Protein AF-A0A1I1X317-F1 (afdb_monomer)

Sequence (405 aa):
MNKKWRDKLQQLIYLVINPLVKGLIKLGLTPNAVTLIGFALNIGVVIIFVAGVEEGNRGDLSYVGWAGALTLFAGLFDMLDGQVARLGNMGSRFGALFDSVLDRYSEMVLFFGICYYLIGHHYFLSSIFAFIALIGSMMVSYTRARAEGLGIECKGGLMQRPERVVIISISAITCGITAHYIGGDYKLFVPGIPFHIFETISIFTFPLFIMAVLTNITAIGRLLDAKKALSAGVLILGIPLLTFAGRPGEEPAFPVPNNVPHMLFYMQRTPNINTIIYDLNIQKDGTLDKDDPVNVYWIRYADGGEKKDLNYIQRKFAYGIKVKSLGNEKYDIRSVAYTKKQMFLMKSATGDYHIYTKINNTMAILSRIYLQIEGGTFWFPNVVYIEMKGIDPVSGKEIKEQFKP

Nearest PDB structures (foldseek):
  6wmv-assembly1_C  TM=7.919E-01  e=1.004E-09  Archaeoglobus fulgidus
  5d92-assembly2_B  TM=8.397E-01  e=1.250E-08  Archaeoglobus fulgidus DSM 4304
  4q7c-assembly1_A  TM=8.422E-01  e=2.003E-07  Archaeoglobus fulgidus DSM 4304
  4o6m-assembly1_A  TM=8.547E-01  e=3.489E-07  Archaeoglobus fulgidus DSM 4304
  4q7c-assembly1_B  TM=8.566E-01  e=8.648E-07  Archaeoglobus fulgidus DSM 4304

Solvent-accessible surface area (backbone atoms only — not comparable to full-atom values): 21416 Å² total; per-residue (Å²): 134,62,70,74,57,54,55,51,52,52,52,53,50,46,66,64,46,50,61,54,38,52,48,42,50,73,72,67,54,46,34,66,54,35,36,49,50,23,38,52,39,29,52,51,29,25,51,36,24,48,46,31,46,78,76,37,51,80,44,47,32,54,34,46,13,52,27,11,50,42,46,46,56,23,57,48,29,65,56,39,19,63,47,31,15,62,78,65,72,64,70,47,74,64,52,58,49,49,48,54,54,47,54,54,50,31,51,53,46,38,46,46,20,52,31,50,32,27,47,69,59,67,37,54,73,53,24,51,28,42,52,45,23,46,54,12,51,51,38,40,52,47,48,29,55,52,32,44,74,71,74,36,90,62,84,81,64,89,46,48,69,73,57,49,49,50,51,54,14,52,26,18,31,49,25,15,55,47,19,73,76,67,38,28,75,36,68,44,73,52,96,94,51,100,57,68,81,42,44,39,61,44,51,31,43,49,58,38,37,51,45,18,53,39,13,38,53,22,20,52,49,50,47,52,49,46,46,48,50,52,52,40,46,41,38,80,68,46,58,77,98,78,83,75,89,64,64,95,87,69,80,80,83,66,78,77,93,72,94,60,78,65,57,37,34,36,38,40,35,53,94,31,66,41,30,38,40,34,23,61,24,60,43,99,87,71,45,71,34,86,90,57,48,61,40,62,32,35,34,30,54,85,69,83,49,46,77,42,76,58,51,74,64,45,37,68,56,47,76,22,69,47,79,43,80,71,56,94,80,27,30,46,36,24,40,53,63,48,67,88,57,65,29,34,41,33,60,50,98,88,65,53,73,37,34,36,30,72,48,77,91,38,72,18,40,39,46,36,39,38,36,43,46,67,65,69,44,95,93,54,57,37,59,69,34,38,37,41,34,24,32,29,81,84,79,68,43,79,46,69,33,76,47,68,126

Foldseek 3Di:
DDPVVVVVVVVVVCVVLVVVLVVCVVVVHALLNLLVVLLVLLLVLLVLLVCCLPVNALQQLLSLQVSLVSLLVSVSSLVSSVVNCVVVVVDDPVSVVSSLVSLLVSLVSNLVSVLSNCVSSVVNVLSVLSVLLNVLQVLLSVLQVVLVVLVHHQDDFDAHDVNVSCLQNVLSNQLNVVCVVQIQQDFADDPPDPDTPDGSCCSNRVSSNVSSVRSNVRSVVSNVVSVVVQVVLCVVVDDDPPDDPPDPPDQPDADADDPDPQWQAWEEEPPASKIKTWGAPADPVRHGDPVQGIAIWIQRVVVVRDTGHDDPCCQQANAHWDWDDPPPQKIWIAGNPGRPWTWIWDADPVRRTYIWGQAVNATFGWHYKYWYFDDDGSNGTRTPKIKTWGARPPPRDIGMHIDDD

Mean predicted aligned error: 15.76 Å

Secondary structure (DSSP, 8-state):
--HHHHHHHHHHHHHHHHHHHHHHHHTT--HHHHHHHHHHHHHHHHHHHHHHHHTS-TT-THHHHHHHHHHHHHHHHHHHHHHHHHHTT---HHHHHHHHHHHHHHHHHHHHHHHHHHHHTT-HHHHHHHHHHHHHHHHHHHHHHHHHHTT------SS-HHHHHHHHHHHHHHHHHHHHHH-TT-EE--TT-SS-SEETTHHHHHHHHHHHHHHHHHHHHHHHHHHHHHHHHHHHTT--SSS----TTPPP-PPPP-S-TTEEEEEEETTEEEEEEEEE-B-TTS-B-SSS-EEEEEEEGGGTTEEEEPPHHHHHHTS-EEEEEEETTEEEEEESS--SS-EEEEE-TTS-EEEEEEETTEEEEEEEEEEEEEEE-SSSEEEEEEEEEEE-TTT--EEEEEE--

pLDDT: mean 86.51, std 14.99, range [30.08, 98.62]

Radius of gyration: 30.65 Å; Cα contacts (8 Å, |Δi|>4): 652; chains: 1; bounding box: 74×36×88 Å

Structure (mmCIF, N/CA/C/O backbone):
data_AF-A0A1I1X317-F1
#
_entry.id   AF-A0A1I1X317-F1
#
loop_
_atom_site.group_PDB
_atom_site.id
_atom_site.type_symbol
_atom_site.label_atom_id
_atom_site.label_alt_id
_atom_site.label_comp_id
_atom_site.label_asym_id
_atom_site.label_entity_id
_atom_site.label_seq_id
_atom_site.pdbx_PDB_ins_code
_atom_site.Cartn_x
_atom_site.Cartn_y
_atom_site.Cartn_z
_atom_site.occupancy
_atom_site.B_iso_or_equiv
_atom_site.auth_seq_id
_atom_site.auth_comp_id
_atom_site.auth_asym_id
_atom_site.auth_atom_id
_atom_site.pdbx_PDB_model_num
ATOM 1 N N . MET A 1 1 ? -3.860 20.115 -6.144 1.00 49.31 1 MET A N 1
ATOM 2 C CA . MET A 1 1 ? -4.813 19.739 -7.216 1.00 49.31 1 MET A CA 1
ATOM 3 C C . MET A 1 1 ? -6.240 19.954 -6.712 1.00 49.31 1 MET A C 1
ATOM 5 O O . MET A 1 1 ? -6.562 19.477 -5.631 1.00 49.31 1 MET A O 1
ATOM 9 N N . ASN A 1 2 ? -7.060 20.735 -7.419 1.00 56.56 2 ASN A N 1
ATOM 10 C CA . ASN A 1 2 ? -8.395 21.159 -6.966 1.00 56.56 2 ASN A CA 1
ATOM 11 C C . ASN A 1 2 ? -9.375 19.958 -6.928 1.00 56.56 2 ASN A C 1
ATOM 13 O O . ASN A 1 2 ? -9.409 19.169 -7.873 1.00 56.56 2 ASN A O 1
ATOM 17 N N . LYS A 1 3 ? -10.165 19.803 -5.853 1.00 57.78 3 LYS A N 1
ATOM 18 C CA . LYS A 1 3 ? -11.028 18.627 -5.573 1.00 57.78 3 LYS A CA 1
ATOM 19 C C . LYS A 1 3 ? -11.951 18.278 -6.756 1.00 57.78 3 LYS A C 1
ATOM 21 O O . LYS A 1 3 ? -12.061 17.122 -7.141 1.00 57.78 3 LYS A O 1
ATOM 26 N N . LYS A 1 4 ? -12.469 19.311 -7.426 1.00 67.31 4 LYS A N 1
ATOM 27 C CA . LYS A 1 4 ? -13.352 19.230 -8.603 1.00 67.31 4 LYS A CA 1
ATOM 28 C C . LYS A 1 4 ? -12.699 18.591 -9.842 1.00 67.31 4 LYS A C 1
ATOM 30 O O . LYS A 1 4 ? -13.384 17.956 -10.636 1.00 67.31 4 LYS A O 1
ATOM 35 N N . TRP A 1 5 ? -11.385 18.752 -10.017 1.00 68.25 5 TRP A N 1
ATOM 36 C CA . TRP A 1 5 ? -10.633 18.143 -11.124 1.00 68.25 5 TRP A CA 1
ATOM 37 C C . TRP A 1 5 ? -10.351 16.665 -10.879 1.00 68.25 5 TRP A C 1
ATOM 39 O O . TRP A 1 5 ? -10.456 15.862 -11.801 1.00 68.25 5 TRP A O 1
ATOM 49 N N . ARG A 1 6 ? -10.051 16.300 -9.628 1.00 57.59 6 ARG A N 1
ATOM 50 C CA . ARG A 1 6 ? -9.857 14.903 -9.233 1.00 57.59 6 ARG A CA 1
ATOM 51 C C . ARG A 1 6 ? -11.130 14.091 -9.462 1.00 57.59 6 ARG A C 1
ATOM 53 O O . ARG A 1 6 ? -11.052 13.026 -10.058 1.00 57.59 6 ARG A O 1
ATOM 60 N N . ASP A 1 7 ? -12.281 14.629 -9.070 1.00 70.12 7 ASP A N 1
ATOM 61 C CA . ASP A 1 7 ? -13.566 13.941 -9.218 1.00 70.12 7 ASP A CA 1
ATOM 62 C C . ASP A 1 7 ? -13.952 13.773 -10.705 1.00 70.12 7 ASP A C 1
ATOM 64 O O . ASP A 1 7 ? -14.412 12.704 -11.106 1.00 70.12 7 ASP A O 1
ATOM 68 N N . LYS A 1 8 ? -13.668 14.774 -11.558 1.00 72.88 8 LYS A N 1
ATOM 69 C CA . LYS A 1 8 ? -13.831 14.667 -13.023 1.00 72.88 8 LYS A CA 1
ATOM 70 C C . LYS A 1 8 ? -12.913 13.616 -13.650 1.00 72.88 8 LYS A C 1
ATOM 72 O O . LYS A 1 8 ? -13.361 12.836 -14.484 1.00 72.88 8 LYS A O 1
ATOM 77 N N . LEU A 1 9 ? -11.642 13.586 -13.250 1.00 69.94 9 LEU A N 1
ATOM 78 C CA . LEU A 1 9 ? -10.678 12.599 -13.739 1.00 69.94 9 LEU A CA 1
ATOM 79 C C . LEU A 1 9 ? -11.106 11.183 -13.338 1.00 69.94 9 LEU A C 1
ATOM 81 O O . LEU A 1 9 ? -11.057 10.263 -14.146 1.00 69.94 9 LEU A O 1
ATOM 85 N N . GLN A 1 10 ? -11.600 11.024 -12.110 1.00 68.44 10 GLN A N 1
ATOM 86 C CA . GLN A 1 10 ? -12.106 9.751 -11.612 1.00 68.44 10 GLN A CA 1
ATOM 87 C C . GLN A 1 10 ? -13.329 9.279 -12.409 1.00 68.44 10 GLN A C 1
ATOM 89 O O . GLN A 1 10 ? -13.396 8.114 -12.790 1.00 68.44 10 GLN A O 1
ATOM 94 N N . GLN A 1 11 ? -14.266 10.179 -12.718 1.00 74.69 11 GLN A N 1
ATOM 95 C CA . GLN A 1 11 ? -15.422 9.870 -13.566 1.00 74.69 11 GLN A CA 1
ATOM 96 C C . GLN A 1 11 ? -15.018 9.470 -14.990 1.00 74.69 11 GLN A C 1
ATOM 98 O O . GLN A 1 11 ? -15.580 8.519 -15.526 1.00 74.69 11 GLN A O 1
ATOM 103 N N . LEU A 1 12 ? -14.020 10.140 -15.578 1.00 77.19 12 LEU A N 1
ATOM 104 C CA . LEU A 1 12 ? -13.484 9.785 -16.895 1.00 77.19 12 LEU A CA 1
ATOM 105 C C . LEU A 1 12 ? -12.864 8.378 -16.886 1.00 77.19 12 LEU A C 1
ATOM 107 O O . LEU A 1 12 ? -13.154 7.565 -17.760 1.00 77.19 12 LEU A O 1
ATOM 111 N N . ILE A 1 13 ? -12.066 8.073 -15.860 1.00 75.75 13 ILE A N 1
ATOM 112 C CA . ILE A 1 13 ? -11.459 6.752 -15.662 1.00 75.75 13 ILE A CA 1
ATOM 113 C C . ILE A 1 13 ? -12.547 5.676 -15.558 1.00 75.75 13 ILE A C 1
ATOM 115 O O . ILE A 1 13 ? -12.478 4.659 -16.246 1.00 75.75 13 ILE A O 1
ATOM 119 N N . TYR A 1 14 ? -13.594 5.910 -14.762 1.00 76.50 14 TYR A N 1
ATOM 120 C CA . TYR A 1 14 ? -14.716 4.975 -14.654 1.00 76.50 14 TYR A CA 1
ATOM 121 C C . TYR A 1 14 ? -15.476 4.798 -15.971 1.00 76.50 14 TYR A C 1
ATOM 123 O O . TYR A 1 14 ? -15.935 3.695 -16.256 1.00 76.50 14 TYR A O 1
ATOM 131 N N . LEU A 1 15 ? -15.597 5.843 -16.788 1.00 81.62 15 LEU A N 1
ATOM 132 C CA . LEU A 1 15 ? -16.280 5.761 -18.078 1.00 81.62 15 LEU A CA 1
ATOM 133 C C . LEU A 1 15 ? -15.559 4.817 -19.052 1.00 81.62 15 LEU A C 1
ATOM 135 O O . LEU A 1 15 ? -16.218 4.088 -19.788 1.00 81.62 15 LEU A O 1
ATOM 139 N N . VAL A 1 16 ? -14.225 4.785 -19.006 1.00 81.69 16 VAL A N 1
ATOM 140 C CA . VAL A 1 16 ? -13.394 3.897 -19.836 1.00 81.69 16 VAL A CA 1
ATOM 141 C C . VAL A 1 16 ? -13.305 2.486 -19.245 1.00 81.69 16 VAL A C 1
ATOM 143 O O . VAL A 1 16 ? -13.406 1.500 -19.971 1.00 81.69 16 VAL A O 1
ATOM 146 N N . ILE A 1 17 ? -13.154 2.368 -17.924 1.00 84.12 17 ILE A N 1
ATOM 147 C CA . ILE A 1 17 ? -12.937 1.080 -17.249 1.00 84.12 17 ILE A CA 1
ATOM 148 C C . ILE A 1 17 ? -14.231 0.270 -17.108 1.00 84.12 17 ILE A C 1
ATOM 150 O O . ILE A 1 17 ? -14.220 -0.947 -17.287 1.00 84.12 17 ILE A O 1
ATOM 154 N N . ASN A 1 18 ? -15.363 0.904 -16.791 1.00 87.81 18 ASN A N 1
ATOM 155 C CA . ASN A 1 18 ? -16.597 0.179 -16.470 1.00 87.81 18 ASN A CA 1
ATOM 156 C C . ASN A 1 18 ? -17.128 -0.702 -17.616 1.00 87.81 18 ASN A C 1
ATOM 158 O O . ASN A 1 18 ? -17.587 -1.807 -17.318 1.00 87.81 18 ASN A O 1
ATOM 162 N N . PRO A 1 19 ? -17.095 -0.286 -18.899 1.00 91.31 19 PRO A N 1
ATOM 163 C CA . PRO A 1 19 ? -17.466 -1.161 -20.011 1.00 91.31 19 PRO A CA 1
ATOM 164 C C . PRO A 1 19 ? -16.597 -2.419 -20.078 1.00 91.31 19 PRO A C 1
ATOM 166 O O . PRO A 1 19 ? -17.134 -3.514 -20.241 1.00 91.31 19 PRO A O 1
ATOM 169 N N . LEU A 1 20 ? -15.283 -2.274 -19.874 1.00 90.00 20 LEU A N 1
ATOM 170 C CA . LEU A 1 20 ? -14.344 -3.396 -19.847 1.00 90.00 20 LEU A CA 1
ATOM 171 C C . LEU A 1 20 ? -14.671 -4.349 -18.695 1.00 90.00 20 LEU A C 1
ATOM 173 O O . LEU A 1 20 ? -14.853 -5.541 -18.918 1.00 90.00 20 LEU A O 1
ATOM 177 N N . VAL A 1 21 ? -14.855 -3.821 -17.481 1.00 91.88 21 VAL A N 1
ATOM 178 C CA . VAL A 1 21 ? -15.203 -4.623 -16.296 1.00 91.88 21 VAL A CA 1
ATOM 179 C C . VAL A 1 21 ? -16.522 -5.373 -16.489 1.00 91.88 21 VAL A C 1
ATOM 181 O O . VAL A 1 21 ? -16.601 -6.565 -16.201 1.00 91.88 21 VAL A O 1
ATOM 184 N N . LYS A 1 22 ? -17.555 -4.713 -17.027 1.00 91.69 22 LYS A N 1
ATOM 185 C CA . LYS A 1 22 ? -18.838 -5.362 -17.345 1.00 91.69 22 LYS A CA 1
ATOM 186 C C . LYS A 1 22 ? -18.682 -6.452 -18.406 1.00 91.69 22 LYS A C 1
ATOM 188 O O . LYS A 1 22 ? -19.334 -7.487 -18.297 1.00 91.69 22 LYS A O 1
ATOM 193 N N . GLY A 1 23 ? -17.823 -6.234 -19.401 1.00 93.81 23 GLY A N 1
ATOM 194 C CA . GLY A 1 23 ? -17.460 -7.241 -20.396 1.00 93.81 23 GLY A CA 1
ATOM 195 C C . GLY A 1 23 ? -16.834 -8.479 -19.755 1.00 93.81 23 GLY A C 1
ATOM 196 O O . GLY A 1 23 ? -17.313 -9.584 -19.989 1.00 93.81 23 GLY A O 1
ATOM 197 N N . LEU A 1 24 ? -15.839 -8.297 -18.882 1.00 93.38 24 LEU A N 1
ATOM 198 C CA . LEU A 1 24 ? -15.185 -9.397 -18.159 1.00 93.38 24 LEU A CA 1
ATOM 199 C C . LEU A 1 24 ? -16.175 -10.181 -17.283 1.00 93.38 24 LEU A C 1
ATOM 201 O O . LEU A 1 24 ? -16.189 -11.409 -17.323 1.00 93.38 24 LEU A O 1
ATOM 205 N N . ILE A 1 25 ? -17.057 -9.483 -16.558 1.00 93.44 25 ILE A N 1
ATOM 206 C CA . ILE A 1 25 ? -18.116 -10.116 -15.754 1.00 93.44 25 ILE A CA 1
ATOM 207 C C . ILE A 1 25 ? -19.066 -10.924 -16.648 1.00 93.44 25 ILE A C 1
ATOM 209 O O . ILE A 1 25 ? -19.416 -12.053 -16.312 1.00 93.44 25 ILE A O 1
ATOM 213 N N . LYS A 1 26 ? -19.463 -10.381 -17.808 1.00 94.44 26 LYS A N 1
ATOM 214 C CA . LYS A 1 26 ? -20.334 -11.076 -18.771 1.00 94.44 26 LYS A CA 1
ATOM 215 C C . LYS A 1 26 ? -19.672 -12.328 -19.359 1.00 94.44 26 LYS A C 1
ATOM 217 O O . LYS A 1 26 ? -20.369 -13.294 -19.647 1.00 94.44 26 LYS A O 1
ATOM 222 N N . LEU A 1 27 ? -18.349 -12.315 -19.512 1.00 94.50 27 LEU A N 1
ATOM 223 C CA . LEU A 1 27 ? -17.551 -13.474 -19.924 1.00 94.50 27 LEU A CA 1
ATOM 224 C C . LEU A 1 27 ? -17.361 -14.510 -18.800 1.00 94.50 27 LEU A C 1
ATOM 226 O O . LEU A 1 27 ? -16.756 -15.550 -19.036 1.00 94.50 27 LEU A O 1
ATOM 230 N N . GLY A 1 28 ? -17.864 -14.251 -17.588 1.00 92.56 28 GLY A N 1
ATOM 231 C CA . GLY A 1 28 ? -17.748 -15.162 -16.448 1.00 92.56 28 GLY A CA 1
ATOM 232 C C . GLY A 1 28 ? -16.368 -15.162 -15.785 1.00 92.56 28 GLY A C 1
ATOM 233 O O . GLY A 1 28 ? -16.064 -16.068 -15.009 1.00 92.56 28 GLY A O 1
ATOM 234 N N . LEU A 1 29 ? -15.523 -14.165 -16.069 1.00 95.25 29 LEU A N 1
ATOM 235 C CA . LEU A 1 29 ? -14.201 -14.060 -15.455 1.00 95.25 29 LEU A CA 1
ATOM 236 C C . LEU A 1 29 ? -14.327 -13.646 -13.987 1.00 95.25 29 LEU A C 1
ATOM 238 O O . LEU A 1 29 ? -14.887 -12.599 -13.657 1.00 95.25 29 LEU A O 1
ATOM 242 N N . THR A 1 30 ? -13.773 -14.473 -13.103 1.00 95.06 30 THR A N 1
ATOM 243 C CA . THR A 1 30 ? -13.681 -14.171 -11.670 1.00 95.06 30 THR A CA 1
ATOM 244 C C . THR A 1 30 ? -12.540 -13.182 -11.397 1.00 95.06 30 THR A C 1
ATOM 246 O O . THR A 1 30 ? -11.594 -13.124 -12.185 1.00 95.06 30 THR A O 1
ATOM 249 N N . PRO A 1 31 ? -12.556 -12.442 -10.269 1.00 93.88 31 PRO A N 1
ATOM 250 C CA . PRO A 1 31 ? -11.449 -11.557 -9.896 1.00 93.88 31 PRO A CA 1
ATOM 251 C C . PRO A 1 31 ? -10.095 -12.277 -9.895 1.00 93.88 31 PRO A C 1
ATOM 253 O O . PRO A 1 31 ? -9.159 -11.817 -10.535 1.00 93.88 31 PRO A O 1
ATOM 256 N N . ASN A 1 32 ? -10.027 -13.469 -9.291 1.00 95.00 32 ASN A N 1
ATOM 257 C CA . ASN A 1 32 ? -8.799 -14.266 -9.240 1.00 95.00 32 ASN A CA 1
ATOM 258 C C . ASN A 1 32 ? -8.308 -14.688 -10.636 1.00 95.00 32 ASN A C 1
ATOM 260 O O . ASN A 1 32 ? -7.103 -14.784 -10.854 1.00 95.00 32 ASN A O 1
ATOM 264 N N . ALA A 1 33 ? -9.220 -14.951 -11.580 1.00 96.06 33 ALA A N 1
ATOM 265 C CA . ALA A 1 33 ? -8.844 -15.251 -12.959 1.00 96.06 33 ALA A CA 1
ATOM 266 C C . ALA A 1 33 ? -8.236 -14.022 -13.650 1.00 96.06 33 ALA A C 1
ATOM 268 O O . ALA A 1 33 ? -7.245 -14.155 -14.361 1.00 96.06 33 ALA A O 1
ATOM 269 N N . VAL A 1 34 ? -8.783 -12.826 -13.408 1.00 95.56 34 VAL A N 1
ATOM 270 C CA . VAL A 1 34 ? -8.236 -11.565 -13.936 1.00 95.56 34 VAL A CA 1
ATOM 271 C C . VAL A 1 34 ? -6.842 -11.290 -13.363 1.00 95.56 34 VAL A C 1
ATOM 273 O O . VAL A 1 34 ? -5.932 -11.007 -14.139 1.00 95.56 34 VAL A O 1
ATOM 276 N N . THR A 1 35 ? -6.640 -11.480 -12.055 1.00 94.69 35 THR A N 1
ATOM 277 C CA . THR A 1 35 ? -5.313 -11.409 -11.416 1.00 94.69 35 THR A CA 1
ATOM 278 C C . THR A 1 35 ? -4.331 -12.403 -12.053 1.00 94.69 35 THR A C 1
ATOM 280 O O . THR A 1 35 ? -3.194 -12.055 -12.364 1.00 94.69 35 THR A O 1
ATOM 283 N N . LEU A 1 36 ? -4.757 -13.651 -12.298 1.00 97.00 36 LEU A N 1
ATOM 284 C CA . LEU A 1 36 ? -3.902 -14.674 -12.910 1.00 97.00 36 LEU A CA 1
ATOM 285 C C . LEU A 1 36 ? -3.521 -14.325 -14.356 1.00 97.00 36 LEU A C 1
ATOM 287 O O . LEU A 1 36 ? -2.389 -14.580 -14.763 1.00 97.00 36 LEU A O 1
ATOM 291 N N . ILE A 1 37 ? -4.435 -13.718 -15.119 1.00 96.50 37 ILE A N 1
ATOM 292 C CA . ILE A 1 37 ? -4.137 -13.190 -16.456 1.00 96.50 37 ILE A CA 1
ATOM 293 C C . ILE A 1 37 ? -3.087 -12.078 -16.357 1.00 96.50 37 ILE A C 1
ATOM 295 O O . ILE A 1 37 ? -2.107 -12.119 -17.095 1.00 96.50 37 ILE A O 1
ATOM 299 N N . GLY A 1 38 ? -3.238 -11.130 -15.424 1.00 95.19 38 GLY A N 1
ATOM 300 C CA . GLY A 1 38 ? -2.236 -10.086 -15.172 1.00 95.19 38 GLY A CA 1
ATOM 301 C C . GLY A 1 38 ? -0.852 -10.663 -14.851 1.00 95.19 38 GLY A C 1
ATOM 302 O O . GLY A 1 38 ? 0.157 -10.250 -15.430 1.00 95.19 38 GLY A O 1
ATOM 303 N N . PHE A 1 39 ? -0.798 -11.693 -14.005 1.00 96.56 39 PHE A N 1
ATOM 304 C CA . PHE A 1 39 ? 0.437 -12.420 -13.707 1.00 96.56 39 PHE A CA 1
ATOM 305 C C . PHE A 1 39 ? 1.026 -13.117 -14.946 1.00 96.56 39 PHE A C 1
ATOM 307 O O . PHE A 1 39 ? 2.218 -12.984 -15.222 1.00 96.56 39 PHE A O 1
ATOM 314 N N . ALA A 1 40 ? 0.203 -13.804 -15.744 1.00 97.94 40 ALA A N 1
ATOM 315 C CA . ALA A 1 40 ? 0.644 -14.453 -16.979 1.00 97.94 40 ALA A CA 1
ATOM 316 C C . ALA A 1 40 ? 1.183 -13.448 -18.014 1.00 97.94 40 ALA A C 1
ATOM 318 O O . ALA A 1 40 ? 2.181 -13.723 -18.680 1.00 97.94 40 ALA A O 1
ATOM 319 N N . LEU A 1 41 ? 0.584 -12.257 -18.116 1.00 97.62 41 LEU A N 1
ATOM 320 C CA . LEU A 1 41 ? 1.096 -11.180 -18.968 1.00 97.62 41 LEU A CA 1
ATOM 321 C C . LEU A 1 41 ? 2.477 -10.696 -18.495 1.00 97.62 41 LEU A C 1
ATOM 323 O O . LEU A 1 41 ? 3.344 -10.461 -19.333 1.00 97.62 41 LEU A O 1
ATOM 327 N N . ASN A 1 42 ? 2.725 -10.621 -17.181 1.00 96.69 42 ASN A N 1
ATOM 328 C CA . ASN A 1 42 ? 4.056 -10.309 -16.640 1.00 96.69 42 ASN A CA 1
ATOM 329 C C . ASN A 1 42 ? 5.094 -11.401 -16.956 1.00 96.69 42 ASN A C 1
ATOM 331 O O . ASN A 1 42 ? 6.248 -11.077 -17.230 1.00 96.69 42 ASN A O 1
ATOM 335 N N . ILE A 1 43 ? 4.704 -12.681 -17.002 1.00 98.12 43 ILE A N 1
ATOM 336 C CA . ILE A 1 43 ? 5.580 -13.744 -17.532 1.00 98.12 43 ILE A CA 1
ATOM 337 C C . ILE A 1 43 ? 5.899 -13.475 -19.010 1.00 98.12 43 ILE A C 1
ATOM 339 O O . ILE A 1 43 ? 7.052 -13.586 -19.420 1.00 98.12 43 ILE A O 1
ATOM 343 N N . GLY A 1 44 ? 4.907 -13.046 -19.796 1.00 98.38 44 GLY A N 1
ATOM 344 C CA . GLY A 1 44 ? 5.110 -12.594 -21.174 1.00 98.38 44 GLY A CA 1
ATOM 345 C C . GLY A 1 44 ? 6.139 -11.464 -21.292 1.00 98.38 44 GLY A C 1
ATOM 346 O O . GLY A 1 44 ? 6.989 -11.506 -22.177 1.00 98.38 44 GLY A O 1
ATOM 347 N N . VAL A 1 45 ? 6.133 -10.496 -20.368 1.00 98.38 45 VAL A N 1
ATOM 348 C CA . VAL A 1 45 ? 7.149 -9.427 -20.324 1.00 98.38 45 VAL A CA 1
ATOM 349 C C . VAL A 1 45 ? 8.556 -10.003 -20.141 1.00 98.38 45 VAL A C 1
ATOM 351 O O . VAL A 1 45 ? 9.486 -9.581 -20.826 1.00 98.38 45 VAL A O 1
ATOM 354 N N . VAL A 1 46 ? 8.722 -10.990 -19.257 1.00 98.25 46 VAL A N 1
ATOM 355 C CA . VAL A 1 46 ? 10.018 -11.663 -19.067 1.00 98.25 46 VAL A CA 1
ATOM 356 C C . VAL A 1 46 ? 10.455 -12.388 -20.330 1.00 98.25 46 VAL A C 1
ATOM 358 O O . VAL A 1 46 ? 11.620 -12.288 -20.695 1.00 98.25 46 VAL A O 1
ATOM 361 N N . ILE A 1 47 ? 9.536 -13.060 -21.026 1.00 98.44 47 ILE A N 1
ATOM 362 C CA . ILE A 1 47 ? 9.840 -13.725 -22.299 1.00 98.44 47 ILE A CA 1
ATOM 363 C C . ILE A 1 47 ? 10.357 -12.711 -23.329 1.00 98.44 47 ILE A C 1
ATOM 365 O O . ILE A 1 47 ? 11.349 -12.993 -23.992 1.00 98.44 47 ILE A O 1
ATOM 369 N N . ILE A 1 48 ? 9.757 -11.517 -23.419 1.00 98.44 48 ILE A N 1
ATOM 370 C CA . ILE A 1 48 ? 10.244 -10.448 -24.311 1.00 98.44 48 ILE A CA 1
ATOM 371 C C . ILE A 1 48 ? 11.668 -10.023 -23.932 1.00 98.44 48 ILE A C 1
ATOM 373 O O . ILE A 1 48 ? 12.513 -9.868 -24.810 1.00 98.44 48 ILE A O 1
ATOM 377 N N . PHE A 1 49 ? 11.958 -9.848 -22.640 1.00 98.31 49 PHE A N 1
ATOM 378 C CA . PHE A 1 49 ? 13.307 -9.498 -22.189 1.00 98.31 49 PHE A CA 1
ATOM 379 C C . PHE A 1 49 ? 14.330 -10.604 -22.460 1.00 98.31 49 PHE A C 1
ATOM 381 O O . PHE A 1 49 ? 15.446 -10.295 -22.866 1.00 98.31 49 PHE A O 1
ATOM 388 N N . VAL A 1 50 ? 13.964 -11.873 -22.267 1.00 98.00 50 VAL A N 1
ATOM 389 C CA . VAL A 1 50 ? 14.835 -13.015 -22.579 1.00 98.00 50 VAL A CA 1
ATOM 390 C C . VAL A 1 50 ? 15.104 -13.078 -24.081 1.00 98.00 50 VAL A C 1
ATOM 392 O O . VAL A 1 50 ? 16.264 -13.090 -24.474 1.00 98.00 50 VAL A O 1
ATOM 395 N N . ALA A 1 51 ? 14.070 -13.011 -24.923 1.00 97.88 51 ALA A N 1
ATOM 396 C CA . ALA A 1 51 ? 14.232 -12.965 -26.379 1.00 97.88 51 ALA A CA 1
ATOM 397 C C . ALA A 1 51 ? 15.114 -11.783 -26.816 1.00 97.88 51 ALA A C 1
ATOM 399 O O . ALA A 1 51 ? 15.990 -11.933 -27.660 1.00 97.88 51 ALA A O 1
ATOM 400 N N . GLY A 1 52 ? 14.965 -10.623 -26.170 1.00 96.88 52 GLY A N 1
ATOM 401 C CA . GLY A 1 52 ? 15.807 -9.461 -26.434 1.00 96.88 52 GLY A CA 1
ATOM 402 C C . GLY A 1 52 ? 17.288 -9.649 -26.098 1.00 96.88 52 GLY A C 1
ATOM 403 O O . GLY A 1 52 ? 18.103 -8.902 -26.629 1.00 96.88 52 GLY A O 1
ATOM 404 N N . VAL A 1 53 ? 17.651 -10.604 -25.236 1.00 97.00 53 VAL A N 1
ATOM 405 C CA . VAL A 1 53 ? 19.050 -10.987 -24.959 1.00 97.00 53 VAL A CA 1
ATOM 406 C C . VAL A 1 53 ? 19.529 -12.081 -25.904 1.00 97.00 53 VAL A C 1
ATOM 408 O O . VAL A 1 53 ? 20.634 -11.978 -26.421 1.00 97.00 53 VAL A O 1
ATOM 411 N N . GLU A 1 54 ? 18.723 -13.124 -26.107 1.00 96.25 54 GLU A N 1
ATOM 412 C CA . GLU A 1 54 ? 19.137 -14.314 -26.862 1.00 96.25 54 GLU A CA 1
ATOM 413 C C . GLU A 1 54 ? 19.124 -14.088 -28.382 1.00 96.25 54 GLU A C 1
ATOM 415 O O . GLU A 1 54 ? 19.976 -14.605 -29.100 1.00 96.25 54 GLU A O 1
ATOM 420 N N . GLU A 1 55 ? 18.153 -13.320 -28.882 1.00 94.56 55 GLU A N 1
ATOM 421 C CA . GLU A 1 55 ? 17.941 -13.070 -30.315 1.00 94.56 55 GLU A CA 1
ATOM 422 C C . GLU A 1 55 ? 18.298 -11.630 -30.711 1.00 94.56 55 GLU A C 1
ATOM 424 O O . GLU A 1 55 ? 18.649 -11.356 -31.861 1.00 94.56 55 GLU A O 1
ATOM 429 N N . GLY A 1 56 ? 18.185 -10.696 -29.763 1.00 90.12 56 GLY A N 1
ATOM 430 C CA . GLY A 1 56 ? 18.461 -9.279 -29.965 1.00 90.12 56 GLY A CA 1
ATOM 431 C C . GLY A 1 56 ? 19.939 -8.916 -29.816 1.00 90.12 56 GLY A C 1
ATOM 432 O O . GLY A 1 56 ? 20.716 -9.575 -29.132 1.00 90.12 56 GLY A O 1
ATOM 433 N N . ASN A 1 57 ? 20.324 -7.794 -30.421 1.00 90.81 57 ASN A N 1
ATOM 434 C CA . ASN A 1 57 ? 21.627 -7.175 -30.180 1.00 90.81 57 ASN A CA 1
ATOM 435 C C . ASN A 1 57 ? 21.516 -6.105 -29.087 1.00 90.81 57 ASN A C 1
ATOM 437 O O . ASN A 1 57 ? 20.440 -5.566 -28.846 1.00 90.81 57 ASN A O 1
ATOM 441 N N . ARG A 1 58 ? 22.644 -5.720 -28.481 1.00 88.25 58 ARG A N 1
ATOM 442 C CA . ARG A 1 58 ? 22.696 -4.701 -27.414 1.00 88.25 58 ARG A CA 1
ATOM 443 C C . ARG A 1 58 ? 22.004 -3.377 -27.761 1.00 88.25 58 ARG A C 1
ATOM 445 O O . ARG A 1 58 ? 21.323 -2.809 -26.913 1.00 88.25 58 ARG A O 1
ATOM 452 N N . GLY A 1 59 ? 22.162 -2.908 -28.996 1.00 86.75 59 GLY A N 1
ATOM 453 C CA . GLY A 1 59 ? 21.515 -1.694 -29.496 1.00 86.75 59 GLY A CA 1
ATOM 454 C C . GLY A 1 59 ? 20.055 -1.887 -29.929 1.00 86.75 59 GLY A C 1
ATOM 455 O O . GLY A 1 59 ? 19.398 -0.919 -30.308 1.00 86.75 59 GLY A O 1
ATOM 456 N N . ASP A 1 60 ? 19.515 -3.107 -29.894 1.00 92.50 60 ASP A N 1
ATOM 457 C CA . ASP A 1 60 ? 18.113 -3.366 -30.216 1.00 92.50 60 ASP A CA 1
ATOM 458 C C . ASP A 1 60 ? 17.227 -3.175 -28.980 1.00 92.50 60 ASP A C 1
ATOM 460 O O . ASP A 1 60 ? 16.858 -4.104 -28.256 1.00 92.50 60 ASP A O 1
ATOM 464 N N . LEU A 1 61 ? 16.869 -1.914 -28.740 1.00 96.50 61 LEU A N 1
ATOM 465 C CA . LEU A 1 61 ? 16.008 -1.529 -27.623 1.00 96.50 61 LEU A CA 1
ATOM 466 C C . LEU A 1 61 ? 14.511 -1.673 -27.954 1.00 96.50 61 LEU A C 1
ATOM 468 O O . LEU A 1 61 ? 13.665 -1.265 -27.152 1.00 96.50 61 LEU A O 1
ATOM 472 N N . SER A 1 62 ? 14.150 -2.259 -29.104 1.00 96.75 62 SER A N 1
ATOM 473 C CA . SER A 1 62 ? 12.745 -2.502 -29.456 1.00 96.75 62 SER A CA 1
ATOM 474 C C . SER A 1 62 ? 12.082 -3.480 -28.479 1.00 96.75 62 SER A C 1
ATOM 476 O O . SER A 1 62 ? 10.946 -3.248 -28.060 1.00 96.75 62 SER A O 1
ATOM 478 N N . TYR A 1 63 ? 12.822 -4.494 -28.016 1.00 97.69 63 TYR A N 1
ATOM 479 C CA . TYR A 1 63 ? 12.388 -5.427 -26.972 1.00 97.69 63 TYR A CA 1
ATOM 480 C C . TYR A 1 63 ? 12.072 -4.715 -25.655 1.00 97.69 63 TYR A C 1
ATOM 482 O O . TYR A 1 63 ? 11.051 -5.007 -25.036 1.00 97.69 63 TYR A O 1
ATOM 490 N N . VAL A 1 64 ? 12.880 -3.723 -25.257 1.00 97.94 64 VAL A N 1
ATOM 491 C CA . VAL A 1 64 ? 12.591 -2.875 -24.085 1.00 97.94 64 VAL A CA 1
ATOM 492 C C . VAL A 1 64 ? 11.274 -2.128 -24.294 1.00 97.94 64 VAL A C 1
ATOM 494 O O . VAL A 1 64 ? 10.419 -2.125 -23.410 1.00 97.94 64 VAL A O 1
ATOM 497 N N . GLY A 1 65 ? 11.066 -1.556 -25.483 1.00 98.12 65 GLY A N 1
ATOM 498 C CA . GLY A 1 65 ? 9.824 -0.869 -25.841 1.00 98.12 65 GLY A CA 1
ATOM 499 C C . GLY A 1 65 ? 8.583 -1.762 -25.749 1.00 98.12 65 GLY A C 1
ATOM 500 O O . GLY A 1 65 ? 7.605 -1.396 -25.091 1.00 98.12 65 GLY A O 1
ATOM 501 N N . TRP A 1 66 ? 8.631 -2.950 -26.356 1.00 98.38 66 TRP A N 1
ATOM 502 C CA . TRP A 1 66 ? 7.534 -3.923 -26.329 1.00 98.38 66 TRP A CA 1
ATOM 503 C C . TRP A 1 66 ? 7.276 -4.488 -24.932 1.00 98.38 66 TRP A C 1
ATOM 505 O O . TRP A 1 66 ? 6.118 -4.602 -24.525 1.00 98.38 66 TRP A O 1
ATOM 515 N N . ALA A 1 67 ? 8.331 -4.768 -24.165 1.00 98.44 67 ALA A N 1
ATOM 516 C CA . ALA A 1 67 ? 8.224 -5.162 -22.765 1.00 98.44 67 ALA A CA 1
ATOM 517 C C . ALA A 1 67 ? 7.540 -4.065 -21.934 1.00 98.44 67 ALA A C 1
ATOM 519 O O . ALA A 1 67 ? 6.649 -4.356 -21.136 1.00 98.44 67 ALA A O 1
ATOM 520 N N . GLY A 1 68 ? 7.887 -2.795 -22.169 1.00 98.12 68 GLY A N 1
ATOM 521 C CA . GLY A 1 68 ? 7.229 -1.640 -21.559 1.00 98.12 68 GLY A CA 1
ATOM 522 C C . GLY A 1 68 ? 5.744 -1.536 -21.909 1.00 98.12 68 GLY A C 1
ATOM 523 O O . GLY A 1 68 ? 4.912 -1.333 -21.026 1.00 98.12 68 GLY A O 1
ATOM 524 N N . ALA A 1 69 ? 5.391 -1.733 -23.181 1.00 98.44 69 ALA A N 1
ATOM 525 C CA . ALA A 1 69 ? 4.002 -1.722 -23.642 1.00 98.44 69 ALA A CA 1
ATOM 526 C C . ALA A 1 69 ? 3.171 -2.841 -22.995 1.00 98.44 69 ALA A C 1
ATOM 528 O O . ALA A 1 69 ? 2.072 -2.589 -22.493 1.00 98.44 69 ALA A O 1
ATOM 529 N N . LEU A 1 70 ? 3.714 -4.061 -22.950 1.00 98.38 70 LEU A N 1
ATOM 530 C CA . LEU A 1 70 ? 3.049 -5.194 -22.315 1.00 98.38 70 LEU A CA 1
ATOM 531 C C . LEU A 1 70 ? 2.961 -5.027 -20.791 1.00 98.38 70 LEU A C 1
ATOM 533 O O . LEU A 1 70 ? 1.933 -5.373 -20.219 1.00 98.38 70 LEU A O 1
ATOM 537 N N . THR A 1 71 ? 3.969 -4.435 -20.143 1.00 97.81 71 THR A N 1
ATOM 538 C CA . THR A 1 71 ? 3.927 -4.099 -18.706 1.00 97.81 71 THR A CA 1
ATOM 539 C C . THR A 1 71 ? 2.791 -3.121 -18.403 1.00 97.81 71 THR A C 1
ATOM 541 O O . THR A 1 71 ? 2.023 -3.340 -17.464 1.00 97.81 71 THR A O 1
ATOM 544 N N . LEU A 1 72 ? 2.626 -2.075 -19.224 1.00 95.94 72 LEU A N 1
ATOM 545 C CA . LEU A 1 72 ? 1.534 -1.112 -19.059 1.00 95.94 72 LEU A CA 1
ATOM 546 C C . LEU A 1 72 ? 0.175 -1.789 -19.207 1.00 95.94 72 LEU A C 1
ATOM 548 O O . LEU A 1 72 ? -0.735 -1.538 -18.419 1.00 95.94 72 LEU A O 1
ATOM 552 N N . PHE A 1 73 ? 0.051 -2.648 -20.219 1.00 95.50 73 PHE A N 1
ATOM 553 C CA . PHE A 1 73 ? -1.168 -3.396 -20.487 1.00 95.50 73 PHE A CA 1
ATOM 554 C C . PHE A 1 73 ? -1.489 -4.389 -19.362 1.00 95.50 73 PHE A C 1
ATOM 556 O O . PHE A 1 73 ? -2.626 -4.428 -18.899 1.00 95.50 73 PHE A O 1
ATOM 563 N N . ALA A 1 74 ? -0.496 -5.130 -18.863 1.00 94.88 74 ALA A N 1
ATOM 564 C CA . ALA A 1 74 ? -0.640 -6.046 -17.733 1.00 94.88 74 ALA A CA 1
ATOM 565 C C . ALA A 1 74 ? -1.099 -5.313 -16.464 1.00 94.88 74 ALA A C 1
ATOM 567 O O . ALA A 1 74 ? -2.038 -5.757 -15.807 1.00 94.88 74 ALA A O 1
ATOM 568 N N . GLY A 1 75 ? -0.528 -4.137 -16.180 1.00 90.88 75 GLY A N 1
ATOM 569 C CA . GLY A 1 75 ? -0.921 -3.305 -15.040 1.00 90.88 75 GLY A CA 1
ATOM 570 C C . GLY A 1 75 ? -2.379 -2.826 -15.072 1.00 90.88 75 GLY A C 1
ATOM 571 O O . GLY A 1 75 ? -2.923 -2.449 -14.034 1.00 90.88 75 GLY A O 1
ATOM 572 N N . LEU A 1 76 ? -3.052 -2.865 -16.232 1.00 89.69 76 LEU A N 1
ATOM 573 C CA . LEU A 1 76 ? -4.497 -2.630 -16.304 1.00 89.69 76 LEU A CA 1
ATOM 574 C C . LEU A 1 76 ? -5.284 -3.783 -15.671 1.00 89.69 76 LEU A C 1
ATOM 576 O O . LEU A 1 76 ? -6.268 -3.519 -14.983 1.00 89.69 76 LEU A O 1
ATOM 580 N N . PHE A 1 77 ? -4.866 -5.038 -15.861 1.00 90.06 77 PHE A N 1
ATOM 581 C CA . PHE A 1 77 ? -5.559 -6.213 -15.312 1.00 90.06 77 PHE A CA 1
ATOM 582 C C . PHE A 1 77 ? -5.539 -6.221 -13.783 1.00 90.06 77 PHE A C 1
ATOM 584 O O . PHE A 1 77 ? -6.574 -6.476 -13.171 1.00 90.06 77 PHE A O 1
ATOM 591 N N . ASP A 1 78 ? -4.424 -5.797 -13.193 1.00 84.56 78 ASP A N 1
ATOM 592 C CA . ASP A 1 78 ? -4.265 -5.622 -11.745 1.00 84.56 78 ASP A CA 1
ATOM 593 C C . ASP A 1 78 ? -5.164 -4.519 -11.151 1.00 84.56 78 ASP A C 1
ATOM 595 O O . ASP A 1 78 ? -5.373 -4.428 -9.947 1.00 84.56 78 ASP A O 1
ATOM 599 N N . MET A 1 79 ? -5.657 -3.593 -11.978 1.00 83.81 79 MET A N 1
ATOM 600 C CA . MET A 1 79 ? -6.651 -2.604 -11.553 1.00 83.81 79 MET A CA 1
ATOM 601 C C . MET A 1 79 ? -8.080 -3.107 -11.807 1.00 83.81 79 MET A C 1
ATOM 603 O O . MET A 1 79 ? -9.023 -2.704 -11.111 1.00 83.81 79 MET A O 1
ATOM 607 N N . LEU A 1 80 ? -8.255 -3.949 -12.829 1.00 89.38 80 LEU A N 1
ATOM 608 C CA . LEU A 1 80 ? -9.542 -4.491 -13.248 1.00 89.38 80 LEU A CA 1
ATOM 609 C C . LEU A 1 80 ? -10.058 -5.554 -12.280 1.00 89.38 80 LEU A C 1
ATOM 611 O O . LEU A 1 80 ? -11.256 -5.545 -12.011 1.00 89.38 80 LEU A O 1
ATOM 615 N N . ASP A 1 81 ? -9.215 -6.418 -11.718 1.00 89.19 81 ASP A N 1
ATOM 616 C CA . ASP A 1 81 ? -9.641 -7.486 -10.800 1.00 89.19 81 ASP A CA 1
ATOM 617 C C . ASP A 1 81 ? -10.406 -6.961 -9.569 1.00 89.19 81 ASP A C 1
ATOM 619 O O . ASP A 1 81 ? -11.494 -7.449 -9.246 1.00 89.19 81 ASP A O 1
ATOM 623 N N . GLY A 1 82 ? -9.937 -5.880 -8.946 1.00 86.75 82 GLY A N 1
ATOM 624 C CA . GLY A 1 82 ? -10.589 -5.228 -7.823 1.00 86.75 82 GLY A CA 1
ATOM 625 C C . GLY A 1 82 ? -11.903 -4.561 -8.226 1.00 86.75 82 GLY A C 1
ATOM 626 O O . GLY A 1 82 ? -12.838 -4.507 -7.423 1.00 86.75 82 GLY A O 1
ATOM 627 N N . GLN A 1 83 ? -12.014 -4.064 -9.463 1.00 88.88 83 GLN A N 1
ATOM 628 C CA . GLN A 1 83 ? -13.279 -3.540 -9.991 1.00 88.88 83 GLN A CA 1
ATOM 629 C C . GLN A 1 83 ? -14.257 -4.663 -10.340 1.00 88.88 83 GLN A C 1
ATOM 631 O O . GLN A 1 83 ? -15.441 -4.526 -10.045 1.00 88.88 83 GLN A O 1
ATOM 636 N N . VAL A 1 84 ? -13.783 -5.779 -10.900 1.00 92.19 84 VAL A N 1
ATOM 637 C CA . VAL A 1 84 ? -14.582 -6.988 -11.152 1.00 92.19 84 VAL A CA 1
ATOM 638 C C . VAL A 1 84 ? -15.119 -7.532 -9.828 1.00 92.19 84 VAL A C 1
ATOM 640 O O . VAL A 1 84 ? -16.308 -7.824 -9.731 1.00 92.19 84 VAL A O 1
ATOM 643 N N . ALA A 1 85 ? -14.305 -7.559 -8.769 1.00 90.62 85 ALA A N 1
ATOM 644 C CA . ALA A 1 85 ? -14.745 -7.959 -7.434 1.00 90.62 85 ALA A CA 1
ATOM 645 C C . ALA A 1 85 ? -15.846 -7.041 -6.877 1.00 90.62 85 ALA A C 1
ATOM 647 O O . ALA A 1 85 ? -16.833 -7.530 -6.325 1.00 90.62 85 ALA A O 1
ATOM 648 N N . ARG A 1 86 ? -15.697 -5.716 -7.032 1.00 87.44 86 ARG A N 1
ATOM 649 C CA . ARG A 1 86 ? -16.668 -4.720 -6.546 1.00 87.44 86 ARG A CA 1
ATOM 650 C C . ARG A 1 86 ? -17.968 -4.711 -7.352 1.00 87.44 86 ARG A C 1
ATOM 652 O O . ARG A 1 86 ? -19.038 -4.786 -6.761 1.00 87.44 86 ARG A O 1
ATOM 659 N N . LEU A 1 87 ? -17.883 -4.609 -8.679 1.00 89.25 87 LEU A N 1
ATOM 660 C CA . LEU A 1 87 ? -19.046 -4.504 -9.568 1.00 89.25 87 LEU A CA 1
ATOM 661 C C . LEU A 1 87 ? -19.748 -5.846 -9.782 1.00 89.25 87 LEU A C 1
ATOM 663 O O . LEU A 1 87 ? -20.960 -5.867 -9.966 1.00 89.25 87 LEU A O 1
ATOM 667 N N . GLY A 1 88 ? -19.009 -6.954 -9.739 1.00 88.25 88 GLY A N 1
ATOM 668 C CA . GLY A 1 88 ? -19.564 -8.304 -9.815 1.00 88.25 88 GLY A CA 1
ATOM 669 C C . GLY A 1 88 ? -20.094 -8.834 -8.482 1.00 88.25 88 GLY A C 1
ATOM 670 O O . GLY A 1 88 ? -20.651 -9.925 -8.455 1.00 88.25 88 GLY A O 1
ATOM 671 N N . ASN A 1 89 ? -19.919 -8.093 -7.378 1.00 90.00 89 ASN A N 1
ATOM 672 C CA . ASN A 1 89 ? -20.230 -8.542 -6.016 1.00 90.00 89 ASN A CA 1
ATOM 673 C C . ASN A 1 89 ? -19.541 -9.879 -5.647 1.00 90.00 89 ASN A C 1
ATOM 675 O O . ASN A 1 89 ? -20.112 -10.728 -4.967 1.00 90.00 89 ASN A O 1
ATOM 679 N N . MET A 1 90 ? -18.300 -10.064 -6.115 1.00 88.88 90 MET A N 1
ATOM 680 C CA . MET A 1 90 ? -17.486 -11.284 -5.957 1.00 88.88 90 MET A CA 1
ATOM 681 C C . MET A 1 90 ? -16.327 -11.096 -4.959 1.00 88.88 90 MET A C 1
ATOM 683 O O . MET A 1 90 ? -15.339 -11.831 -4.983 1.00 88.88 90 MET A O 1
ATOM 687 N N . GLY A 1 91 ? -16.396 -10.076 -4.100 1.00 90.19 91 GLY A N 1
ATOM 688 C CA . GLY A 1 91 ? -15.346 -9.777 -3.124 1.00 90.19 91 GLY A CA 1
ATOM 689 C C . GLY A 1 91 ? -15.218 -10.851 -2.038 1.00 90.19 91 GLY A C 1
ATOM 690 O O . GLY A 1 91 ? -16.206 -11.257 -1.432 1.00 90.19 91 GLY A O 1
ATOM 691 N N . SER A 1 92 ? -13.988 -11.279 -1.736 1.00 87.56 92 SER A N 1
ATOM 692 C CA . SER A 1 92 ? -13.702 -12.213 -0.639 1.00 87.56 92 SER A CA 1
ATOM 693 C C . SER A 1 92 ? -12.380 -11.887 0.064 1.00 87.56 92 SER A C 1
ATOM 695 O O . SER A 1 92 ? -11.484 -11.277 -0.520 1.00 87.56 92 SER A O 1
ATOM 697 N N . ARG A 1 93 ? -12.237 -12.312 1.329 1.00 85.56 93 ARG A N 1
ATOM 698 C CA . ARG A 1 93 ? -10.981 -12.137 2.090 1.00 85.56 93 ARG A CA 1
ATOM 699 C C . ARG A 1 93 ? -9.820 -12.901 1.458 1.00 85.56 93 ARG A C 1
ATOM 701 O O . ARG A 1 93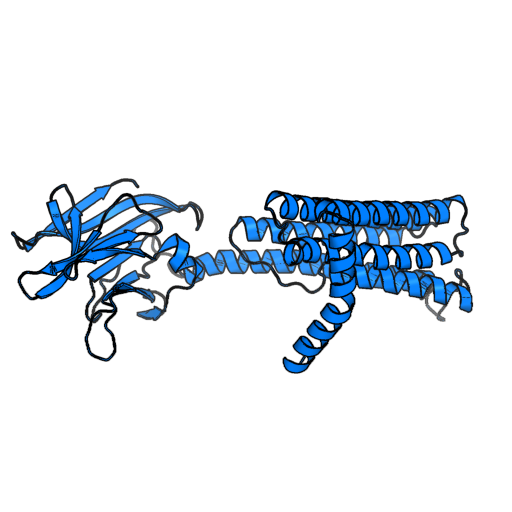 ? -8.713 -12.379 1.405 1.00 85.56 93 ARG A O 1
ATOM 708 N N . PHE A 1 94 ? -10.085 -14.117 0.975 1.00 90.31 94 PHE A N 1
ATOM 709 C CA . PHE A 1 94 ? -9.087 -14.905 0.261 1.00 90.31 94 PHE A CA 1
ATOM 710 C C . PHE A 1 94 ? -8.696 -14.238 -1.059 1.00 90.31 94 PHE A C 1
ATOM 712 O O . PHE A 1 94 ? -7.511 -14.119 -1.319 1.00 90.31 94 PHE A O 1
ATOM 719 N N . GLY A 1 95 ? -9.657 -13.734 -1.841 1.00 90.19 95 GLY A N 1
ATOM 720 C CA . GLY A 1 95 ? -9.373 -13.015 -3.087 1.00 90.19 95 GLY A CA 1
ATOM 721 C C . GLY A 1 95 ? -8.483 -11.792 -2.866 1.00 90.19 95 GLY A C 1
ATOM 722 O O . GLY A 1 95 ? -7.491 -11.633 -3.560 1.00 90.19 95 GLY A O 1
ATOM 723 N N . ALA A 1 96 ? -8.754 -10.994 -1.827 1.00 86.94 96 ALA A N 1
ATOM 724 C CA . ALA A 1 96 ? -7.901 -9.857 -1.472 1.00 86.94 96 ALA A CA 1
ATOM 725 C C . ALA A 1 96 ? -6.476 -10.273 -1.054 1.00 86.94 96 ALA A C 1
ATOM 727 O O . ALA A 1 96 ? -5.526 -9.547 -1.330 1.00 86.94 96 ALA A O 1
ATOM 728 N N . LEU A 1 97 ? -6.316 -11.424 -0.385 1.00 89.94 97 LEU A N 1
ATOM 729 C CA . LEU A 1 97 ? -5.002 -11.994 -0.065 1.00 89.94 97 LEU A CA 1
ATOM 730 C C . LEU A 1 97 ? -4.301 -12.534 -1.319 1.00 89.94 97 LEU A C 1
ATOM 732 O O . LEU A 1 97 ? -3.103 -12.317 -1.471 1.00 89.94 97 LEU A O 1
ATOM 736 N N . PHE A 1 98 ? -5.037 -13.224 -2.189 1.00 93.19 98 PHE A N 1
ATOM 737 C CA . PHE A 1 98 ? -4.551 -13.813 -3.432 1.00 93.19 98 PHE A CA 1
ATOM 738 C C . PHE A 1 98 ? -4.029 -12.737 -4.387 1.00 93.19 98 PHE A C 1
ATOM 740 O O . PHE A 1 98 ? -2.858 -12.795 -4.740 1.00 93.19 98 PHE A O 1
ATOM 747 N N . ASP A 1 99 ? -4.849 -11.729 -4.697 1.00 91.19 99 ASP A N 1
ATOM 748 C CA . ASP A 1 99 ? -4.490 -10.524 -5.464 1.00 91.19 99 ASP A CA 1
ATOM 749 C C . ASP A 1 99 ? -3.189 -9.912 -4.941 1.00 91.19 99 ASP A C 1
ATOM 751 O O . ASP A 1 99 ? -2.154 -9.885 -5.603 1.00 91.19 99 ASP A O 1
ATOM 755 N N . SER A 1 100 ? -3.193 -9.614 -3.644 1.00 91.00 100 SER A N 1
ATOM 756 C CA . SER A 1 100 ? -2.019 -9.161 -2.928 1.00 91.00 100 SER A CA 1
ATOM 757 C C . SER A 1 100 ? -0.780 -10.037 -3.165 1.00 91.00 100 SER A C 1
ATOM 759 O O . SER A 1 100 ? 0.278 -9.522 -3.512 1.00 91.00 100 SER A O 1
ATOM 761 N N . VAL A 1 101 ? -0.843 -11.345 -2.922 1.00 94.81 101 VAL A N 1
ATOM 762 C CA . VAL A 1 101 ? 0.326 -12.227 -3.070 1.00 94.81 101 VAL A CA 1
ATOM 763 C C . VAL A 1 101 ? 0.810 -12.258 -4.519 1.00 94.81 101 VAL A C 1
ATOM 765 O O . VAL A 1 101 ? 2.015 -12.133 -4.747 1.00 94.81 101 VAL A O 1
ATOM 768 N N . LEU A 1 102 ? -0.106 -12.372 -5.480 1.00 95.88 102 LEU A N 1
ATOM 769 C CA . LEU A 1 102 ? 0.221 -12.432 -6.901 1.00 95.88 102 LEU A CA 1
ATOM 770 C C . LEU A 1 102 ? 0.833 -11.124 -7.400 1.00 95.88 102 LEU A C 1
ATOM 772 O O . LEU A 1 102 ? 1.824 -11.193 -8.112 1.00 95.88 102 LEU A O 1
ATOM 776 N N . ASP A 1 103 ? 0.380 -9.959 -6.934 1.00 92.69 103 ASP A N 1
ATOM 777 C CA . ASP A 1 103 ? 1.014 -8.665 -7.226 1.00 92.69 103 ASP A CA 1
ATOM 778 C C . ASP A 1 103 ? 2.512 -8.654 -6.909 1.00 92.69 103 ASP A C 1
ATOM 780 O O . ASP A 1 103 ? 3.326 -8.118 -7.663 1.00 92.69 103 ASP A O 1
ATOM 784 N N . ARG A 1 104 ? 2.892 -9.251 -5.771 1.00 95.31 104 ARG A N 1
ATOM 785 C CA . ARG A 1 104 ? 4.298 -9.327 -5.355 1.00 95.31 104 ARG A CA 1
ATOM 786 C C . ARG A 1 104 ? 5.081 -10.253 -6.277 1.00 95.31 104 ARG A C 1
ATOM 788 O O . ARG A 1 104 ? 6.201 -9.917 -6.649 1.00 95.31 104 ARG A O 1
ATOM 795 N N . TYR A 1 105 ? 4.504 -11.390 -6.659 1.00 96.56 105 TYR A N 1
ATOM 796 C CA . TYR A 1 105 ? 5.121 -12.276 -7.644 1.00 96.56 105 TYR A CA 1
ATOM 797 C C . TYR A 1 105 ? 5.239 -11.614 -9.020 1.00 96.56 105 TYR A C 1
ATOM 799 O O . TYR A 1 105 ? 6.314 -11.687 -9.606 1.00 96.56 105 TYR A O 1
ATOM 807 N N . SER A 1 106 ? 4.207 -10.911 -9.495 1.00 95.00 106 SER A N 1
ATOM 808 C CA . SER A 1 106 ? 4.230 -10.141 -10.743 1.00 95.00 106 SER A CA 1
ATOM 809 C C . SER A 1 106 ? 5.380 -9.133 -10.757 1.00 95.00 106 SER A C 1
ATOM 811 O O . SER A 1 106 ? 6.168 -9.124 -11.698 1.00 95.00 106 SER A O 1
ATOM 813 N N . GLU A 1 107 ? 5.543 -8.335 -9.694 1.00 95.12 107 GLU A N 1
ATOM 814 C CA . GLU A 1 107 ? 6.655 -7.380 -9.602 1.00 95.12 107 GLU A CA 1
ATOM 815 C C . GLU A 1 107 ? 8.026 -8.071 -9.554 1.00 95.12 107 GLU A C 1
ATOM 817 O O . GLU A 1 107 ? 8.948 -7.636 -10.242 1.00 95.12 107 GLU A O 1
ATOM 822 N N . MET A 1 108 ? 8.178 -9.151 -8.777 1.00 97.19 108 MET A N 1
ATOM 823 C CA . MET A 1 108 ? 9.439 -9.905 -8.708 1.00 97.19 108 MET A CA 1
ATOM 824 C C . MET A 1 108 ? 9.831 -10.485 -10.073 1.00 97.19 108 MET A C 1
ATOM 826 O O . MET A 1 108 ? 10.990 -10.385 -10.470 1.00 97.19 108 MET A O 1
ATOM 830 N N . VAL A 1 109 ? 8.864 -11.051 -10.799 1.00 97.50 109 VAL A N 1
ATOM 831 C CA . VAL A 1 109 ? 9.049 -11.616 -12.143 1.00 97.50 109 VAL A CA 1
ATOM 832 C C . VAL A 1 109 ? 9.408 -10.515 -13.147 1.00 97.50 109 VAL A C 1
ATOM 834 O O . VAL A 1 109 ? 10.387 -10.656 -13.877 1.00 97.50 109 VAL A O 1
ATOM 837 N N . LEU A 1 110 ? 8.707 -9.378 -13.126 1.00 97.25 110 LEU A N 1
ATOM 838 C CA . LEU A 1 110 ? 9.022 -8.220 -13.968 1.00 97.25 110 LEU A CA 1
ATOM 839 C C . LEU A 1 110 ? 10.460 -7.721 -13.750 1.00 97.25 110 LEU A C 1
ATOM 841 O O . LEU A 1 110 ? 11.224 -7.586 -14.707 1.00 97.25 110 LEU A O 1
ATOM 845 N N . PHE A 1 111 ? 10.854 -7.471 -12.496 1.00 98.25 111 PHE A N 1
ATOM 846 C CA . PHE A 1 111 ? 12.212 -7.020 -12.178 1.00 98.25 111 PHE A CA 1
ATOM 847 C C . PHE A 1 111 ? 13.270 -8.073 -12.508 1.00 98.25 111 PHE A C 1
ATOM 849 O O . PHE A 1 111 ? 14.372 -7.703 -12.907 1.00 98.25 111 PHE A O 1
AT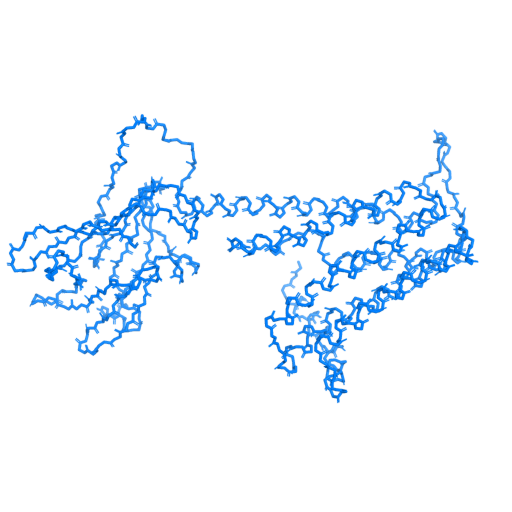OM 856 N N . PHE A 1 112 ? 12.952 -9.365 -12.390 1.00 98.31 112 PHE A N 1
ATOM 857 C CA . PHE A 1 112 ? 13.836 -10.431 -12.852 1.00 98.31 112 PHE A CA 1
ATOM 858 C C . PHE A 1 112 ? 14.116 -10.312 -14.356 1.00 98.31 112 PHE A C 1
ATOM 860 O O . PHE A 1 112 ? 15.284 -10.308 -14.739 1.00 98.31 112 PHE A O 1
ATOM 867 N N . GLY A 1 113 ? 13.087 -10.122 -15.191 1.00 98.12 113 GLY A N 1
ATOM 868 C CA . GLY A 1 113 ? 13.264 -9.908 -16.633 1.00 98.12 113 GLY A CA 1
ATOM 869 C C . GLY A 1 113 ? 14.109 -8.672 -16.953 1.00 98.12 113 GLY A C 1
ATOM 870 O O . GLY A 1 113 ? 15.034 -8.746 -17.759 1.00 98.12 113 GLY A O 1
ATOM 871 N N . ILE A 1 114 ? 13.864 -7.558 -16.254 1.00 98.44 114 ILE A N 1
ATOM 872 C CA . ILE A 1 114 ? 14.664 -6.329 -16.396 1.00 98.44 114 ILE A CA 1
ATOM 873 C C . ILE A 1 114 ? 16.134 -6.585 -16.030 1.00 98.44 114 ILE A C 1
ATOM 875 O O . ILE A 1 114 ? 17.033 -6.205 -16.777 1.00 98.44 114 ILE A O 1
ATOM 879 N N . CYS A 1 115 ? 16.398 -7.231 -14.892 1.00 98.50 115 CYS A N 1
ATOM 880 C CA . CYS A 1 115 ? 17.755 -7.569 -14.467 1.00 98.50 115 CYS A CA 1
ATOM 881 C C . CYS A 1 115 ? 18.441 -8.508 -15.465 1.00 98.50 115 CYS A C 1
ATOM 883 O O . CYS A 1 115 ? 19.600 -8.269 -15.796 1.00 98.50 115 CYS A O 1
ATOM 885 N N . TYR A 1 116 ? 17.733 -9.529 -15.959 1.00 98.25 116 TYR A N 1
ATOM 886 C CA . TYR A 1 116 ? 18.242 -10.459 -16.968 1.00 98.25 116 TYR A CA 1
ATOM 887 C C . TYR A 1 116 ? 18.680 -9.710 -18.228 1.00 98.25 116 TYR A C 1
ATOM 889 O O . TYR A 1 116 ? 19.828 -9.843 -18.646 1.00 98.25 116 TYR A O 1
ATOM 897 N N . TYR A 1 117 ? 17.813 -8.843 -18.763 1.00 98.31 117 TYR A N 1
ATOM 898 C CA . TYR A 1 117 ? 18.112 -8.041 -19.950 1.00 98.31 117 TYR A CA 1
ATOM 899 C C . TYR A 1 117 ? 19.325 -7.129 -19.757 1.00 98.31 117 TYR A C 1
ATOM 901 O O . TYR A 1 117 ? 20.240 -7.101 -20.580 1.00 98.31 117 TYR A O 1
ATOM 909 N N . LEU A 1 118 ? 19.363 -6.398 -18.639 1.00 97.81 118 LEU A N 1
ATOM 910 C CA . LEU A 1 118 ? 20.457 -5.474 -18.353 1.00 97.81 118 LEU A CA 1
ATOM 911 C C . LEU A 1 118 ? 21.788 -6.209 -18.150 1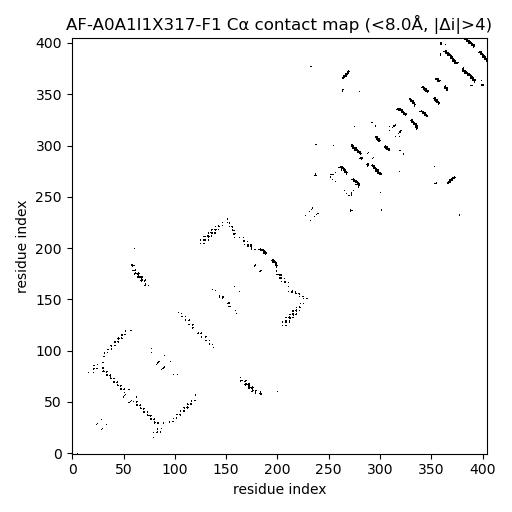.00 97.81 118 LEU A C 1
ATOM 913 O O . LEU A 1 118 ? 22.815 -5.726 -18.614 1.00 97.81 118 LEU A O 1
ATOM 917 N N . ILE A 1 119 ? 21.799 -7.371 -17.496 1.00 97.62 119 ILE A N 1
ATOM 918 C CA . ILE A 1 119 ? 23.024 -8.165 -17.315 1.00 97.62 119 ILE A CA 1
ATOM 919 C C . ILE A 1 119 ? 23.480 -8.773 -18.645 1.00 97.62 119 ILE A C 1
ATOM 921 O O . ILE A 1 119 ? 24.663 -8.662 -18.970 1.00 97.62 119 ILE A O 1
ATOM 925 N N . GLY A 1 120 ? 22.557 -9.363 -19.413 1.00 96.88 120 GLY A N 1
ATOM 926 C CA . GLY A 1 120 ? 22.839 -9.994 -20.706 1.00 96.88 120 GLY A CA 1
ATOM 927 C C . GLY A 1 120 ? 23.487 -9.038 -21.706 1.00 96.88 120 GLY A C 1
ATOM 928 O O . GLY A 1 120 ? 24.422 -9.413 -22.402 1.00 96.88 120 GLY A O 1
ATOM 929 N N . HIS A 1 121 ? 23.090 -7.763 -21.680 1.00 96.06 121 HIS A N 1
ATOM 930 C CA . HIS A 1 121 ? 23.672 -6.706 -22.516 1.00 96.06 121 HIS A CA 1
ATOM 931 C C . HIS A 1 121 ? 24.782 -5.890 -21.832 1.00 96.06 121 HIS A C 1
ATOM 933 O O . HIS A 1 121 ? 25.169 -4.824 -22.308 1.00 96.06 121 HIS A O 1
ATOM 939 N N . HIS A 1 122 ? 25.333 -6.383 -20.719 1.00 93.88 122 HIS A N 1
ATOM 940 C CA . HIS A 1 122 ? 26.433 -5.773 -19.957 1.00 93.88 122 HIS A CA 1
ATOM 941 C C . HIS A 1 122 ? 26.164 -4.347 -19.423 1.00 93.88 122 HIS A C 1
ATOM 943 O O . HIS A 1 122 ? 27.080 -3.531 -19.286 1.00 93.88 122 HIS A O 1
ATOM 949 N N . TYR A 1 123 ? 24.919 -4.045 -19.059 1.00 94.00 123 TYR A N 1
ATOM 950 C CA . TYR A 1 123 ? 24.492 -2.856 -18.311 1.00 94.00 123 TYR A CA 1
ATOM 951 C C . TYR A 1 123 ? 24.492 -3.105 -16.792 1.00 94.00 123 TYR A C 1
ATOM 953 O O . TYR A 1 123 ? 23.504 -2.866 -16.094 1.00 94.00 123 TYR A O 1
ATOM 961 N N . PHE A 1 124 ? 25.619 -3.580 -16.255 1.00 93.81 124 PHE A N 1
ATOM 962 C CA . PHE A 1 124 ? 25.721 -4.059 -14.868 1.00 93.81 124 PHE A CA 1
ATOM 963 C C . PHE A 1 124 ? 25.358 -3.006 -13.803 1.00 93.81 124 PHE A C 1
ATOM 965 O O . PHE A 1 124 ? 24.672 -3.299 -12.826 1.00 93.81 124 PHE A O 1
ATOM 972 N N . LEU A 1 125 ? 25.769 -1.746 -13.983 1.00 92.62 125 LEU A N 1
ATOM 973 C CA . LEU A 1 125 ? 25.405 -0.689 -13.0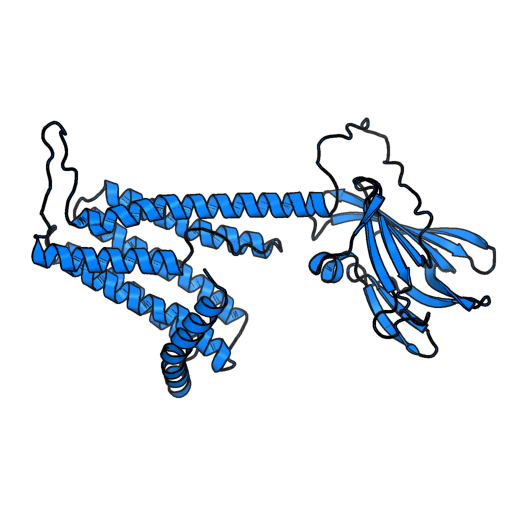31 1.00 92.62 125 LEU A CA 1
ATOM 974 C C . LEU A 1 125 ? 23.885 -0.446 -13.016 1.00 92.62 125 LEU A C 1
ATOM 976 O O . LEU A 1 125 ? 23.283 -0.290 -11.955 1.00 92.62 125 LEU A O 1
ATOM 980 N N . SER A 1 126 ? 23.245 -0.480 -14.185 1.00 95.69 126 SER A N 1
ATOM 981 C CA . SER A 1 126 ? 21.793 -0.349 -14.302 1.00 95.69 126 SER A CA 1
ATOM 982 C C . SER A 1 126 ? 21.050 -1.546 -13.706 1.00 95.69 126 SER A C 1
ATOM 984 O O . SER A 1 126 ? 19.990 -1.354 -13.110 1.00 95.69 126 SER A O 1
ATOM 986 N N . SER A 1 127 ? 21.596 -2.766 -13.798 1.00 97.44 127 SER A N 1
ATOM 987 C CA . SER A 1 127 ? 20.991 -3.940 -13.153 1.00 97.44 127 SER A CA 1
ATOM 988 C C . SER A 1 127 ? 21.062 -3.860 -11.626 1.00 97.44 127 SER A C 1
ATOM 990 O O . SER A 1 127 ? 20.126 -4.286 -10.952 1.00 97.44 127 SER A O 1
ATOM 992 N N . ILE A 1 128 ? 22.108 -3.245 -11.058 1.00 97.75 128 ILE A N 1
ATOM 993 C CA . ILE A 1 128 ? 22.157 -2.935 -9.619 1.00 97.75 128 ILE A CA 1
ATOM 994 C C . ILE A 1 128 ? 21.013 -1.985 -9.237 1.00 97.75 128 ILE A C 1
ATOM 996 O O . ILE A 1 128 ? 20.330 -2.222 -8.241 1.00 97.75 128 ILE A O 1
ATOM 1000 N N . PHE A 1 129 ? 20.749 -0.944 -10.034 1.00 97.12 129 PHE A N 1
ATOM 1001 C CA . PHE A 1 129 ? 19.615 -0.047 -9.782 1.00 97.12 129 PHE A CA 1
ATOM 1002 C C . PHE A 1 129 ? 18.272 -0.778 -9.862 1.00 97.12 129 PHE A C 1
ATOM 1004 O O . PHE A 1 129 ? 17.428 -0.582 -8.988 1.00 97.12 129 PHE A O 1
ATOM 1011 N N . ALA A 1 130 ? 18.090 -1.662 -10.846 1.00 98.12 130 ALA A N 1
ATOM 1012 C CA . ALA A 1 130 ? 16.900 -2.505 -10.956 1.00 98.12 130 ALA A CA 1
ATOM 1013 C C . ALA A 1 130 ? 16.709 -3.395 -9.716 1.00 98.12 130 ALA A C 1
ATOM 1015 O O . ALA A 1 130 ? 15.614 -3.467 -9.160 1.00 98.12 130 ALA A O 1
ATOM 1016 N N . PHE A 1 131 ? 17.786 -4.013 -9.228 1.00 98.31 131 PHE A N 1
ATOM 1017 C CA . PHE A 1 131 ? 17.751 -4.849 -8.031 1.00 98.31 131 PHE A CA 1
ATOM 1018 C C . PHE A 1 131 ? 17.428 -4.047 -6.758 1.00 98.31 131 PHE A C 1
ATOM 1020 O O . PHE A 1 131 ? 16.603 -4.466 -5.946 1.00 98.31 131 PHE A O 1
ATOM 1027 N N . ILE A 1 132 ? 18.003 -2.852 -6.595 1.00 98.31 132 ILE A N 1
ATOM 1028 C CA . ILE A 1 132 ? 17.675 -1.953 -5.474 1.00 98.31 132 ILE A CA 1
ATOM 1029 C C . ILE A 1 132 ? 16.217 -1.473 -5.566 1.00 98.31 132 ILE A C 1
ATOM 1031 O O . ILE A 1 132 ? 15.536 -1.373 -4.539 1.00 98.31 132 ILE A O 1
ATOM 1035 N N . ALA A 1 133 ? 15.713 -1.211 -6.777 1.00 98.00 133 ALA A N 1
ATOM 1036 C CA . ALA A 1 133 ? 14.308 -0.882 -7.004 1.00 98.00 133 ALA A CA 1
ATOM 1037 C C . ALA A 1 133 ? 13.379 -2.033 -6.610 1.00 98.00 133 ALA A C 1
ATOM 1039 O O . ALA A 1 133 ? 12.380 -1.770 -5.940 1.00 98.00 133 ALA A O 1
ATOM 1040 N N . LEU A 1 134 ? 13.736 -3.280 -6.935 1.00 97.81 134 LEU A N 1
ATOM 1041 C CA . LEU A 1 134 ? 13.023 -4.477 -6.491 1.00 97.81 134 LEU A CA 1
ATOM 1042 C C . LEU A 1 134 ? 12.968 -4.566 -4.959 1.00 97.81 134 LEU A C 1
ATOM 1044 O O . LEU A 1 134 ? 11.878 -4.698 -4.400 1.00 97.81 134 LEU A O 1
ATOM 1048 N N . ILE A 1 135 ? 14.110 -4.430 -4.270 1.00 98.06 135 ILE A N 1
ATOM 1049 C CA . ILE A 1 135 ? 14.165 -4.424 -2.795 1.00 98.06 135 ILE A CA 1
ATOM 1050 C C . ILE A 1 135 ? 13.217 -3.362 -2.240 1.00 98.06 135 ILE A C 1
ATOM 1052 O O . ILE A 1 135 ? 12.366 -3.656 -1.398 1.00 98.06 135 ILE A O 1
ATOM 1056 N N . GLY A 1 136 ? 13.327 -2.131 -2.742 1.00 96.88 136 GLY A N 1
ATOM 1057 C CA . GLY A 1 136 ? 12.475 -1.036 -2.305 1.00 96.88 136 GLY A CA 1
ATOM 1058 C C . GLY A 1 136 ? 10.996 -1.321 -2.572 1.00 96.88 136 GLY A C 1
ATOM 1059 O O . GLY A 1 136 ? 10.170 -1.088 -1.695 1.00 96.88 136 GLY A O 1
ATOM 1060 N N . SER A 1 137 ? 10.646 -1.881 -3.733 1.00 95.75 137 SER A N 1
ATOM 1061 C CA . SER A 1 137 ? 9.266 -2.233 -4.096 1.00 95.75 137 SER A CA 1
ATOM 1062 C C . SER A 1 137 ? 8.651 -3.235 -3.117 1.00 95.75 137 SER A C 1
ATOM 1064 O O . SER A 1 137 ? 7.558 -3.013 -2.579 1.00 95.75 137 SER A O 1
ATOM 1066 N N . MET A 1 138 ? 9.409 -4.287 -2.794 1.00 96.38 138 MET A N 1
ATOM 1067 C CA . MET A 1 138 ? 9.015 -5.293 -1.810 1.00 96.38 138 MET A CA 1
ATOM 1068 C C . MET A 1 138 ? 8.871 -4.682 -0.418 1.00 96.38 138 MET A C 1
ATOM 1070 O O . MET A 1 138 ? 7.874 -4.926 0.266 1.00 96.38 138 MET A O 1
ATOM 1074 N N . MET A 1 139 ? 9.810 -3.825 -0.013 1.00 96.38 139 MET A N 1
ATOM 1075 C CA . MET A 1 139 ? 9.777 -3.179 1.297 1.00 96.38 139 MET A CA 1
ATOM 1076 C C . MET A 1 139 ? 8.634 -2.168 1.432 1.00 96.38 139 MET A C 1
ATOM 1078 O O . MET A 1 139 ? 8.030 -2.090 2.504 1.00 96.38 139 MET A O 1
ATOM 1082 N N . VAL A 1 140 ? 8.261 -1.447 0.370 1.00 95.31 140 VAL A N 1
ATOM 1083 C CA . VAL A 1 140 ? 7.089 -0.552 0.357 1.00 95.31 140 VAL A CA 1
ATOM 1084 C C . VAL A 1 140 ? 5.812 -1.336 0.672 1.00 95.31 140 VAL A C 1
ATOM 1086 O O . VAL A 1 140 ? 5.008 -0.897 1.505 1.00 95.31 140 VAL A O 1
ATOM 1089 N N . SER A 1 141 ? 5.629 -2.494 0.035 1.00 92.19 141 SER A N 1
ATOM 1090 C CA . SER A 1 141 ? 4.463 -3.365 0.226 1.00 92.19 141 SER A CA 1
ATOM 1091 C C . SER A 1 141 ? 4.484 -4.070 1.584 1.00 92.19 141 SER A C 1
ATOM 1093 O O . SER A 1 141 ? 3.487 -4.040 2.308 1.00 92.19 141 SER A O 1
ATOM 1095 N N . TYR A 1 142 ? 5.626 -4.642 1.976 1.00 94.75 142 TYR A N 1
ATOM 1096 C CA . TYR A 1 142 ? 5.774 -5.359 3.243 1.00 94.75 142 TYR A CA 1
ATOM 1097 C C . TYR A 1 142 ? 5.593 -4.441 4.453 1.00 94.75 142 TYR A C 1
ATOM 1099 O O . TYR A 1 142 ? 4.837 -4.770 5.365 1.00 94.75 142 TYR A O 1
ATOM 1107 N N . THR A 1 143 ? 6.218 -3.260 4.445 1.00 92.44 143 THR A N 1
ATOM 1108 C CA . THR A 1 143 ? 6.111 -2.296 5.552 1.00 92.44 143 THR A CA 1
ATOM 1109 C C . THR A 1 143 ? 4.665 -1.867 5.759 1.00 92.44 143 THR A C 1
ATOM 1111 O O . THR A 1 143 ? 4.201 -1.810 6.895 1.00 92.44 143 THR A O 1
ATOM 1114 N N . ARG A 1 144 ? 3.921 -1.642 4.668 1.00 87.69 144 ARG A N 1
ATOM 1115 C CA . ARG A 1 144 ? 2.486 -1.356 4.737 1.00 87.69 144 ARG A CA 1
ATOM 1116 C C . ARG A 1 144 ? 1.705 -2.527 5.323 1.00 87.69 144 ARG A C 1
ATOM 1118 O O . ARG A 1 144 ? 0.981 -2.322 6.289 1.00 87.69 144 ARG A O 1
ATOM 1125 N N . ALA A 1 145 ? 1.861 -3.733 4.776 1.00 87.19 145 ALA A N 1
ATOM 1126 C CA . ALA A 1 145 ? 1.127 -4.907 5.248 1.00 87.19 145 ALA A CA 1
ATOM 1127 C C . ALA A 1 145 ? 1.416 -5.201 6.729 1.00 87.19 145 ALA A C 1
ATOM 1129 O O . ALA A 1 145 ? 0.510 -5.518 7.499 1.00 87.19 145 ALA A O 1
ATOM 1130 N N . ARG A 1 146 ? 2.675 -5.039 7.157 1.00 87.50 146 ARG A N 1
ATOM 1131 C CA . ARG A 1 146 ? 3.078 -5.221 8.552 1.00 87.50 146 ARG A CA 1
ATOM 1132 C C . ARG A 1 146 ? 2.523 -4.126 9.458 1.00 87.50 146 ARG A C 1
ATOM 1134 O O . ARG A 1 146 ? 2.062 -4.448 10.548 1.00 87.50 146 ARG A O 1
ATOM 1141 N N . ALA A 1 147 ? 2.538 -2.867 9.022 1.00 80.00 147 ALA A N 1
ATOM 1142 C CA . ALA A 1 147 ? 1.942 -1.756 9.762 1.00 80.00 147 ALA A CA 1
ATOM 1143 C C . ALA A 1 147 ? 0.421 -1.928 9.910 1.00 80.00 147 ALA A C 1
ATOM 1145 O O . ALA A 1 147 ? -0.098 -1.820 11.019 1.00 80.00 147 ALA A O 1
ATOM 1146 N N . GLU A 1 148 ? -0.282 -2.291 8.835 1.00 77.62 148 GLU A N 1
ATOM 1147 C CA . GLU A 1 148 ? -1.723 -2.570 8.861 1.00 77.62 148 GLU A CA 1
ATOM 1148 C C . GLU A 1 148 ? -2.043 -3.779 9.759 1.00 77.62 148 GLU A C 1
ATOM 1150 O O . GLU A 1 148 ? -3.005 -3.734 10.524 1.00 77.62 148 GLU A O 1
ATOM 1155 N N . GLY A 1 149 ? -1.190 -4.811 9.767 1.00 70.00 149 GLY A N 1
ATOM 1156 C CA . GLY A 1 149 ? -1.274 -5.934 10.709 1.00 70.00 149 GLY A CA 1
ATOM 1157 C C . GLY A 1 149 ? -1.059 -5.545 12.180 1.00 70.00 149 GLY A C 1
ATOM 1158 O O . GLY A 1 149 ? -1.526 -6.244 13.073 1.00 70.00 149 GLY A O 1
ATOM 1159 N N . LEU A 1 150 ? -0.401 -4.411 12.439 1.00 74.94 150 LEU A N 1
ATOM 1160 C CA . LEU A 1 150 ? -0.289 -3.781 13.761 1.00 74.94 150 LEU A CA 1
ATOM 1161 C C . LEU A 1 150 ? -1.406 -2.749 14.020 1.00 74.94 150 LEU A C 1
ATOM 1163 O O . LEU A 1 150 ? -1.357 -2.021 15.012 1.00 74.94 150 LEU A O 1
ATOM 1167 N N . GLY A 1 151 ? -2.413 -2.665 13.144 1.00 69.31 151 GLY A N 1
ATOM 1168 C CA . GLY A 1 151 ? -3.542 -1.741 13.259 1.00 69.31 151 GLY A CA 1
ATOM 1169 C C . GLY A 1 151 ? -3.233 -0.298 12.846 1.00 69.31 151 GLY A C 1
ATOM 1170 O O . GLY A 1 151 ? -3.972 0.609 13.222 1.00 69.31 151 GLY A O 1
ATOM 1171 N N . ILE A 1 152 ? -2.150 -0.070 12.098 1.00 74.19 152 ILE A N 1
ATOM 1172 C CA . ILE A 1 152 ? -1.724 1.255 11.637 1.00 74.19 152 ILE A CA 1
ATOM 1173 C C . ILE A 1 152 ? -2.037 1.404 10.159 1.00 74.19 152 ILE A C 1
ATOM 1175 O O . ILE A 1 152 ? -1.527 0.669 9.315 1.00 74.19 152 ILE A O 1
ATOM 1179 N N . GLU A 1 153 ? -2.834 2.411 9.829 1.00 72.62 153 GLU A N 1
ATOM 1180 C CA . GLU A 1 153 ? -3.103 2.752 8.442 1.00 72.62 153 GLU A CA 1
ATOM 1181 C C . GLU A 1 153 ? -1.859 3.377 7.795 1.00 72.62 153 GLU A C 1
ATOM 1183 O O . GLU A 1 153 ? -1.374 4.426 8.215 1.00 72.62 153 GLU A O 1
ATOM 1188 N N . CYS A 1 154 ? -1.338 2.729 6.753 1.00 74.19 154 CYS A N 1
ATOM 1189 C CA . CYS A 1 154 ? -0.102 3.133 6.088 1.00 74.19 154 CYS A CA 1
ATOM 1190 C C . CYS A 1 154 ? -0.336 3.299 4.578 1.00 74.19 154 CYS A C 1
ATOM 1192 O O . CYS A 1 154 ? 0.016 2.440 3.769 1.00 74.19 154 CYS A O 1
ATOM 1194 N N . LYS A 1 155 ? -0.987 4.405 4.191 1.00 63.38 155 LYS A N 1
ATOM 1195 C CA . LYS A 1 155 ? -1.417 4.668 2.798 1.00 63.38 155 LYS A CA 1
ATOM 1196 C C . LYS A 1 155 ? -0.585 5.720 2.047 1.00 63.38 155 LYS A C 1
ATOM 1198 O O . LYS A 1 155 ? -0.826 5.951 0.865 1.00 63.38 155 LYS A O 1
ATOM 1203 N N . GLY A 1 156 ? 0.384 6.355 2.709 1.00 69.00 156 GLY A N 1
ATOM 1204 C CA . GLY A 1 156 ? 1.253 7.381 2.117 1.00 69.00 156 GLY A CA 1
ATOM 1205 C C . GLY A 1 156 ? 2.433 6.818 1.317 1.00 69.00 156 GLY A C 1
ATOM 1206 O O . GLY A 1 156 ? 2.641 5.602 1.261 1.00 69.00 156 GLY A O 1
ATOM 1207 N N . GLY A 1 157 ? 3.222 7.706 0.709 1.00 74.56 157 GLY A N 1
ATOM 1208 C CA . GLY A 1 157 ? 4.454 7.360 -0.005 1.00 74.56 157 GLY A CA 1
ATOM 1209 C C . GLY A 1 157 ? 4.543 7.971 -1.398 1.00 74.56 157 GLY A C 1
ATOM 1210 O O . GLY A 1 157 ? 3.521 8.096 -2.067 1.00 74.56 157 GLY A O 1
ATOM 1211 N N . LEU A 1 158 ? 5.760 8.328 -1.816 1.00 76.00 158 LEU A N 1
ATOM 1212 C CA . LEU A 1 158 ? 6.033 8.960 -3.113 1.00 76.00 158 LEU A CA 1
ATOM 1213 C C . LEU A 1 158 ? 6.022 7.956 -4.273 1.00 76.00 158 LEU A C 1
ATOM 1215 O O . LEU A 1 158 ? 5.745 8.342 -5.401 1.00 76.00 158 LEU A O 1
ATOM 1219 N N . MET A 1 159 ? 6.342 6.687 -3.998 1.00 87.25 159 MET A N 1
ATOM 1220 C CA . MET A 1 159 ? 6.521 5.656 -5.021 1.00 87.25 159 MET A CA 1
ATOM 1221 C C . MET A 1 159 ? 5.692 4.407 -4.707 1.00 87.25 159 MET A C 1
ATOM 1223 O O . MET A 1 159 ? 6.203 3.406 -4.189 1.00 87.25 159 MET A O 1
ATOM 1227 N N . GLN A 1 160 ? 4.385 4.483 -4.968 1.00 86.62 160 GLN A N 1
ATOM 1228 C CA . GLN A 1 160 ? 3.476 3.346 -4.821 1.00 86.62 160 GLN A CA 1
ATOM 1229 C C . GLN A 1 160 ? 3.419 2.539 -6.123 1.00 86.62 160 GLN A C 1
ATOM 1231 O O . GLN A 1 160 ? 4.169 2.780 -7.067 1.00 86.62 160 GLN A O 1
ATOM 1236 N N . ARG A 1 161 ? 2.591 1.494 -6.139 1.00 87.75 161 ARG A N 1
ATOM 1237 C CA . ARG A 1 161 ? 2.543 0.545 -7.254 1.00 87.75 161 ARG A CA 1
ATOM 1238 C C . ARG A 1 161 ? 2.155 1.196 -8.590 1.00 87.75 161 ARG A C 1
ATOM 1240 O O . ARG A 1 161 ? 2.894 0.978 -9.548 1.00 87.75 161 ARG A O 1
ATOM 1247 N N . PRO A 1 162 ? 1.085 2.013 -8.682 1.00 88.88 162 PRO A N 1
ATOM 1248 C CA . PRO A 1 162 ? 0.723 2.646 -9.949 1.00 88.88 162 PRO A CA 1
ATOM 1249 C C . PRO A 1 162 ? 1.850 3.515 -10.511 1.00 88.88 162 PRO A C 1
ATOM 1251 O O . PRO A 1 162 ? 2.129 3.462 -11.705 1.00 88.88 162 PRO A O 1
ATOM 1254 N N . GLU A 1 163 ? 2.546 4.267 -9.654 1.00 90.75 163 GLU A N 1
ATOM 1255 C CA . GLU A 1 163 ? 3.659 5.120 -10.069 1.00 90.75 163 GLU A CA 1
ATOM 1256 C C . GLU A 1 163 ? 4.824 4.294 -10.623 1.00 90.75 163 GLU A C 1
ATOM 1258 O O . GLU A 1 163 ? 5.386 4.653 -11.655 1.00 90.75 163 GLU A O 1
ATOM 1263 N N . ARG A 1 164 ? 5.150 3.156 -9.994 1.00 94.19 164 ARG A N 1
ATOM 1264 C CA . ARG A 1 164 ? 6.204 2.250 -10.477 1.00 94.19 164 ARG A CA 1
ATOM 1265 C C . ARG A 1 164 ? 5.875 1.651 -11.838 1.00 94.19 164 ARG A C 1
ATOM 1267 O O . ARG A 1 164 ? 6.714 1.700 -12.733 1.00 94.19 164 ARG A O 1
ATOM 1274 N N . VAL A 1 165 ? 4.659 1.125 -12.004 1.00 94.38 165 VAL A N 1
ATOM 1275 C CA . VAL A 1 165 ? 4.209 0.532 -13.275 1.00 94.38 165 VAL A CA 1
ATOM 1276 C C . VAL A 1 165 ? 4.272 1.570 -14.392 1.00 94.38 165 VAL A C 1
ATOM 1278 O O . VAL A 1 165 ? 4.807 1.283 -15.462 1.00 94.38 165 VAL A O 1
ATOM 1281 N N . VAL A 1 166 ? 3.794 2.792 -14.139 1.00 94.25 166 VAL A N 1
ATOM 1282 C CA . VAL A 1 166 ? 3.834 3.881 -15.124 1.00 94.25 166 VAL A CA 1
ATOM 1283 C C . VAL A 1 166 ? 5.271 4.277 -15.457 1.00 94.25 166 VAL A C 1
ATOM 1285 O O . VAL A 1 166 ? 5.596 4.386 -16.635 1.00 94.25 166 VAL A O 1
ATOM 1288 N N . ILE A 1 167 ? 6.143 4.458 -14.459 1.00 96.31 167 ILE A N 1
ATOM 1289 C CA . ILE A 1 167 ? 7.540 4.846 -14.696 1.00 96.31 167 ILE A CA 1
ATOM 1290 C C . ILE A 1 167 ? 8.266 3.792 -15.526 1.00 96.31 167 ILE A C 1
ATOM 1292 O O . ILE A 1 167 ? 8.858 4.164 -16.532 1.00 96.31 167 ILE A O 1
ATOM 1296 N N . ILE A 1 168 ? 8.192 2.509 -15.146 1.00 97.69 168 ILE A N 1
ATOM 1297 C CA . ILE A 1 168 ? 8.835 1.406 -15.881 1.00 97.69 168 ILE A CA 1
ATOM 1298 C C . ILE A 1 168 ? 8.318 1.357 -17.315 1.00 97.69 168 ILE A C 1
ATOM 1300 O O . ILE A 1 168 ? 9.100 1.302 -18.258 1.00 97.69 168 ILE A O 1
ATOM 1304 N N . SER A 1 169 ? 6.997 1.395 -17.480 1.00 97.94 169 SER A N 1
ATOM 1305 C CA . SER A 1 169 ? 6.385 1.190 -18.787 1.00 97.94 169 SER A CA 1
ATOM 1306 C C . SER A 1 169 ? 6.648 2.349 -19.738 1.00 97.94 169 SER A C 1
ATOM 1308 O O . SER A 1 169 ? 7.061 2.139 -20.875 1.00 97.94 169 SER A O 1
ATOM 1310 N N . ILE A 1 170 ? 6.431 3.587 -19.285 1.00 98.12 170 ILE A N 1
ATOM 1311 C CA . ILE A 1 170 ? 6.589 4.767 -20.138 1.00 98.12 170 ILE A CA 1
ATOM 1312 C C . ILE A 1 170 ? 8.061 5.001 -20.467 1.00 98.12 170 ILE A C 1
ATOM 1314 O O . ILE A 1 170 ? 8.364 5.327 -21.615 1.00 98.12 170 ILE A O 1
ATOM 1318 N N . SER A 1 171 ? 8.983 4.804 -19.518 1.00 98.31 171 SER A N 1
ATOM 1319 C CA . SER A 1 171 ? 10.415 4.951 -19.799 1.00 98.31 171 SER A CA 1
ATOM 1320 C C . SER A 1 171 ? 10.912 3.887 -20.778 1.00 98.31 171 SER A C 1
ATOM 1322 O O . SER A 1 171 ? 11.667 4.213 -21.689 1.00 98.31 171 SER A O 1
ATOM 1324 N N . ALA A 1 172 ? 10.432 2.648 -20.660 1.00 98.44 172 ALA A N 1
ATOM 1325 C CA . ALA A 1 172 ? 10.768 1.558 -21.567 1.00 98.44 172 ALA A CA 1
ATOM 1326 C C . ALA A 1 172 ? 10.217 1.789 -22.986 1.00 98.44 172 ALA A C 1
ATOM 1328 O O . ALA A 1 172 ? 10.972 1.710 -23.955 1.00 98.44 172 ALA A O 1
ATOM 1329 N N . ILE A 1 173 ? 8.938 2.168 -23.116 1.00 98.62 173 ILE A N 1
ATOM 1330 C CA . ILE A 1 173 ? 8.321 2.528 -24.407 1.00 98.62 173 ILE A CA 1
ATOM 1331 C C . ILE A 1 173 ? 9.073 3.693 -25.050 1.00 98.62 173 ILE A C 1
ATOM 1333 O O . ILE A 1 173 ? 9.448 3.620 -26.218 1.00 98.62 173 ILE A O 1
ATOM 1337 N N . THR A 1 174 ? 9.326 4.755 -24.280 1.00 98.19 174 THR A N 1
ATOM 1338 C CA . THR A 1 174 ? 10.061 5.929 -24.769 1.00 98.19 174 THR A CA 1
ATOM 1339 C C . THR A 1 174 ? 11.461 5.527 -25.220 1.00 98.19 174 THR A C 1
ATOM 1341 O O . THR A 1 174 ? 11.889 5.948 -26.285 1.00 98.19 174 THR A O 1
ATOM 1344 N N . CYS A 1 175 ? 12.145 4.657 -24.474 1.00 98.00 175 CYS A N 1
ATOM 1345 C CA . CYS A 1 175 ? 13.461 4.142 -24.837 1.00 98.00 175 CYS A CA 1
ATOM 1346 C C . CYS A 1 175 ? 13.439 3.401 -26.182 1.00 98.00 175 CYS A C 1
ATOM 1348 O O . CYS A 1 175 ? 14.266 3.691 -27.043 1.00 98.00 175 CYS A O 1
ATOM 1350 N N . GLY A 1 176 ? 12.474 2.499 -26.394 1.00 97.31 176 GLY A N 1
ATOM 1351 C CA . GLY A 1 176 ? 12.328 1.777 -27.662 1.00 97.31 176 GLY A CA 1
ATOM 1352 C C . GLY A 1 176 ? 12.005 2.700 -28.843 1.00 97.31 176 GLY A C 1
ATOM 1353 O O . GLY A 1 176 ? 12.616 2.585 -29.904 1.00 97.31 176 GLY A O 1
ATOM 1354 N N . ILE A 1 177 ? 11.102 3.670 -28.648 1.00 97.31 177 ILE A N 1
ATOM 1355 C CA . ILE A 1 177 ? 10.765 4.673 -29.671 1.00 97.31 177 ILE A CA 1
ATOM 1356 C C . ILE A 1 177 ? 11.986 5.535 -29.995 1.00 97.31 177 ILE A C 1
ATOM 1358 O O . ILE A 1 177 ? 12.310 5.735 -31.160 1.00 97.31 177 ILE A O 1
ATOM 1362 N N . THR A 1 178 ? 12.684 6.051 -28.985 1.00 96.25 178 THR A N 1
ATOM 1363 C CA . THR A 1 178 ? 13.855 6.899 -29.205 1.00 96.25 178 THR A CA 1
ATOM 1364 C C . THR A 1 178 ? 14.970 6.130 -29.905 1.00 96.25 178 THR A C 1
ATOM 1366 O O . THR A 1 178 ? 15.541 6.659 -30.854 1.00 96.25 178 THR A O 1
ATOM 1369 N N . ALA A 1 179 ? 15.223 4.875 -29.528 1.00 96.12 179 ALA A N 1
ATOM 1370 C CA . ALA A 1 179 ? 16.203 4.025 -30.202 1.00 96.12 179 ALA A CA 1
ATOM 1371 C C . ALA A 1 179 ? 15.912 3.835 -31.694 1.00 96.12 179 ALA A C 1
ATOM 1373 O O . ALA A 1 179 ? 16.849 3.797 -32.486 1.00 96.12 179 ALA A O 1
ATOM 1374 N N . HIS A 1 180 ? 14.638 3.790 -32.094 1.00 94.44 180 HIS A N 1
ATOM 1375 C CA . HIS A 1 180 ? 14.262 3.743 -33.507 1.00 94.44 180 HIS A CA 1
ATOM 1376 C C . HIS A 1 180 ? 14.686 5.006 -34.279 1.00 94.44 180 HIS A C 1
ATOM 1378 O O . HIS A 1 180 ? 15.078 4.907 -35.438 1.00 94.44 180 HIS A O 1
ATOM 1384 N N . TYR A 1 181 ? 14.643 6.184 -33.646 1.00 94.69 181 TYR A N 1
ATOM 1385 C CA . TYR A 1 181 ? 14.975 7.458 -34.298 1.00 94.69 181 TYR A CA 1
ATOM 1386 C C . TYR A 1 181 ? 16.459 7.833 -34.229 1.00 94.69 181 TYR A C 1
ATOM 1388 O O . TYR A 1 181 ? 16.989 8.355 -35.206 1.00 94.69 181 TYR A O 1
ATOM 1396 N N . ILE A 1 182 ? 17.125 7.620 -33.088 1.00 93.56 182 ILE A N 1
ATOM 1397 C CA . ILE A 1 182 ? 18.518 8.063 -32.874 1.00 93.56 182 ILE A CA 1
ATOM 1398 C C . ILE A 1 182 ? 19.535 6.912 -32.873 1.00 93.56 182 ILE A C 1
ATOM 1400 O O . ILE A 1 182 ? 20.736 7.166 -32.845 1.00 93.56 182 ILE A O 1
ATOM 1404 N N . GLY A 1 183 ? 19.066 5.661 -32.908 1.00 92.25 183 GLY A N 1
ATOM 1405 C CA . GLY A 1 183 ? 19.872 4.454 -32.719 1.00 92.25 183 GLY A CA 1
ATOM 1406 C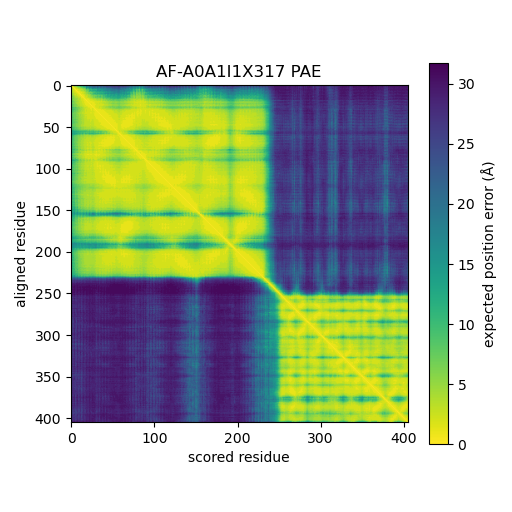 C . GLY A 1 183 ? 19.965 4.033 -31.246 1.00 92.25 183 GLY A C 1
ATOM 1407 O O . GLY A 1 183 ? 20.014 4.866 -30.338 1.00 92.25 183 GLY A O 1
ATOM 1408 N N . GLY A 1 184 ? 19.995 2.725 -30.979 1.00 90.94 184 GLY A N 1
ATOM 1409 C CA . GLY A 1 184 ? 20.107 2.213 -29.606 1.00 90.94 184 GLY A CA 1
ATOM 1410 C C . GLY A 1 184 ? 21.498 2.341 -28.983 1.00 90.94 184 GLY A C 1
ATOM 1411 O O . GLY A 1 184 ? 21.600 2.440 -27.766 1.00 90.94 184 GLY A O 1
ATOM 1412 N N . ASP A 1 185 ? 22.548 2.444 -29.803 1.00 90.38 185 ASP A N 1
ATOM 1413 C CA . ASP A 1 185 ? 23.938 2.613 -29.349 1.00 90.38 185 ASP A CA 1
ATOM 1414 C C . ASP A 1 185 ? 24.402 4.082 -29.329 1.00 90.38 185 ASP A C 1
ATOM 1416 O O . ASP A 1 185 ? 25.599 4.364 -29.206 1.00 90.38 185 ASP A O 1
ATOM 1420 N N . TYR A 1 186 ? 23.478 5.041 -29.474 1.00 92.38 186 TYR A N 1
ATOM 1421 C CA . TYR A 1 186 ? 23.820 6.462 -29.466 1.00 92.38 186 TYR A CA 1
ATOM 1422 C C . TYR A 1 186 ? 24.403 6.875 -28.110 1.00 92.38 186 TYR A C 1
ATOM 1424 O O . TYR A 1 186 ? 23.822 6.605 -27.056 1.00 92.38 186 TYR A O 1
ATOM 1432 N N . LYS A 1 187 ? 25.552 7.560 -28.146 1.00 92.50 187 LYS A N 1
ATOM 1433 C CA . LYS A 1 187 ? 26.293 8.024 -26.967 1.00 92.50 187 LYS A CA 1
ATOM 1434 C C . LYS A 1 187 ? 26.630 9.502 -27.095 1.00 92.50 187 LYS A C 1
ATOM 1436 O O . LYS A 1 187 ? 27.133 9.939 -28.128 1.00 92.50 187 LYS A O 1
ATOM 1441 N N . LEU A 1 188 ? 26.410 10.252 -26.018 1.00 90.44 188 LEU A N 1
ATOM 1442 C CA . LEU A 1 188 ? 26.782 11.662 -25.922 1.00 90.44 188 LEU A CA 1
ATOM 1443 C C . LEU A 1 188 ? 28.017 11.825 -25.034 1.00 90.44 188 LEU A C 1
ATOM 1445 O O . LEU A 1 188 ? 28.022 11.416 -23.869 1.00 90.44 188 LEU A O 1
ATOM 1449 N N . PHE A 1 189 ? 29.043 12.474 -25.576 1.00 90.38 189 PHE A N 1
ATOM 1450 C CA . PHE A 1 189 ? 30.280 12.798 -24.871 1.00 90.38 189 PHE A CA 1
ATOM 1451 C C . PHE A 1 189 ? 30.386 14.308 -24.672 1.00 90.38 189 PHE A C 1
ATOM 1453 O O . PHE A 1 189 ? 30.042 15.082 -25.565 1.00 90.38 189 PHE A O 1
ATOM 1460 N N . VAL A 1 190 ? 30.884 14.724 -23.508 1.00 88.62 190 VAL A N 1
ATOM 1461 C CA . VAL A 1 190 ? 31.171 16.132 -23.208 1.00 88.62 190 VAL A CA 1
ATOM 1462 C C . VAL A 1 190 ? 32.682 16.308 -23.093 1.00 88.62 190 VAL A C 1
ATOM 1464 O O . VAL A 1 190 ? 33.316 15.534 -22.369 1.00 88.62 190 VAL A O 1
ATOM 1467 N N . PRO A 1 191 ? 33.277 17.312 -23.767 1.00 88.00 191 PRO A N 1
ATOM 1468 C CA . PRO A 1 191 ? 34.698 17.604 -23.626 1.00 88.00 191 PRO A CA 1
ATOM 1469 C C . PRO A 1 191 ? 35.087 17.794 -22.151 1.00 88.00 191 PRO A C 1
ATOM 1471 O O . PRO A 1 191 ? 34.486 18.601 -21.447 1.00 88.00 191 PRO A O 1
ATOM 1474 N N . GLY A 1 192 ? 36.089 17.045 -21.683 1.00 86.81 192 GLY A N 1
ATOM 1475 C CA . GLY A 1 192 ? 36.585 17.105 -20.301 1.00 86.81 192 GLY A CA 1
ATOM 1476 C C . GLY A 1 192 ? 36.006 16.063 -19.334 1.00 86.81 192 GLY A C 1
ATOM 1477 O O . GLY A 1 192 ? 36.498 15.964 -18.214 1.00 86.81 192 GLY A O 1
ATOM 1478 N N . ILE A 1 193 ? 35.021 15.254 -19.747 1.00 85.44 193 ILE A N 1
ATOM 1479 C CA . ILE A 1 193 ? 34.485 14.143 -18.941 1.00 85.44 193 ILE A CA 1
ATOM 1480 C C . ILE A 1 193 ? 34.971 12.806 -19.534 1.00 85.44 193 ILE A C 1
ATOM 1482 O O . ILE A 1 193 ? 34.768 12.571 -20.724 1.00 85.44 193 ILE A O 1
ATOM 1486 N N . PRO A 1 194 ? 35.600 11.907 -18.746 1.00 82.81 194 PRO A N 1
ATOM 1487 C CA . PRO A 1 194 ? 36.201 10.673 -19.270 1.00 82.81 194 PRO A CA 1
ATOM 1488 C C . PRO A 1 194 ? 35.185 9.564 -19.604 1.00 82.81 194 PRO A C 1
ATOM 1490 O O . PRO A 1 194 ? 35.568 8.500 -20.081 1.00 82.81 194 PRO A O 1
ATOM 1493 N N . PHE A 1 195 ? 33.896 9.790 -19.352 1.00 81.12 195 PHE A N 1
ATOM 1494 C CA . PHE A 1 195 ? 32.799 8.859 -19.614 1.00 81.12 195 PHE A CA 1
ATOM 1495 C C . PHE A 1 195 ? 31.684 9.545 -20.416 1.00 81.12 195 PHE A C 1
ATOM 1497 O O . PHE A 1 195 ? 31.545 10.769 -20.390 1.00 81.12 195 PHE A O 1
ATOM 1504 N N . HIS A 1 196 ? 30.883 8.757 -21.138 1.00 84.56 196 HIS A N 1
ATOM 1505 C CA . HIS A 1 196 ? 29.697 9.274 -21.823 1.00 84.56 196 HIS A CA 1
ATOM 1506 C C . HIS A 1 196 ? 28.649 9.693 -20.785 1.00 84.56 196 HIS A C 1
ATOM 1508 O O . HIS A 1 196 ? 28.425 8.994 -19.799 1.00 84.56 196 HIS A O 1
ATOM 1514 N N . ILE A 1 197 ? 28.004 10.836 -21.002 1.00 87.38 197 ILE A N 1
ATOM 1515 C CA . ILE A 1 197 ? 26.990 11.370 -20.078 1.00 87.38 197 ILE A CA 1
ATOM 1516 C C . ILE A 1 197 ? 25.585 10.840 -20.374 1.00 87.38 197 ILE A C 1
ATOM 1518 O O . ILE A 1 197 ? 24.685 10.972 -19.549 1.00 87.38 197 ILE A O 1
ATOM 1522 N N . PHE A 1 198 ? 25.394 10.268 -21.563 1.00 91.94 198 PHE A N 1
ATOM 1523 C CA . PHE A 1 198 ? 24.131 9.705 -22.010 1.00 91.94 198 PHE A CA 1
ATOM 1524 C C . PHE A 1 198 ? 24.393 8.558 -22.981 1.00 91.94 198 PHE A C 1
ATOM 1526 O O . PHE A 1 198 ? 25.243 8.668 -23.867 1.00 91.94 198 PHE A O 1
ATOM 1533 N N . GLU A 1 199 ? 23.631 7.487 -22.815 1.00 92.81 199 GLU A N 1
ATOM 1534 C CA . GLU A 1 199 ? 23.447 6.401 -23.774 1.00 92.81 199 GLU A CA 1
ATOM 1535 C C . GLU A 1 199 ? 21.934 6.240 -23.985 1.00 92.81 199 GLU A C 1
ATOM 1537 O O . GLU A 1 199 ? 21.172 6.510 -23.057 1.00 92.81 199 GLU A O 1
ATOM 1542 N N . THR A 1 200 ? 21.456 5.803 -25.154 1.00 95.19 200 THR A N 1
ATOM 1543 C CA . THR A 1 200 ? 20.000 5.702 -25.412 1.00 95.19 200 THR A CA 1
ATOM 1544 C C . THR A 1 200 ? 19.258 4.913 -24.328 1.00 95.19 200 THR A C 1
ATOM 1546 O O . THR A 1 200 ? 18.197 5.338 -23.864 1.00 95.19 200 THR A O 1
ATOM 1549 N N . ILE A 1 201 ? 19.854 3.822 -23.832 1.00 95.75 201 ILE A N 1
ATOM 1550 C CA . ILE A 1 201 ? 19.300 3.000 -22.744 1.00 95.75 201 ILE A CA 1
ATOM 1551 C C . ILE A 1 201 ? 19.102 3.773 -21.424 1.00 95.75 201 ILE A C 1
ATOM 1553 O O . ILE A 1 201 ? 18.282 3.381 -20.590 1.00 95.75 201 ILE A O 1
ATOM 1557 N N . SER A 1 202 ? 19.787 4.907 -21.225 1.00 95.88 202 SER A N 1
ATOM 1558 C CA . SER A 1 202 ? 19.604 5.793 -20.067 1.00 95.88 202 SER A CA 1
ATOM 1559 C C . SER A 1 202 ? 18.188 6.360 -19.977 1.00 95.88 202 SER A C 1
ATOM 1561 O O . SER A 1 202 ? 17.738 6.663 -18.874 1.00 95.88 202 SER A O 1
ATOM 1563 N N . ILE A 1 203 ? 17.445 6.431 -21.090 1.00 97.38 203 ILE A N 1
ATOM 1564 C CA . ILE A 1 203 ? 16.020 6.803 -21.091 1.00 97.38 203 ILE A CA 1
ATOM 1565 C C . ILE A 1 203 ? 15.202 5.835 -20.231 1.00 97.38 203 ILE A C 1
ATOM 1567 O O . ILE A 1 203 ? 14.283 6.262 -19.538 1.00 97.38 203 ILE A O 1
ATOM 1571 N N . PHE A 1 204 ? 15.561 4.551 -20.230 1.00 98.00 204 PHE A N 1
ATOM 1572 C CA . PHE A 1 204 ? 14.941 3.538 -19.383 1.00 98.00 204 PHE A CA 1
ATOM 1573 C C . PHE A 1 204 ? 15.606 3.452 -18.001 1.00 98.00 204 PHE A C 1
ATOM 1575 O O . PHE A 1 204 ? 14.925 3.429 -16.970 1.00 98.00 204 PHE A O 1
ATOM 1582 N N . THR A 1 205 ? 16.941 3.438 -17.951 1.00 97.06 205 THR A N 1
ATOM 1583 C CA . THR A 1 205 ? 17.681 3.100 -16.724 1.00 97.06 205 THR A CA 1
ATOM 1584 C C . THR A 1 205 ? 17.835 4.260 -15.741 1.00 97.06 205 THR A C 1
ATOM 1586 O O . THR A 1 205 ? 17.940 4.020 -14.538 1.00 97.06 205 THR A O 1
ATOM 1589 N N . PHE A 1 206 ? 17.781 5.517 -16.189 1.00 96.75 206 PHE A N 1
ATOM 1590 C CA . PHE A 1 206 ? 17.805 6.664 -15.279 1.00 96.75 206 PHE A CA 1
ATOM 1591 C C . PHE A 1 206 ? 16.490 6.809 -14.484 1.00 96.75 206 PHE A C 1
ATOM 1593 O O . PHE A 1 206 ? 16.552 6.937 -13.259 1.00 96.75 206 PHE A O 1
ATOM 1600 N N . PRO A 1 207 ? 15.288 6.684 -15.088 1.00 97.62 207 PRO A N 1
ATOM 1601 C CA . PRO A 1 207 ? 14.046 6.574 -14.318 1.00 97.62 207 PRO A CA 1
ATOM 1602 C C . PRO A 1 207 ? 14.016 5.363 -13.378 1.00 97.62 207 PRO A C 1
ATOM 1604 O O . PRO A 1 207 ? 13.493 5.467 -12.269 1.00 97.62 207 PRO A O 1
ATOM 1607 N N . LEU A 1 208 ? 14.618 4.235 -13.776 1.00 96.94 208 LEU A N 1
ATOM 1608 C CA . LEU A 1 208 ? 14.786 3.056 -12.918 1.00 96.94 208 LEU A CA 1
ATOM 1609 C C . LEU A 1 208 ? 15.659 3.362 -11.690 1.00 96.94 208 LEU A C 1
ATOM 1611 O O . LEU A 1 208 ? 15.301 2.972 -10.581 1.00 96.94 208 LEU A O 1
ATOM 1615 N N . PHE A 1 209 ? 16.746 4.121 -11.859 1.00 97.50 209 PHE A N 1
ATOM 1616 C CA . PHE A 1 209 ? 17.557 4.642 -10.754 1.00 97.50 209 PHE A CA 1
ATOM 1617 C C . PHE A 1 209 ? 16.753 5.560 -9.822 1.00 97.50 209 PHE A C 1
ATOM 1619 O O . PHE A 1 209 ? 16.765 5.364 -8.606 1.00 97.50 209 PHE A O 1
ATOM 1626 N N . ILE A 1 210 ? 16.004 6.523 -10.371 1.00 97.38 210 ILE A N 1
ATOM 1627 C CA . ILE A 1 210 ? 15.145 7.408 -9.567 1.00 97.38 210 ILE A CA 1
ATOM 1628 C C . ILE A 1 210 ? 14.139 6.578 -8.770 1.00 97.38 210 ILE A C 1
ATOM 1630 O O . ILE A 1 210 ? 13.974 6.778 -7.566 1.00 97.38 210 ILE A O 1
ATOM 1634 N N . MET A 1 211 ? 13.486 5.616 -9.418 1.00 96.75 211 MET A N 1
ATOM 1635 C CA . MET A 1 211 ? 12.562 4.706 -8.758 1.00 96.75 211 MET A CA 1
ATOM 1636 C C . MET A 1 211 ? 13.261 3.899 -7.660 1.00 96.75 211 MET A C 1
ATOM 1638 O O . MET A 1 211 ? 12.698 3.791 -6.576 1.00 96.75 211 MET A O 1
ATOM 1642 N N . ALA A 1 212 ? 14.482 3.401 -7.881 1.00 97.81 212 ALA A N 1
ATOM 1643 C CA . ALA A 1 212 ? 15.260 2.692 -6.866 1.00 97.81 212 ALA A CA 1
ATOM 1644 C C . ALA A 1 212 ? 15.472 3.531 -5.600 1.00 97.81 212 ALA A C 1
ATOM 1646 O O . ALA A 1 212 ? 15.301 3.042 -4.482 1.00 97.81 212 ALA A O 1
ATOM 1647 N N . VAL A 1 213 ? 15.778 4.817 -5.762 1.00 97.69 213 VAL A N 1
ATOM 1648 C CA . VAL A 1 213 ? 15.921 5.750 -4.641 1.00 97.69 213 VAL A CA 1
ATOM 1649 C C . VAL A 1 213 ? 14.565 6.004 -3.974 1.00 97.69 213 VAL A C 1
ATOM 1651 O O . VAL A 1 213 ? 14.423 5.864 -2.757 1.00 97.69 213 VAL A O 1
ATOM 1654 N N . LEU A 1 214 ? 13.538 6.338 -4.758 1.00 97.06 214 LEU A N 1
ATOM 1655 C CA . LEU A 1 214 ? 12.234 6.744 -4.236 1.00 97.06 214 LEU A CA 1
ATOM 1656 C C . LEU A 1 214 ? 11.453 5.599 -3.579 1.00 97.06 214 LEU A C 1
ATOM 1658 O O . LEU A 1 214 ? 10.734 5.854 -2.608 1.00 97.06 214 LEU A O 1
ATOM 1662 N N . THR A 1 215 ? 11.579 4.351 -4.045 1.00 96.50 215 THR A N 1
ATOM 1663 C CA . THR A 1 215 ? 10.947 3.197 -3.380 1.00 96.50 215 THR A CA 1
ATOM 1664 C C . THR A 1 215 ? 11.550 2.967 -2.002 1.00 96.50 215 THR A C 1
ATOM 1666 O O . THR A 1 215 ? 10.806 2.817 -1.035 1.00 96.50 215 THR A O 1
ATOM 1669 N N . ASN A 1 216 ? 12.874 3.035 -1.868 1.00 97.25 216 ASN A N 1
ATOM 1670 C CA . ASN A 1 216 ? 13.548 2.855 -0.583 1.00 97.25 216 ASN A CA 1
ATOM 1671 C C . ASN A 1 216 ? 13.278 4.018 0.385 1.00 97.25 216 ASN A C 1
ATOM 1673 O O . ASN A 1 216 ? 12.952 3.778 1.549 1.00 97.25 216 ASN A O 1
ATOM 1677 N N . ILE A 1 217 ? 13.283 5.267 -0.099 1.00 96.06 217 ILE A N 1
ATOM 1678 C CA . ILE A 1 217 ? 12.825 6.425 0.689 1.00 96.06 217 ILE A CA 1
ATOM 1679 C C . ILE A 1 217 ? 11.374 6.227 1.135 1.00 96.06 217 ILE A C 1
ATOM 1681 O O . ILE A 1 217 ? 11.045 6.482 2.290 1.00 96.06 217 ILE A O 1
ATOM 1685 N N . THR A 1 218 ? 10.500 5.737 0.252 1.00 93.81 218 THR A N 1
ATOM 1686 C CA . THR A 1 218 ? 9.094 5.482 0.590 1.00 93.81 218 THR A CA 1
ATOM 1687 C C . THR A 1 218 ? 8.955 4.383 1.642 1.00 93.81 218 THR A C 1
ATOM 1689 O O . THR A 1 218 ? 8.173 4.541 2.577 1.00 93.81 218 THR A O 1
ATOM 1692 N N . ALA A 1 219 ? 9.708 3.287 1.532 1.00 94.81 219 ALA A N 1
ATOM 1693 C CA . ALA A 1 219 ? 9.687 2.199 2.505 1.00 94.81 219 ALA A CA 1
ATOM 1694 C C . ALA A 1 219 ? 10.144 2.673 3.893 1.00 94.81 219 ALA A C 1
ATOM 1696 O O . ALA A 1 219 ? 9.449 2.444 4.884 1.00 94.81 219 ALA A O 1
ATOM 1697 N N . ILE A 1 220 ? 11.263 3.400 3.956 1.00 94.69 220 ILE A N 1
ATOM 1698 C CA . ILE A 1 220 ? 11.769 3.992 5.201 1.00 94.69 220 ILE A CA 1
ATOM 1699 C C . ILE A 1 220 ? 10.775 5.021 5.743 1.00 94.69 220 ILE A C 1
ATOM 1701 O O . ILE A 1 220 ? 10.464 4.999 6.929 1.00 94.69 220 ILE A O 1
ATOM 1705 N N . GLY A 1 221 ? 10.221 5.881 4.888 1.00 91.56 221 GLY A N 1
ATOM 1706 C CA . GLY A 1 221 ? 9.195 6.852 5.263 1.00 91.56 221 GLY A CA 1
ATOM 1707 C C . GLY A 1 221 ? 7.984 6.177 5.904 1.00 91.56 221 GLY A C 1
ATOM 1708 O O . GLY A 1 221 ? 7.589 6.553 7.001 1.00 91.56 221 GLY A O 1
ATOM 1709 N N . ARG A 1 222 ? 7.471 5.100 5.297 1.00 89.81 222 ARG A N 1
ATOM 1710 C CA . ARG A 1 222 ? 6.382 4.286 5.861 1.00 89.81 222 ARG A CA 1
ATOM 1711 C C . ARG A 1 222 ? 6.746 3.670 7.206 1.00 89.81 222 ARG A C 1
ATOM 1713 O O . ARG A 1 222 ? 5.911 3.654 8.104 1.00 89.81 222 ARG A O 1
ATOM 1720 N N . LEU A 1 223 ? 7.975 3.181 7.360 1.00 91.38 223 LEU A N 1
ATOM 1721 C CA . LEU A 1 223 ? 8.454 2.633 8.627 1.00 91.38 223 LEU A CA 1
ATOM 1722 C C . LEU A 1 223 ? 8.531 3.717 9.707 1.00 91.38 223 LEU A C 1
ATOM 1724 O O . LEU A 1 223 ? 8.108 3.491 10.838 1.00 91.38 223 LEU A O 1
ATOM 1728 N N . LEU A 1 224 ? 9.043 4.900 9.367 1.00 88.81 224 LEU A N 1
ATOM 1729 C CA . LEU A 1 224 ? 9.125 6.042 10.273 1.00 88.81 224 LEU A CA 1
ATOM 1730 C C . LEU A 1 224 ? 7.741 6.585 10.624 1.00 88.81 224 LEU A C 1
ATOM 1732 O O . LEU A 1 224 ? 7.514 6.944 11.775 1.00 88.81 224 LEU A O 1
ATOM 1736 N N . ASP A 1 225 ? 6.808 6.606 9.679 1.00 82.69 225 ASP A N 1
ATOM 1737 C CA . ASP A 1 225 ? 5.421 6.995 9.919 1.00 82.69 225 ASP A CA 1
ATOM 1738 C C . ASP A 1 225 ? 4.701 5.958 10.779 1.00 82.69 225 ASP A C 1
ATOM 1740 O O . ASP A 1 225 ? 3.988 6.332 11.704 1.00 82.69 225 ASP A O 1
ATOM 1744 N N . ALA A 1 226 ? 4.952 4.664 10.567 1.00 82.00 226 ALA A N 1
ATOM 1745 C CA . ALA A 1 226 ? 4.467 3.608 11.446 1.00 82.00 226 ALA A CA 1
ATOM 1746 C C . ALA A 1 226 ? 5.081 3.724 12.846 1.00 82.00 226 ALA A C 1
ATOM 1748 O O . ALA A 1 226 ? 4.357 3.624 13.830 1.00 82.00 226 ALA A O 1
ATOM 1749 N N . LYS A 1 227 ? 6.381 4.023 12.967 1.00 84.44 227 LYS A N 1
ATOM 1750 C CA . LYS A 1 227 ? 7.027 4.327 14.252 1.00 84.44 227 LYS A CA 1
ATOM 1751 C C . LYS A 1 227 ? 6.362 5.528 14.909 1.00 84.44 227 LYS A C 1
ATOM 1753 O O . LYS A 1 227 ? 5.995 5.435 16.069 1.00 84.44 227 LYS A O 1
ATOM 1758 N N . LYS A 1 228 ? 6.150 6.628 14.184 1.00 78.00 228 LYS A N 1
ATOM 1759 C CA . LYS A 1 228 ? 5.434 7.802 14.695 1.00 78.00 228 LYS A CA 1
ATOM 1760 C C . LYS A 1 228 ? 4.010 7.456 15.081 1.00 78.00 228 LYS A C 1
ATOM 1762 O O . LYS A 1 228 ? 3.573 7.962 16.089 1.00 78.00 228 LYS A O 1
ATOM 1767 N N . ALA A 1 229 ? 3.295 6.610 14.349 1.00 73.56 229 ALA A N 1
ATOM 1768 C CA . ALA A 1 229 ? 1.933 6.199 14.677 1.00 73.56 229 ALA A CA 1
ATOM 1769 C C . ALA A 1 229 ? 1.883 5.218 15.855 1.00 73.56 229 ALA A C 1
ATOM 1771 O O . ALA A 1 229 ? 0.933 5.257 16.622 1.00 73.56 229 ALA A O 1
ATOM 1772 N N . LEU A 1 230 ? 2.908 4.389 16.056 1.00 71.00 230 LEU A N 1
ATOM 1773 C CA . LEU A 1 230 ? 3.083 3.577 17.263 1.00 71.00 230 LEU A CA 1
ATOM 1774 C C . LEU A 1 230 ? 3.421 4.462 18.453 1.00 71.00 230 LEU A C 1
ATOM 1776 O O . LEU A 1 230 ? 2.798 4.343 19.497 1.00 71.00 230 LEU A O 1
ATOM 1780 N N . SER A 1 231 ? 4.366 5.384 18.282 1.00 63.56 231 SER A N 1
ATOM 1781 C CA . SER A 1 231 ? 4.792 6.345 19.295 1.00 63.56 231 SER A CA 1
ATOM 1782 C C . SER A 1 231 ? 3.739 7.407 19.570 1.00 63.56 231 SER A C 1
ATOM 1784 O O . SER A 1 231 ? 3.692 7.902 20.678 1.00 63.56 231 SER A O 1
ATOM 1786 N N . ALA A 1 232 ? 2.888 7.753 18.607 1.00 50.06 232 ALA A N 1
ATOM 1787 C CA . ALA A 1 232 ? 1.728 8.623 18.753 1.00 50.06 232 ALA A CA 1
ATOM 1788 C C . ALA A 1 232 ? 0.513 7.825 19.193 1.00 50.06 232 ALA A C 1
ATOM 1790 O O . ALA A 1 232 ? -0.341 8.386 19.843 1.00 50.06 232 ALA A O 1
ATOM 1791 N N . GLY A 1 233 ? 0.439 6.524 18.931 1.00 40.19 233 GLY A N 1
ATOM 1792 C CA . GLY A 1 233 ? -0.380 5.607 19.706 1.00 40.19 233 GLY A CA 1
ATOM 1793 C C . GLY A 1 233 ? 0.015 5.773 21.163 1.00 40.19 233 GLY A C 1
ATOM 1794 O O . GLY A 1 233 ? -0.795 6.237 21.946 1.00 40.19 233 GLY A O 1
ATOM 1795 N N . VAL A 1 234 ? 1.292 5.585 21.491 1.00 34.94 234 VAL A N 1
ATOM 1796 C CA . VAL A 1 234 ? 1.848 5.857 22.821 1.00 34.94 234 VAL A CA 1
ATOM 1797 C C . VAL A 1 234 ? 1.575 7.301 23.279 1.00 34.94 234 VAL A C 1
ATOM 1799 O O . VAL A 1 234 ? 1.085 7.448 24.378 1.00 34.94 234 VAL A O 1
ATOM 1802 N N . LEU A 1 235 ? 1.722 8.349 22.456 1.00 32.06 235 LEU A N 1
ATOM 1803 C CA . LEU A 1 235 ? 1.544 9.767 22.841 1.00 32.06 235 LEU A CA 1
ATOM 1804 C C . LEU A 1 235 ? 0.065 10.177 23.002 1.00 32.06 235 LEU A C 1
ATOM 1806 O O . LEU A 1 235 ? -0.306 10.896 23.924 1.00 32.06 235 LEU A O 1
ATOM 1810 N N . ILE A 1 236 ? -0.814 9.699 22.118 1.00 34.12 236 ILE A N 1
ATOM 1811 C CA . ILE A 1 236 ? -2.277 9.886 22.139 1.00 34.12 236 ILE A CA 1
ATOM 1812 C C . ILE A 1 236 ? -2.900 8.988 23.219 1.00 34.12 236 ILE A C 1
ATOM 1814 O O . ILE A 1 236 ? -4.001 9.276 23.691 1.00 34.12 236 ILE A O 1
ATOM 1818 N N . LEU A 1 237 ? -2.172 7.959 23.662 1.00 34.75 237 LEU A N 1
ATOM 1819 C CA . LEU A 1 237 ? -2.471 7.103 24.808 1.00 34.75 237 LEU A CA 1
ATOM 1820 C C . LEU A 1 237 ? -1.556 7.374 26.015 1.00 34.75 237 LEU A C 1
ATOM 1822 O O . LEU A 1 237 ? -1.647 6.597 26.970 1.00 34.75 237 LEU A O 1
ATOM 1826 N N . GLY A 1 238 ? -0.782 8.477 26.017 1.00 31.23 238 GLY A N 1
ATOM 1827 C CA . GLY A 1 238 ? 0.125 8.921 27.090 1.00 31.23 238 GLY A CA 1
ATOM 1828 C C . GLY A 1 238 ? 1.564 9.330 26.712 1.00 31.23 238 GLY A C 1
ATOM 1829 O O . GLY A 1 238 ? 2.438 8.478 26.721 1.00 31.23 238 GLY A O 1
ATOM 1830 N N . ILE A 1 239 ? 1.795 10.650 26.579 1.00 36.53 239 ILE A N 1
ATOM 1831 C CA . ILE A 1 239 ? 2.997 11.407 27.033 1.00 36.53 239 ILE A CA 1
ATOM 1832 C C . ILE A 1 239 ? 4.344 11.125 26.305 1.00 36.53 239 ILE A C 1
ATOM 1834 O O . ILE A 1 239 ? 4.636 9.995 25.915 1.00 36.53 239 ILE A O 1
ATOM 1838 N N . PRO A 1 240 ? 5.218 12.143 26.121 1.00 32.16 240 PRO A N 1
ATOM 1839 C CA . PRO A 1 240 ? 6.632 11.932 25.806 1.00 32.16 240 PRO A CA 1
ATOM 1840 C C . PRO A 1 240 ? 7.292 11.016 26.844 1.00 32.16 240 PRO A C 1
ATOM 1842 O O . PRO A 1 240 ? 7.192 11.247 28.043 1.00 32.16 240 PRO A O 1
ATOM 1845 N N . LEU A 1 241 ? 8.059 10.023 26.402 1.00 35.97 241 LEU A N 1
ATOM 1846 C CA . LEU A 1 241 ? 8.851 9.140 27.274 1.00 35.97 241 LEU A CA 1
ATOM 1847 C C . LEU A 1 241 ? 10.028 9.863 27.987 1.00 35.97 241 LEU A C 1
ATOM 1849 O O . LEU A 1 241 ? 10.975 9.224 28.425 1.00 35.97 241 LEU A O 1
ATOM 1853 N N . LEU A 1 242 ? 10.016 11.194 28.077 1.00 34.50 242 LEU A N 1
ATOM 1854 C CA . LEU A 1 242 ? 11.120 12.031 28.546 1.00 34.50 242 LEU A CA 1
ATOM 1855 C C . LEU A 1 242 ? 10.554 13.264 29.269 1.00 34.50 242 LEU A C 1
ATOM 1857 O O . LEU A 1 242 ? 10.455 14.310 28.644 1.00 34.50 242 LEU A O 1
ATOM 1861 N N . THR A 1 243 ? 10.153 13.108 30.541 1.00 32.53 243 THR A N 1
ATOM 1862 C CA . THR A 1 243 ? 10.182 14.132 31.631 1.00 32.53 243 THR A CA 1
ATOM 1863 C C . THR A 1 243 ? 9.456 13.703 32.921 1.00 32.53 243 THR A C 1
ATOM 1865 O O . THR A 1 243 ? 9.051 14.543 33.712 1.00 32.53 243 THR A O 1
ATOM 1868 N N . PHE A 1 244 ? 9.350 12.410 33.229 1.00 33.53 244 PHE A N 1
ATOM 1869 C CA . PHE A 1 244 ? 9.205 11.986 34.626 1.00 33.53 244 PHE A CA 1
ATOM 1870 C C . PHE A 1 244 ? 10.188 10.854 34.893 1.00 33.53 244 PHE A C 1
ATOM 1872 O O . PHE A 1 244 ? 9.835 9.681 34.943 1.00 33.53 244 PHE A O 1
ATOM 1879 N N . ALA A 1 245 ? 11.453 11.229 35.088 1.00 30.08 245 ALA A N 1
ATOM 1880 C CA . ALA A 1 245 ? 12.334 10.466 35.960 1.00 30.08 245 ALA A CA 1
ATOM 1881 C C . ALA A 1 245 ? 11.831 10.648 37.407 1.00 30.08 245 ALA A C 1
ATOM 1883 O O . ALA A 1 245 ? 12.460 11.314 38.225 1.00 30.08 245 ALA A O 1
ATOM 1884 N N . GLY A 1 246 ? 10.640 10.113 37.691 1.00 35.31 246 GLY A N 1
ATOM 1885 C CA . GLY A 1 246 ? 10.262 9.746 39.046 1.00 35.31 246 GLY A CA 1
ATOM 1886 C C . GLY A 1 246 ? 11.164 8.591 39.456 1.00 35.31 246 GLY A C 1
ATOM 1887 O O . GLY A 1 246 ? 11.479 7.720 38.641 1.00 35.31 246 GLY A O 1
ATOM 1888 N N . ARG A 1 247 ? 11.662 8.631 40.688 1.00 32.41 247 ARG A N 1
ATOM 1889 C CA . ARG A 1 247 ? 12.564 7.608 41.220 1.00 32.41 247 ARG A CA 1
ATOM 1890 C C . ARG A 1 247 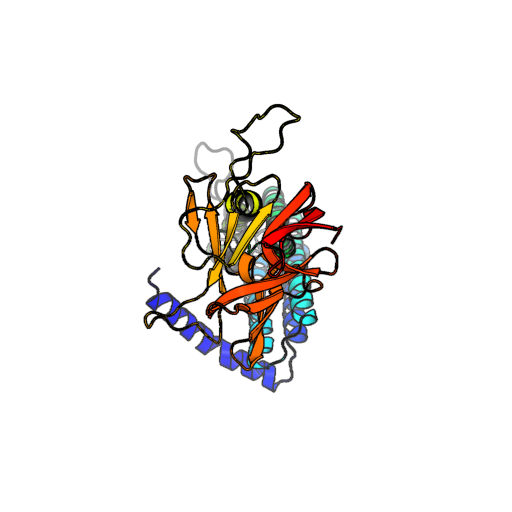? 11.920 6.222 41.047 1.00 32.41 247 ARG A C 1
ATOM 1892 O O . ARG A 1 247 ? 10.711 6.102 41.250 1.00 32.41 247 ARG A O 1
ATOM 1899 N N . PRO A 1 248 ? 12.680 5.175 40.680 1.00 32.81 248 PRO A N 1
ATOM 1900 C CA . PRO A 1 248 ? 12.133 3.825 40.627 1.00 32.81 248 PRO A CA 1
ATOM 1901 C C . PRO A 1 248 ? 11.582 3.463 42.015 1.00 32.81 248 PRO A C 1
ATOM 1903 O O . PRO A 1 248 ? 12.349 3.372 42.971 1.00 32.81 248 PRO A O 1
ATOM 1906 N N . GLY A 1 249 ? 10.255 3.326 42.124 1.00 39.22 249 GLY A N 1
ATOM 1907 C CA . GLY A 1 249 ? 9.560 2.971 43.368 1.00 39.22 249 GLY A CA 1
ATOM 1908 C C . GLY A 1 249 ? 8.329 3.811 43.741 1.00 39.22 249 GLY A C 1
ATOM 1909 O O . GLY A 1 249 ? 7.599 3.391 44.631 1.00 39.22 249 GLY A O 1
ATOM 1910 N N . GLU A 1 250 ? 8.056 4.948 43.088 1.00 40.38 250 GLU A N 1
ATOM 1911 C CA . GLU A 1 250 ? 6.856 5.760 43.378 1.00 40.38 250 GLU A CA 1
ATOM 1912 C C . GLU A 1 250 ? 5.746 5.534 42.335 1.00 40.38 250 GLU A C 1
ATOM 1914 O O . GLU A 1 250 ? 5.918 5.822 41.149 1.00 40.38 250 GLU A O 1
ATOM 1919 N N . GLU A 1 251 ? 4.590 5.017 42.772 1.00 46.88 251 GLU A N 1
ATOM 1920 C CA . GLU A 1 251 ? 3.380 4.975 41.943 1.00 46.88 251 GLU A CA 1
ATOM 1921 C C . GLU A 1 251 ? 2.946 6.407 41.577 1.00 46.88 251 GLU A C 1
ATOM 1923 O O . GLU A 1 251 ? 2.905 7.278 42.451 1.00 46.88 251 GLU A O 1
ATOM 1928 N N . PRO A 1 252 ? 2.588 6.688 40.310 1.00 56.47 252 PRO A N 1
ATOM 1929 C CA . PRO A 1 252 ? 2.115 8.012 39.934 1.00 56.47 252 PRO A CA 1
ATOM 1930 C C . PRO A 1 252 ? 0.831 8.348 40.703 1.00 56.47 252 PRO A C 1
ATOM 1932 O O . PRO A 1 252 ? -0.158 7.618 40.637 1.00 56.47 252 PRO A O 1
ATOM 1935 N N . ALA A 1 253 ? 0.829 9.476 41.418 1.00 72.44 253 ALA A N 1
ATOM 1936 C CA . ALA A 1 253 ? -0.360 9.970 42.102 1.00 72.44 253 ALA A CA 1
ATOM 1937 C C . ALA A 1 253 ? -1.438 10.331 41.066 1.00 72.44 253 ALA A C 1
ATOM 1939 O O . ALA A 1 253 ? -1.330 11.320 40.339 1.00 72.44 253 ALA A O 1
ATOM 1940 N N . PHE A 1 254 ? -2.477 9.502 40.969 1.00 82.50 254 PHE A N 1
ATOM 1941 C CA . PHE A 1 254 ? -3.554 9.699 40.006 1.00 82.50 254 PHE A CA 1
ATOM 1942 C C . PHE A 1 254 ? -4.502 10.826 40.452 1.00 82.50 254 PHE A C 1
ATOM 1944 O O . PHE A 1 254 ? -5.067 10.737 41.546 1.00 82.50 254 PHE A O 1
ATOM 1951 N N . PRO A 1 255 ? -4.745 11.852 39.615 1.00 85.19 255 PRO A N 1
ATOM 1952 C CA . PRO A 1 255 ? -5.680 12.924 39.944 1.00 85.19 255 PRO A CA 1
ATOM 1953 C C . PRO A 1 255 ? -7.117 12.395 40.013 1.00 85.19 255 PRO A C 1
ATOM 1955 O O . PRO A 1 255 ? -7.502 11.505 39.255 1.00 85.19 255 PRO A O 1
ATOM 1958 N N . VAL A 1 256 ? -7.933 12.951 40.905 1.00 87.25 256 VAL A N 1
ATOM 1959 C CA . VAL A 1 256 ? -9.375 12.676 40.943 1.00 87.25 256 VAL A CA 1
ATOM 1960 C C . VAL A 1 256 ? -10.082 13.731 40.089 1.00 87.25 256 VAL A C 1
ATOM 1962 O O . VAL A 1 256 ? -9.867 14.922 40.325 1.00 87.25 256 VAL A O 1
ATOM 1965 N N . PRO A 1 257 ? -10.892 13.337 39.088 1.00 88.06 257 PRO A N 1
ATOM 1966 C CA . PRO A 1 257 ? -11.657 14.293 38.303 1.00 88.06 257 PRO A CA 1
ATOM 1967 C C . PRO A 1 257 ? -1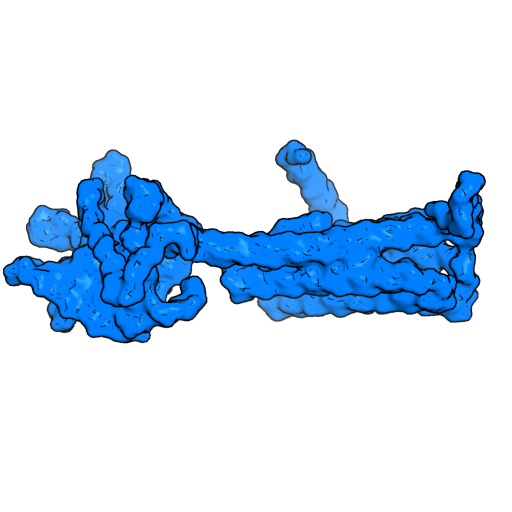2.612 15.122 39.152 1.00 88.06 257 PRO A C 1
ATOM 1969 O O . PRO A 1 257 ? -13.442 14.580 39.875 1.00 88.06 257 PRO A O 1
ATOM 1972 N N . ASN A 1 258 ? -12.504 16.443 39.011 1.00 82.31 258 ASN A N 1
ATOM 1973 C CA . ASN A 1 258 ? -13.353 17.435 39.661 1.00 82.31 258 ASN A CA 1
ATOM 1974 C C . ASN A 1 258 ? -14.052 18.277 38.584 1.00 82.31 258 ASN A C 1
ATOM 1976 O O . ASN A 1 258 ? -13.521 18.430 37.484 1.00 82.31 258 ASN A O 1
ATOM 1980 N N . ASN A 1 259 ? -15.216 18.851 38.904 1.00 82.56 259 ASN A N 1
ATOM 1981 C CA . ASN A 1 259 ? -15.995 19.721 38.007 1.00 82.56 259 ASN A CA 1
ATOM 1982 C C . ASN A 1 259 ? -16.425 19.067 36.681 1.00 82.56 259 ASN A C 1
ATOM 1984 O O . ASN A 1 259 ? -16.501 19.737 35.654 1.00 82.56 259 ASN A O 1
ATOM 1988 N N . VAL A 1 260 ? -16.719 17.765 36.696 1.00 86.62 260 VAL A N 1
ATOM 1989 C CA . VAL A 1 260 ? -17.310 17.051 35.557 1.00 86.62 260 VAL A CA 1
ATOM 1990 C C . VAL A 1 260 ? -18.816 16.897 35.810 1.00 86.62 260 VAL A C 1
ATOM 1992 O O . VAL A 1 260 ? -19.199 16.075 36.648 1.00 86.62 260 VAL A O 1
ATOM 1995 N N . PRO A 1 261 ? -19.685 17.676 35.138 1.00 84.75 261 PRO A N 1
ATOM 1996 C CA . PRO A 1 261 ? -21.129 17.556 35.306 1.00 84.75 261 PRO A CA 1
ATOM 1997 C C . PRO A 1 261 ? -21.603 16.162 34.897 1.00 84.75 261 PRO A C 1
ATOM 1999 O O . PRO A 1 261 ? -21.142 15.624 33.895 1.00 84.75 261 PRO A O 1
ATOM 2002 N N . HIS A 1 262 ? -22.537 15.591 35.658 1.00 90.69 262 HIS A N 1
ATOM 2003 C CA . HIS A 1 262 ? -23.160 14.299 35.343 1.00 90.69 262 HIS A CA 1
ATOM 2004 C C . HIS A 1 262 ? -22.173 13.128 35.157 1.00 90.69 262 HIS A C 1
ATOM 2006 O O . HIS A 1 262 ? -22.471 12.173 34.434 1.00 90.69 262 HIS A O 1
ATOM 2012 N N . MET A 1 263 ? -20.997 13.192 35.795 1.00 94.44 263 MET A N 1
ATOM 2013 C CA . MET A 1 263 ? -20.024 12.102 35.763 1.00 94.44 263 MET A CA 1
ATOM 2014 C C . MET A 1 263 ? -20.622 10.835 36.372 1.00 94.44 263 MET A C 1
ATOM 2016 O O . MET A 1 263 ? -21.098 10.842 37.506 1.00 94.44 263 MET A O 1
ATOM 2020 N N . LEU A 1 264 ? -20.540 9.737 35.628 1.00 96.31 264 LEU A N 1
ATOM 2021 C CA . LEU A 1 264 ? -20.970 8.425 36.088 1.00 96.31 264 LEU A CA 1
ATOM 2022 C C . LEU A 1 264 ? -19.826 7.710 36.802 1.00 96.31 264 LEU A C 1
ATOM 2024 O O . LEU A 1 264 ? -19.977 7.278 37.937 1.00 96.31 264 LEU A O 1
ATOM 2028 N N . PHE A 1 265 ? -18.681 7.594 36.131 1.00 96.75 265 PHE A N 1
ATOM 2029 C CA . PHE A 1 265 ? -17.442 7.053 36.683 1.00 96.75 265 PHE A CA 1
ATOM 2030 C C . PHE A 1 265 ? -16.262 7.473 35.804 1.00 96.75 265 PHE A C 1
ATOM 2032 O O . PHE A 1 265 ? -16.427 8.021 34.710 1.00 96.75 265 PHE A O 1
ATOM 2039 N N . TYR A 1 266 ? -15.049 7.181 36.260 1.00 96.25 266 TYR A N 1
ATOM 2040 C CA . TYR A 1 266 ? -13.843 7.419 35.478 1.00 96.25 266 TYR A CA 1
ATOM 2041 C C . TYR A 1 266 ? -12.900 6.220 35.493 1.00 96.25 266 TYR A C 1
ATOM 2043 O O . TYR A 1 266 ? -12.957 5.355 36.371 1.00 96.25 266 TYR A O 1
ATOM 2051 N N . MET A 1 267 ? -12.022 6.162 34.494 1.00 94.50 267 MET A N 1
ATOM 2052 C CA . MET A 1 267 ? -11.060 5.083 34.334 1.00 94.50 267 MET A CA 1
ATOM 2053 C C . MET A 1 267 ? -9.630 5.598 34.207 1.00 94.50 267 MET A C 1
ATOM 2055 O O . MET A 1 267 ? -9.347 6.517 33.439 1.00 94.50 267 MET A O 1
ATOM 2059 N N . GLN A 1 268 ? -8.720 4.956 34.934 1.00 92.31 268 GLN A N 1
ATOM 2060 C CA . GLN A 1 268 ? -7.290 5.265 34.968 1.00 92.31 268 GLN A CA 1
ATOM 2061 C C . GLN A 1 268 ? -6.456 4.008 34.739 1.00 92.31 268 GLN A C 1
ATOM 2063 O O . GLN A 1 268 ? -6.945 2.894 34.925 1.00 92.31 268 GLN A O 1
ATOM 2068 N N . ARG A 1 269 ? -5.198 4.171 34.320 1.00 87.19 269 ARG A N 1
ATOM 2069 C CA . ARG A 1 269 ? -4.284 3.039 34.122 1.00 87.19 269 ARG A CA 1
ATOM 2070 C C . ARG A 1 269 ? -2.824 3.442 34.255 1.00 87.19 269 ARG A C 1
ATOM 2072 O O . ARG A 1 269 ? -2.471 4.556 33.886 1.00 87.19 269 ARG A O 1
ATOM 2079 N N . THR A 1 270 ? -1.953 2.532 34.664 1.00 74.88 270 THR A N 1
ATOM 2080 C CA . THR A 1 270 ? -0.505 2.759 34.557 1.00 74.88 270 THR A CA 1
ATOM 2081 C C . THR A 1 270 ? -0.002 2.646 33.114 1.00 74.88 270 THR A C 1
ATOM 2083 O O . THR A 1 270 ? -0.603 1.946 32.293 1.00 74.88 270 THR A O 1
ATOM 2086 N N . PRO A 1 271 ? 1.081 3.367 32.764 1.00 66.50 271 PRO A N 1
ATOM 2087 C CA . PRO A 1 271 ? 1.757 4.424 33.536 1.00 66.50 271 PRO A CA 1
ATOM 2088 C C . PRO A 1 271 ? 1.125 5.826 33.356 1.00 66.50 271 PRO A C 1
ATOM 2090 O O . PRO A 1 271 ? 1.721 6.827 33.735 1.00 66.50 271 PRO A O 1
ATOM 2093 N N . ASN A 1 272 ? -0.052 5.933 32.730 1.00 76.00 272 ASN A N 1
ATOM 2094 C CA . ASN A 1 272 ? -0.597 7.208 32.263 1.00 76.00 272 ASN A CA 1
ATOM 2095 C C . ASN A 1 272 ? -1.671 7.800 33.195 1.00 76.00 272 ASN A C 1
ATOM 2097 O O . ASN A 1 272 ? -2.775 7.271 33.300 1.00 76.00 272 ASN A O 1
ATOM 2101 N N . ILE A 1 273 ? -1.398 8.982 33.753 1.00 77.94 273 ILE A N 1
ATOM 2102 C CA . ILE A 1 273 ? -2.331 9.736 34.610 1.00 77.94 273 ILE A CA 1
ATOM 2103 C C . ILE A 1 273 ? -3.562 10.311 33.880 1.00 77.94 273 ILE A C 1
ATOM 2105 O O . ILE A 1 273 ? -4.530 10.723 34.524 1.00 77.94 273 ILE A O 1
ATOM 2109 N N . ASN A 1 274 ? -3.559 10.351 32.542 1.00 84.50 274 ASN A N 1
ATOM 2110 C CA . ASN A 1 274 ? -4.712 10.779 31.754 1.00 84.50 274 ASN A CA 1
ATOM 2111 C C . ASN A 1 274 ? -5.900 9.861 32.030 1.00 84.50 274 ASN A C 1
ATOM 2113 O O . ASN A 1 274 ? -5.807 8.632 31.979 1.00 84.50 274 ASN A O 1
ATOM 2117 N N . THR A 1 275 ? -7.039 10.487 32.277 1.00 90.25 275 THR A N 1
ATOM 2118 C CA . THR A 1 275 ? -8.225 9.815 32.790 1.00 90.25 275 THR A CA 1
ATOM 2119 C C . THR A 1 275 ? -9.296 9.772 31.711 1.00 90.25 275 THR A C 1
ATOM 2121 O O . THR A 1 275 ? -9.509 10.757 31.008 1.00 90.25 275 THR A O 1
ATOM 2124 N N . ILE A 1 276 ? -9.955 8.627 31.555 1.00 94.38 276 ILE A N 1
ATOM 2125 C CA . ILE A 1 276 ? -11.135 8.502 30.699 1.00 94.38 276 ILE A CA 1
ATOM 2126 C C . ILE A 1 276 ? -12.351 8.798 31.562 1.00 94.38 276 ILE A C 1
ATOM 2128 O O . ILE A 1 276 ? -12.514 8.191 32.619 1.00 94.38 276 ILE A O 1
ATOM 2132 N N . ILE A 1 277 ? -13.195 9.704 31.101 1.00 96.69 277 ILE A N 1
ATOM 2133 C CA . ILE A 1 277 ? -14.437 10.080 31.758 1.00 96.69 277 ILE A CA 1
ATOM 2134 C C . ILE A 1 277 ? -15.602 9.426 31.031 1.00 96.69 277 ILE A C 1
ATOM 2136 O O . ILE A 1 277 ? -15.624 9.400 29.799 1.00 96.69 277 ILE A O 1
ATOM 2140 N N . TYR A 1 278 ? -16.550 8.923 31.816 1.00 96.75 278 TYR A N 1
ATOM 2141 C CA . TYR A 1 278 ? -17.848 8.453 31.362 1.00 96.75 278 TYR A CA 1
ATOM 2142 C C . TYR A 1 278 ? -18.895 9.325 32.053 1.00 96.75 278 TYR A C 1
ATOM 2144 O O . TYR A 1 278 ? -19.045 9.256 33.275 1.00 96.75 278 TYR A O 1
ATOM 2152 N N . ASP A 1 279 ? -19.582 10.172 31.296 1.00 95.69 279 ASP A N 1
ATOM 2153 C CA . ASP A 1 279 ? -20.668 11.024 31.786 1.00 95.69 279 ASP A CA 1
ATOM 2154 C C . ASP A 1 279 ? -21.957 10.776 31.000 1.00 95.69 279 ASP A C 1
ATOM 2156 O O . ASP A 1 279 ? -21.971 10.067 29.989 1.00 95.69 279 ASP A O 1
ATOM 2160 N N . LEU A 1 280 ? -23.072 11.297 31.506 1.00 94.88 280 LEU A N 1
ATOM 2161 C CA . LEU A 1 280 ? -24.340 11.223 30.787 1.00 94.88 280 LEU A CA 1
ATOM 2162 C C . LEU A 1 280 ? -24.273 12.041 29.500 1.00 94.88 280 LEU A C 1
ATOM 2164 O O . LEU A 1 280 ? -23.884 13.210 29.510 1.00 94.88 280 LEU A O 1
ATOM 2168 N N . ASN A 1 281 ? -24.743 11.450 28.406 1.00 93.94 281 ASN A N 1
ATOM 2169 C CA . ASN A 1 281 ? -24.961 12.186 27.172 1.00 93.94 281 ASN A CA 1
ATOM 2170 C C . ASN A 1 281 ? -26.338 12.861 27.216 1.00 93.94 281 ASN A C 1
ATOM 2172 O O . ASN A 1 281 ? -27.366 12.259 26.898 1.00 93.94 281 ASN A O 1
ATOM 2176 N N . ILE A 1 282 ? -26.351 14.105 27.682 1.00 90.12 282 ILE A N 1
ATOM 2177 C CA . ILE A 1 282 ? -27.563 14.912 27.797 1.00 90.12 282 ILE A CA 1
ATOM 2178 C C . ILE A 1 282 ? -27.707 15.797 26.554 1.00 90.12 282 ILE A C 1
ATOM 2180 O O . ILE A 1 282 ? -26.787 16.525 26.178 1.00 90.12 282 ILE A O 1
ATOM 2184 N N . GLN A 1 283 ? -28.875 15.742 25.918 1.00 88.44 283 GLN A N 1
ATOM 2185 C CA . GLN A 1 283 ? -29.233 16.575 24.776 1.00 88.44 283 GLN A CA 1
ATOM 2186 C C . GLN A 1 283 ? -29.463 18.034 25.199 1.00 88.44 283 GLN A C 1
ATOM 2188 O O . GLN A 1 283 ? -29.576 18.367 26.378 1.00 88.44 283 GLN A O 1
ATOM 2193 N N . LYS A 1 284 ? -29.564 18.944 24.222 1.00 85.00 284 LYS A N 1
ATOM 2194 C CA . LYS A 1 284 ? -29.738 20.387 24.483 1.00 85.00 284 LYS A CA 1
ATOM 2195 C C . LYS A 1 284 ? -31.015 20.731 25.259 1.00 85.00 284 LYS A C 1
ATOM 2197 O O . LYS A 1 284 ? -31.076 21.795 25.862 1.00 85.00 284 LYS A O 1
ATOM 2202 N N . ASP A 1 285 ? -32.017 19.861 25.217 1.00 84.69 285 ASP A N 1
ATOM 2203 C CA . ASP A 1 285 ? -33.288 20.003 25.931 1.00 84.69 285 ASP A CA 1
ATOM 2204 C C . ASP A 1 285 ? -33.249 19.439 27.366 1.00 84.69 285 ASP A C 1
ATOM 2206 O O . ASP A 1 285 ? -34.264 19.452 28.059 1.00 84.69 285 ASP A O 1
ATOM 2210 N N . GLY A 1 286 ? -32.089 18.953 27.824 1.00 82.25 286 GLY A N 1
ATOM 2211 C CA . GLY A 1 286 ? -31.910 18.368 29.153 1.00 82.25 286 GLY A CA 1
ATOM 2212 C C . GLY A 1 286 ? -32.307 16.894 29.251 1.00 82.25 286 GLY A C 1
ATOM 2213 O O . GLY A 1 286 ? -32.222 16.316 30.335 1.00 82.25 286 GLY A O 1
ATOM 2214 N N . THR A 1 287 ? -32.723 16.262 28.150 1.00 87.94 287 THR A N 1
ATOM 2215 C CA . THR A 1 287 ? -33.095 14.843 28.137 1.00 87.94 287 THR A CA 1
ATOM 2216 C C . THR A 1 287 ? -31.901 13.937 27.833 1.00 87.94 287 THR A C 1
ATOM 2218 O O . THR A 1 287 ? -30.959 14.322 27.143 1.00 87.94 287 THR A O 1
ATOM 2221 N N . LEU A 1 288 ? -31.921 12.710 28.358 1.00 90.62 288 LEU A N 1
ATOM 2222 C CA . LEU A 1 288 ? -30.903 11.699 28.064 1.00 90.62 288 LEU A CA 1
ATOM 2223 C C . LEU A 1 288 ? -31.027 11.233 26.606 1.00 90.62 288 LEU A C 1
ATOM 2225 O O . LEU A 1 288 ? -32.124 10.886 26.160 1.00 90.62 288 LEU A O 1
ATOM 2229 N N . ASP A 1 289 ? -29.911 11.173 25.884 1.00 92.12 289 ASP A N 1
ATOM 2230 C CA . ASP A 1 289 ? -29.851 10.506 24.583 1.00 92.12 289 ASP A CA 1
ATOM 2231 C C . ASP A 1 289 ? -30.136 9.005 24.763 1.00 92.12 289 ASP A C 1
ATOM 2233 O O . ASP A 1 289 ? -29.409 8.292 25.450 1.00 92.12 289 ASP A O 1
ATOM 2237 N N . LYS A 1 290 ? -31.240 8.514 24.195 1.00 88.81 290 LYS A N 1
ATOM 2238 C CA . LYS A 1 290 ? -31.669 7.119 24.386 1.00 88.81 290 LYS A CA 1
ATOM 2239 C C . LYS A 1 290 ? -30.874 6.130 23.535 1.00 88.81 290 LYS A C 1
ATOM 2241 O O . LYS A 1 290 ? -30.833 4.949 23.885 1.00 88.81 290 LYS A O 1
ATOM 2246 N N . ASP A 1 291 ? -30.269 6.597 22.447 1.00 87.25 291 ASP A N 1
ATOM 2247 C CA . ASP A 1 291 ? -29.510 5.763 21.519 1.00 87.25 291 ASP A CA 1
ATOM 2248 C C . ASP A 1 291 ? -28.024 5.716 21.909 1.00 87.25 291 ASP A C 1
ATOM 2250 O O . ASP A 1 291 ? -27.385 4.670 21.769 1.00 87.25 291 ASP A O 1
ATOM 2254 N N . ASP A 1 292 ? -27.493 6.808 22.470 1.00 90.94 292 ASP A N 1
ATOM 2255 C CA . ASP A 1 292 ? -26.117 6.902 22.977 1.00 90.94 292 ASP A CA 1
ATOM 2256 C C . ASP A 1 292 ? -26.052 7.587 24.361 1.00 90.94 292 ASP A C 1
ATOM 2258 O O . ASP A 1 292 ? -25.558 8.707 24.469 1.00 90.94 292 ASP A O 1
ATOM 2262 N N . PRO A 1 293 ? -26.535 6.948 25.446 1.00 93.94 293 PRO A N 1
ATOM 2263 C CA . PRO A 1 293 ? -26.769 7.593 26.749 1.00 93.94 293 PRO A CA 1
ATOM 2264 C C . PRO A 1 293 ? -25.515 7.964 27.544 1.00 93.94 293 PRO A C 1
ATOM 2266 O O . PRO A 1 293 ? -25.619 8.620 28.582 1.00 93.94 293 PRO A O 1
ATOM 2269 N N . VAL A 1 294 ? -24.328 7.533 27.116 1.00 95.62 294 VAL A N 1
ATOM 2270 C CA . VAL A 1 294 ? -23.084 7.780 27.851 1.00 95.62 294 VAL A CA 1
ATOM 2271 C C . VAL A 1 294 ? -22.029 8.300 26.900 1.00 95.62 294 VAL A C 1
ATOM 2273 O O . VAL A 1 294 ? -21.597 7.614 25.974 1.00 95.62 294 VAL A O 1
ATOM 2276 N N . ASN A 1 295 ? -21.562 9.504 27.186 1.00 94.56 295 ASN A N 1
ATOM 2277 C CA . ASN A 1 295 ? -20.484 10.118 26.449 1.00 94.56 295 ASN A CA 1
ATOM 2278 C C . ASN A 1 295 ? -19.135 9.755 27.093 1.00 94.56 295 ASN A C 1
ATOM 2280 O O . ASN A 1 295 ? -18.995 9.644 28.311 1.00 94.56 295 ASN A O 1
ATOM 2284 N N . VAL A 1 296 ? -18.132 9.513 26.243 1.00 95.00 296 VAL A N 1
ATOM 2285 C CA . VAL A 1 296 ? -16.816 9.012 26.659 1.00 95.00 296 VAL A CA 1
ATOM 2286 C C . VAL A 1 296 ? -15.711 9.833 26.014 1.00 95.00 296 VAL A C 1
ATOM 2288 O O . VAL A 1 296 ? -15.653 9.957 24.785 1.00 95.00 296 VAL A O 1
ATOM 2291 N N . TYR A 1 297 ? -14.813 10.363 26.841 1.00 92.31 297 TYR A N 1
ATOM 2292 C CA . TYR A 1 297 ? -13.718 11.238 26.419 1.00 92.31 297 TYR A CA 1
ATOM 2293 C C . TYR A 1 297 ? -12.538 11.207 27.396 1.00 92.31 297 TYR A C 1
ATOM 2295 O O . TYR A 1 297 ? -12.611 10.659 28.493 1.00 92.31 297 TYR A O 1
ATOM 2303 N N . TRP A 1 298 ? -11.424 11.804 26.986 1.00 89.38 298 TRP A N 1
ATOM 2304 C CA . TRP A 1 298 ? -10.243 12.015 27.814 1.00 89.38 298 TRP A CA 1
ATOM 2305 C C . TRP A 1 298 ? -10.323 13.318 28.594 1.00 89.38 298 TRP A C 1
ATOM 2307 O O . TRP A 1 298 ? -10.677 14.347 28.026 1.00 89.38 298 TRP A O 1
ATOM 2317 N N . ILE A 1 299 ? -9.833 13.292 29.830 1.00 87.75 299 ILE A N 1
ATOM 2318 C CA . ILE A 1 299 ? -9.189 14.440 30.466 1.00 87.75 299 ILE A CA 1
ATOM 2319 C C . ILE A 1 299 ? -7.685 14.174 30.490 1.00 87.75 299 ILE A C 1
ATOM 2321 O O . ILE A 1 299 ? -7.203 13.199 31.082 1.00 87.75 299 ILE A O 1
ATOM 2325 N N . ARG A 1 300 ? -6.931 15.028 29.800 1.00 81.56 300 ARG A N 1
ATOM 2326 C CA . ARG A 1 300 ? -5.485 14.886 29.633 1.00 81.56 300 ARG A CA 1
ATOM 2327 C C . ARG A 1 300 ? -4.737 15.665 30.704 1.00 81.56 300 ARG A C 1
ATOM 2329 O O . ARG A 1 300 ? -4.224 16.745 30.444 1.00 81.56 300 ARG A O 1
ATOM 2336 N N . TYR A 1 301 ? -4.661 15.116 31.912 1.00 76.19 301 TYR A N 1
ATOM 2337 C CA . TYR A 1 301 ? -3.942 15.751 33.023 1.00 76.19 301 TYR A CA 1
ATOM 2338 C C . TYR A 1 301 ? -2.464 16.017 32.738 1.00 76.19 301 TYR A C 1
ATOM 2340 O O . TYR A 1 301 ? -1.929 17.008 33.220 1.00 76.19 301 TYR A O 1
ATOM 2348 N N . ALA A 1 302 ? -1.820 15.184 31.919 1.00 68.38 302 ALA A N 1
ATOM 2349 C CA . ALA A 1 302 ? -0.450 15.438 31.487 1.00 68.38 302 ALA A CA 1
ATOM 2350 C C . ALA A 1 302 ? -0.318 16.633 30.524 1.00 68.38 302 ALA A C 1
ATOM 2352 O O . ALA A 1 302 ? 0.745 17.239 30.452 1.00 68.38 302 ALA A O 1
ATOM 2353 N N . ASP A 1 303 ? -1.404 16.988 29.832 1.00 73.38 303 ASP A N 1
ATOM 2354 C CA . ASP A 1 303 ? -1.481 18.086 28.866 1.00 73.38 303 ASP A CA 1
ATOM 2355 C C . ASP A 1 303 ? -2.347 19.235 29.442 1.00 73.38 303 ASP A C 1
ATOM 2357 O O . ASP A 1 303 ? -3.226 19.764 28.770 1.00 73.38 303 ASP A O 1
ATOM 2361 N N . GLY A 1 304 ? -2.181 19.576 30.727 1.00 73.56 304 GLY A N 1
ATOM 2362 C CA . GLY A 1 304 ? -2.874 20.718 31.351 1.00 73.56 304 GLY A CA 1
ATOM 2363 C C . GLY A 1 304 ? -4.350 20.500 31.720 1.00 73.56 304 GLY A C 1
ATOM 2364 O O . GLY A 1 304 ? -5.016 21.445 32.133 1.00 73.56 304 GLY A O 1
ATOM 2365 N N . GLY A 1 305 ? -4.870 19.271 31.618 1.00 78.44 305 GLY A N 1
ATOM 2366 C CA . GLY A 1 305 ? -6.240 18.925 32.022 1.00 78.44 305 GLY A CA 1
ATOM 2367 C C . GLY A 1 305 ? -7.299 19.117 30.932 1.00 78.44 305 GLY A C 1
ATOM 2368 O O . GLY A 1 305 ? -8.489 19.143 31.238 1.00 78.44 305 GLY A O 1
ATOM 2369 N N . GLU A 1 306 ? -6.901 19.230 29.664 1.00 83.69 306 GLU A N 1
ATOM 2370 C CA . GLU A 1 306 ? -7.841 19.448 28.561 1.00 83.69 306 GLU A CA 1
ATOM 2371 C C . GLU A 1 306 ? -8.770 18.249 28.303 1.00 83.69 306 GLU A C 1
ATOM 2373 O O . GLU A 1 306 ? -8.347 17.083 28.301 1.00 83.69 306 GLU A O 1
ATOM 2378 N N . LYS A 1 307 ? -10.043 18.552 28.007 1.00 88.62 307 LYS A N 1
ATOM 2379 C CA . LYS A 1 307 ? -11.030 17.586 27.510 1.00 88.62 307 LYS A CA 1
ATOM 2380 C C . LYS A 1 307 ? -10.763 17.272 26.037 1.00 88.62 307 LYS A C 1
ATOM 2382 O O . LYS A 1 307 ? -10.660 18.183 25.219 1.00 88.62 307 LYS A O 1
ATOM 2387 N N . LYS A 1 308 ? -10.710 15.988 25.671 1.00 87.00 308 LYS A N 1
ATOM 2388 C CA . LYS A 1 308 ? -10.515 15.552 24.279 1.00 87.00 308 LYS A CA 1
ATOM 2389 C C . LYS A 1 308 ? -11.313 14.303 23.935 1.00 87.00 308 LYS A C 1
ATOM 2391 O O . LYS A 1 308 ? -11.233 13.302 24.642 1.00 87.00 308 LYS A O 1
ATOM 2396 N N . ASP A 1 309 ? -11.999 14.321 22.801 1.00 87.69 309 ASP A N 1
ATOM 2397 C CA . ASP A 1 309 ? -12.797 13.179 22.355 1.00 87.69 309 ASP A CA 1
ATOM 2398 C C . ASP A 1 309 ? -11.955 11.938 22.035 1.00 87.69 309 ASP A C 1
ATOM 2400 O O . ASP A 1 309 ? -10.792 12.013 21.615 1.00 87.69 309 ASP A O 1
ATOM 2404 N N . LEU A 1 310 ? -12.578 10.767 22.198 1.00 79.56 310 LEU A N 1
ATOM 2405 C CA . LEU A 1 310 ? -12.026 9.512 21.698 1.00 79.56 310 LEU A CA 1
ATOM 2406 C C . LEU A 1 310 ? -12.053 9.494 20.169 1.00 79.56 310 LEU A C 1
ATOM 2408 O O . LEU A 1 310 ? -13.092 9.737 19.550 1.00 79.56 310 LEU A O 1
ATOM 2412 N N . ASN A 1 311 ? -10.939 9.095 19.556 1.00 80.69 311 ASN A N 1
ATOM 2413 C CA . ASN A 1 311 ? -10.931 8.801 18.125 1.00 80.69 311 ASN A CA 1
ATOM 2414 C C . ASN A 1 311 ? -11.702 7.499 17.814 1.00 80.69 311 ASN A C 1
ATOM 2416 O O . ASN A 1 311 ? -12.004 6.699 18.706 1.00 80.69 311 ASN A O 1
ATOM 2420 N N . TYR A 1 312 ? -11.994 7.266 16.529 1.00 71.38 312 TYR A N 1
ATOM 2421 C CA . TYR A 1 312 ? -12.771 6.104 16.074 1.00 71.38 312 TYR A CA 1
ATOM 2422 C C . TYR A 1 312 ? -12.212 4.764 16.576 1.00 71.38 312 TYR A C 1
ATOM 2424 O O . TYR A 1 312 ? -12.967 3.893 17.005 1.00 71.38 312 TYR A O 1
ATOM 2432 N N . ILE A 1 313 ? -10.887 4.604 16.560 1.00 66.62 313 ILE A N 1
ATOM 2433 C CA . ILE A 1 313 ? -10.219 3.360 16.952 1.00 66.62 313 ILE A CA 1
ATOM 2434 C C . ILE A 1 313 ? -10.358 3.131 18.462 1.00 66.62 313 ILE A C 1
ATOM 2436 O O . ILE A 1 313 ? -10.788 2.062 18.892 1.00 66.62 313 ILE A O 1
ATOM 2440 N N . GLN A 1 314 ? -10.056 4.152 19.267 1.00 76.69 314 GLN A N 1
ATOM 2441 C CA . GLN A 1 314 ? -10.172 4.109 20.725 1.00 76.69 314 GLN A CA 1
ATOM 2442 C C . GLN A 1 314 ? -11.602 3.798 21.166 1.00 76.69 314 GLN A C 1
ATOM 2444 O O . GLN A 1 314 ? -11.805 2.963 22.048 1.00 76.69 314 GLN A O 1
ATOM 2449 N N . ARG A 1 315 ? -12.591 4.426 20.523 1.00 81.50 315 ARG A N 1
ATOM 2450 C CA . ARG A 1 315 ? -14.010 4.190 20.796 1.00 81.50 315 ARG A CA 1
ATOM 2451 C C . ARG A 1 315 ? -14.429 2.769 20.414 1.00 81.50 315 ARG A C 1
ATOM 2453 O O . ARG A 1 315 ? -15.098 2.102 21.189 1.00 81.50 315 ARG A O 1
ATOM 2460 N N . LYS A 1 316 ? -14.024 2.271 19.246 1.00 75.81 316 LYS A N 1
ATOM 2461 C CA . LYS A 1 316 ? -14.490 0.968 18.750 1.00 75.81 316 LYS A CA 1
ATOM 2462 C C . LYS A 1 316 ? -13.830 -0.235 19.432 1.00 75.81 316 LYS A C 1
ATOM 2464 O O . LYS A 1 316 ? -14.467 -1.281 19.525 1.00 75.81 316 LYS A O 1
ATOM 2469 N N . PHE A 1 317 ? -12.583 -0.101 19.885 1.00 75.19 317 PHE A N 1
ATOM 2470 C CA . PHE A 1 317 ? -11.781 -1.253 20.316 1.00 75.19 317 PHE A CA 1
ATOM 2471 C C . PHE A 1 317 ? -11.220 -1.181 21.740 1.00 75.19 317 PHE A C 1
ATOM 2473 O O . PHE A 1 317 ? -10.804 -2.216 22.248 1.00 75.19 317 PHE A O 1
ATOM 2480 N N . ALA A 1 318 ? -11.203 -0.013 22.391 1.00 81.00 318 ALA A N 1
ATOM 2481 C CA . ALA A 1 318 ? -10.598 0.137 23.717 1.00 81.00 318 ALA A CA 1
ATOM 2482 C C . ALA A 1 318 ? -11.584 0.680 24.764 1.00 81.00 318 ALA A C 1
ATOM 2484 O O . ALA A 1 318 ? -12.128 -0.075 25.565 1.00 81.00 318 ALA A O 1
ATOM 2485 N N . TYR A 1 319 ? -11.817 1.992 24.752 1.00 87.19 319 TYR A N 1
ATOM 2486 C CA . TYR A 1 319 ? -12.481 2.725 25.836 1.00 87.19 319 TYR A CA 1
ATOM 2487 C C . TYR A 1 319 ? -13.960 2.995 25.586 1.00 87.19 319 TYR A C 1
ATOM 2489 O O . TYR A 1 319 ? -14.635 3.538 26.450 1.00 87.19 319 TYR A O 1
ATOM 2497 N N . GLY A 1 320 ? -14.479 2.659 24.405 1.00 88.38 320 GLY A N 1
ATOM 2498 C CA . GLY A 1 320 ? -15.911 2.781 24.180 1.00 88.38 320 GLY A CA 1
ATOM 2499 C C . GLY A 1 320 ? -16.712 1.746 24.958 1.00 88.38 320 GLY A C 1
ATOM 2500 O O . GLY A 1 320 ? -16.196 0.821 25.597 1.00 88.38 320 GLY A O 1
ATOM 2501 N N . ILE A 1 321 ? -18.021 1.889 24.840 1.00 93.62 321 ILE A N 1
ATOM 2502 C CA . ILE A 1 321 ? -18.994 1.011 25.466 1.00 93.62 321 ILE A CA 1
ATOM 2503 C C . ILE A 1 321 ? -19.958 0.463 24.419 1.00 93.62 321 ILE A C 1
ATOM 2505 O O . ILE A 1 321 ? -20.162 1.044 23.355 1.00 93.62 321 ILE A O 1
ATOM 2509 N N . LYS A 1 322 ? -20.550 -0.680 24.735 1.00 92.75 322 LYS A N 1
ATOM 2510 C CA . LYS A 1 322 ? -21.730 -1.217 24.069 1.00 92.75 322 LYS A CA 1
ATOM 2511 C C . LYS A 1 322 ? -22.916 -0.946 24.972 1.00 92.75 322 LYS A C 1
ATOM 2513 O O . LYS A 1 322 ? -22.856 -1.286 26.152 1.00 92.75 322 LYS A O 1
ATOM 2518 N N . VAL A 1 323 ? -23.967 -0.373 24.404 1.00 94.50 323 VAL A N 1
ATOM 2519 C CA . VAL A 1 323 ? -25.205 -0.051 25.110 1.00 94.50 323 VAL A CA 1
ATOM 2520 C C . VAL A 1 323 ? -26.324 -0.927 24.564 1.00 94.50 323 VAL A C 1
ATOM 2522 O O . VAL A 1 323 ? -26.462 -1.098 23.353 1.00 94.50 323 VAL A O 1
ATOM 2525 N N . LYS A 1 324 ? -27.126 -1.494 25.464 1.00 94.44 324 LYS A N 1
ATOM 2526 C CA . LYS A 1 324 ? -28.368 -2.192 25.140 1.00 94.44 324 LYS A CA 1
ATOM 2527 C C . LYS A 1 324 ? -29.475 -1.688 26.060 1.00 94.44 324 LYS A C 1
ATOM 2529 O O . LYS A 1 324 ? -29.387 -1.858 27.272 1.00 94.44 324 LYS A O 1
ATOM 2534 N N . SER A 1 325 ? -30.527 -1.103 25.490 1.00 93.44 325 SER A N 1
ATOM 2535 C CA . SER A 1 325 ? -31.701 -0.693 26.269 1.00 93.44 325 SER A CA 1
ATOM 2536 C C . SER A 1 325 ? -32.413 -1.910 26.868 1.00 93.44 325 SER A C 1
ATOM 2538 O O . SER A 1 325 ? -32.592 -2.932 26.200 1.00 93.44 325 SER A O 1
ATOM 2540 N N . LEU A 1 326 ? -32.809 -1.795 28.135 1.00 93.12 326 LEU A N 1
ATOM 2541 C CA . LEU A 1 326 ? -33.601 -2.781 28.875 1.00 93.12 326 LEU A CA 1
ATOM 2542 C C . LEU A 1 326 ? -35.047 -2.302 29.111 1.00 93.12 326 LEU A C 1
ATOM 2544 O O . LEU A 1 326 ? -35.817 -2.997 29.770 1.00 93.12 326 LEU A O 1
ATOM 2548 N N . GLY A 1 327 ? -35.421 -1.132 28.579 1.00 88.00 327 GLY A N 1
ATOM 2549 C CA . GLY A 1 327 ? -36.694 -0.466 28.870 1.00 88.00 327 GLY A CA 1
ATOM 2550 C C . GLY A 1 327 ? -36.680 0.310 30.194 1.00 88.00 327 GLY A C 1
ATOM 2551 O O . GLY A 1 327 ? -35.758 0.182 30.997 1.00 88.00 327 GLY A O 1
ATOM 2552 N N . ASN A 1 328 ? -37.700 1.149 30.417 1.00 85.94 328 ASN A N 1
ATOM 2553 C CA . ASN A 1 328 ? -37.869 1.966 31.632 1.00 85.94 328 ASN A CA 1
ATOM 2554 C C . ASN A 1 328 ? -36.625 2.791 32.019 1.00 85.94 328 ASN A C 1
ATOM 2556 O O . ASN A 1 328 ? -36.247 2.827 33.188 1.00 85.94 328 ASN A O 1
ATOM 2560 N N . GLU A 1 329 ? -35.970 3.413 31.031 1.00 85.62 329 GLU A N 1
ATOM 2561 C CA . GLU A 1 329 ? -34.742 4.207 31.224 1.00 85.62 329 GLU A CA 1
ATOM 2562 C C . GLU A 1 329 ? -33.580 3.426 31.882 1.00 85.62 329 GLU A C 1
ATOM 2564 O O . GLU A 1 329 ? -32.719 4.005 32.546 1.00 85.62 329 GLU A O 1
ATOM 2569 N N . LYS A 1 330 ? -33.541 2.100 31.689 1.00 94.12 330 LYS A N 1
ATOM 2570 C CA . LYS A 1 330 ? -32.441 1.227 32.116 1.00 94.12 330 LYS A CA 1
ATOM 2571 C C . LYS A 1 330 ? -31.650 0.719 30.917 1.00 94.12 330 LYS A C 1
ATOM 2573 O O . LYS A 1 330 ? -32.237 0.332 29.904 1.00 94.12 330 LYS A O 1
ATOM 2578 N N . TYR A 1 331 ? -30.328 0.645 31.052 1.00 96.62 331 TYR A N 1
ATOM 2579 C CA . TYR A 1 331 ? -29.432 0.179 29.987 1.00 96.62 331 TYR A CA 1
ATOM 2580 C C . TYR A 1 331 ? -28.388 -0.811 30.524 1.00 96.62 331 TYR A C 1
ATOM 2582 O O . TYR A 1 331 ? -27.783 -0.556 31.563 1.00 96.62 331 TYR A O 1
ATOM 2590 N N . ASP A 1 332 ? -28.155 -1.918 29.809 1.00 96.25 332 ASP A N 1
ATOM 2591 C CA . ASP A 1 332 ? -26.972 -2.782 29.974 1.00 96.25 332 ASP A CA 1
ATOM 2592 C C . ASP A 1 332 ? -25.812 -2.138 29.210 1.00 96.25 332 ASP A C 1
ATOM 2594 O O . ASP A 1 332 ? -25.875 -1.945 27.991 1.00 96.25 332 ASP A O 1
ATOM 2598 N N . ILE A 1 333 ? -24.771 -1.777 29.949 1.00 96.00 333 ILE A N 1
ATOM 2599 C CA . ILE A 1 333 ? -23.555 -1.148 29.461 1.00 96.00 333 ILE A CA 1
ATOM 2600 C C . ILE A 1 333 ? -22.391 -2.109 29.664 1.00 96.00 333 ILE A C 1
ATOM 2602 O O . ILE A 1 333 ? -22.149 -2.629 30.754 1.00 96.00 333 ILE A O 1
ATOM 2606 N N . ARG A 1 334 ? -21.613 -2.316 28.602 1.00 94.31 334 ARG A N 1
ATOM 2607 C CA . ARG A 1 334 ? -20.409 -3.155 28.638 1.00 94.31 334 ARG A CA 1
ATOM 2608 C C . ARG A 1 334 ? -19.237 -2.442 28.005 1.00 94.31 334 ARG A C 1
ATOM 2610 O O . ARG A 1 334 ? -19.397 -1.809 26.968 1.00 94.31 334 ARG A O 1
ATOM 2617 N N . SER A 1 335 ? -18.046 -2.603 28.570 1.00 90.38 335 SER A N 1
ATOM 2618 C CA . SER A 1 335 ? -16.822 -2.153 27.902 1.00 90.38 335 SER A CA 1
ATOM 2619 C C . SER A 1 335 ? -16.633 -2.913 26.584 1.00 90.38 335 SER A C 1
ATOM 2621 O O . SER A 1 335 ? -16.865 -4.125 26.518 1.00 90.38 335 SER A O 1
ATOM 2623 N N . VAL A 1 336 ? -16.185 -2.220 25.530 1.00 86.69 336 VAL A N 1
ATOM 2624 C CA . VAL A 1 336 ? -15.828 -2.879 24.260 1.00 86.69 336 VAL A CA 1
ATOM 2625 C C . VAL A 1 336 ? -14.644 -3.835 24.423 1.00 86.69 336 VAL A C 1
ATOM 2627 O O . VAL A 1 336 ? -14.630 -4.879 23.772 1.00 86.69 336 VAL A O 1
ATOM 2630 N N . ALA A 1 337 ? -13.701 -3.507 25.313 1.00 81.19 337 ALA A N 1
ATOM 2631 C CA . ALA A 1 337 ? -12.500 -4.296 25.577 1.00 81.19 337 ALA A CA 1
ATOM 2632 C C . ALA A 1 337 ? -12.730 -5.415 26.606 1.00 81.19 337 ALA A C 1
ATOM 2634 O O . ALA A 1 337 ? -12.043 -6.433 26.568 1.00 81.19 337 ALA A O 1
ATOM 2635 N N . TYR A 1 338 ? -13.710 -5.262 27.504 1.00 86.81 338 TYR A N 1
ATOM 2636 C CA . TYR A 1 338 ? -14.008 -6.255 28.537 1.00 86.81 338 TYR A CA 1
ATOM 2637 C C . TYR A 1 338 ? -15.516 -6.453 28.730 1.00 86.81 338 TYR A C 1
ATOM 2639 O O . TYR A 1 338 ? -16.170 -5.782 29.525 1.00 86.81 338 TYR A O 1
ATOM 2647 N N . THR A 1 339 ? -16.084 -7.415 27.999 1.00 86.88 339 THR A N 1
ATOM 2648 C CA . THR A 1 339 ? -17.541 -7.653 27.962 1.00 86.88 339 THR A CA 1
ATOM 2649 C C . THR A 1 339 ? -18.066 -8.574 29.069 1.00 86.88 339 THR A C 1
ATOM 2651 O O . THR A 1 339 ? -19.282 -8.735 29.194 1.00 86.88 339 THR A O 1
ATOM 2654 N N . LYS A 1 340 ? -17.173 -9.188 29.863 1.00 87.81 340 LYS A N 1
ATOM 2655 C CA . LYS A 1 340 ? -17.529 -10.137 30.934 1.00 87.81 340 LYS A CA 1
ATOM 2656 C C . LYS A 1 340 ? -18.173 -9.449 32.145 1.00 87.81 340 LYS A C 1
ATOM 2658 O O . LYS A 1 340 ? -19.017 -10.056 32.798 1.00 87.81 340 LYS A O 1
ATOM 2663 N N . LYS A 1 341 ? -17.796 -8.200 32.449 1.00 88.81 341 LYS A N 1
ATOM 2664 C CA . LYS A 1 341 ? -18.385 -7.418 33.549 1.00 88.81 341 LYS A CA 1
ATOM 2665 C C . LYS A 1 341 ? -19.556 -6.598 33.007 1.00 88.81 341 LYS A C 1
ATOM 2667 O O . LYS A 1 341 ? -19.384 -5.793 32.095 1.00 88.81 341 LYS A O 1
ATOM 2672 N N . GLN A 1 342 ? -20.741 -6.836 33.557 1.00 93.31 342 GLN A N 1
ATOM 2673 C CA . GLN A 1 342 ? -21.951 -6.089 33.219 1.00 93.31 342 GLN A CA 1
ATOM 2674 C C . GLN A 1 342 ? -22.070 -4.852 34.108 1.00 93.31 342 GLN A C 1
ATOM 2676 O O . GLN A 1 342 ? -21.756 -4.900 35.303 1.00 93.31 342 GLN A O 1
ATOM 2681 N N . MET A 1 343 ? -22.527 -3.754 33.522 1.00 96.56 343 MET A N 1
ATOM 2682 C CA . MET A 1 343 ? -22.801 -2.501 34.212 1.00 96.56 343 MET A CA 1
ATOM 2683 C C . MET A 1 343 ? -24.197 -2.026 33.814 1.00 96.56 343 MET A C 1
ATOM 2685 O O . MET A 1 343 ? -24.603 -2.198 32.671 1.00 96.56 343 MET A O 1
ATOM 2689 N N . PHE A 1 344 ? -24.939 -1.435 34.741 1.00 97.12 344 PHE A N 1
ATOM 2690 C CA . PHE A 1 344 ? -26.308 -0.992 34.504 1.00 97.12 344 PHE A CA 1
ATOM 2691 C C . PHE A 1 344 ? -26.417 0.507 34.712 1.00 97.12 344 PHE A C 1
ATOM 2693 O O . PHE A 1 344 ? -26.180 0.988 35.816 1.00 97.12 344 PHE A O 1
ATOM 2700 N N . LEU A 1 345 ? -26.805 1.236 33.670 1.00 97.25 345 LEU A N 1
ATOM 2701 C CA . LEU A 1 345 ? -27.203 2.632 33.810 1.00 97.25 345 LEU A CA 1
ATOM 2702 C C . LEU A 1 345 ? -28.670 2.687 34.219 1.00 97.25 345 LEU A C 1
ATOM 2704 O O . LEU A 1 345 ? -29.527 2.182 33.491 1.00 97.25 345 LEU A O 1
ATOM 2708 N N . MET A 1 346 ? -28.951 3.286 35.373 1.00 94.75 346 MET A N 1
ATOM 2709 C CA . MET A 1 346 ? -30.312 3.493 35.870 1.00 94.75 346 MET A CA 1
ATOM 2710 C C . MET A 1 346 ? -30.359 4.609 36.918 1.00 94.75 346 MET A C 1
ATOM 2712 O O . MET A 1 346 ? -29.334 4.965 37.499 1.00 94.75 346 MET A O 1
ATOM 2716 N N . LYS A 1 347 ? -31.558 5.145 37.163 1.00 92.50 347 LYS A N 1
ATOM 2717 C CA . LYS A 1 347 ? -31.798 6.147 38.208 1.00 92.50 347 LYS A CA 1
ATOM 2718 C C . LYS A 1 347 ? -31.748 5.529 39.610 1.00 92.50 347 LYS A C 1
ATOM 2720 O O . LYS A 1 347 ? -32.233 4.413 39.815 1.00 92.50 347 LYS A O 1
ATOM 2725 N N . SER A 1 348 ? -31.196 6.269 40.567 1.00 89.25 348 SER A N 1
ATOM 2726 C CA . SER A 1 348 ? -31.335 6.018 42.003 1.00 89.25 348 SER A CA 1
ATOM 2727 C C . SER A 1 348 ? -32.740 6.389 42.495 1.00 89.25 348 SER A C 1
ATOM 2729 O O . SER A 1 348 ? -33.568 6.919 41.751 1.00 89.25 348 SER A O 1
ATOM 2731 N N . ALA A 1 349 ? -33.000 6.171 43.788 1.00 84.31 349 ALA A N 1
ATOM 2732 C CA . ALA A 1 349 ? -34.218 6.651 44.441 1.00 84.31 349 ALA A CA 1
ATOM 2733 C C . ALA A 1 349 ? -34.345 8.190 44.446 1.00 84.31 349 ALA A C 1
ATOM 2735 O O . ALA A 1 349 ? -35.459 8.696 44.532 1.00 84.31 349 ALA A O 1
ATOM 2736 N N . THR A 1 350 ? -33.234 8.930 44.327 1.00 83.25 350 THR A N 1
ATOM 2737 C CA . THR A 1 350 ? -33.226 10.403 44.239 1.00 83.25 350 THR A CA 1
ATOM 2738 C C . THR A 1 350 ? -33.474 10.914 42.819 1.00 83.25 350 THR A C 1
ATOM 2740 O O . THR A 1 350 ? -33.676 12.108 42.630 1.00 83.25 350 THR A O 1
ATOM 2743 N N . GLY A 1 351 ? -33.512 10.019 41.825 1.00 85.62 351 GLY A N 1
ATOM 2744 C CA . GLY A 1 351 ? -33.736 10.354 40.417 1.00 85.62 351 GLY A CA 1
ATOM 2745 C C . GLY A 1 351 ? -32.456 10.560 39.602 1.00 85.62 351 GLY A C 1
ATOM 2746 O O . GLY A 1 351 ? -32.545 10.692 38.380 1.00 85.62 351 GLY A O 1
ATOM 2747 N N . ASP A 1 352 ? -31.286 10.523 40.242 1.00 89.69 352 ASP A N 1
ATOM 2748 C CA . ASP A 1 352 ? -29.985 10.695 39.593 1.00 89.69 352 ASP A CA 1
ATOM 2749 C C . ASP A 1 352 ? -29.528 9.412 38.900 1.00 89.69 352 ASP A C 1
ATOM 2751 O O . ASP A 1 352 ? -29.655 8.310 39.438 1.00 89.69 352 ASP A O 1
ATOM 2755 N N . TYR A 1 353 ? -28.975 9.534 37.696 1.00 94.19 353 TYR A N 1
ATOM 2756 C CA . TYR A 1 353 ? -28.436 8.385 36.978 1.00 94.19 353 TYR A CA 1
ATOM 2757 C C . TYR A 1 353 ? -27.073 7.963 37.523 1.00 94.19 353 TYR A C 1
ATOM 2759 O O . TYR A 1 353 ? -26.159 8.775 37.653 1.00 94.19 353 TYR A O 1
ATOM 2767 N N . HIS A 1 354 ? -26.916 6.658 37.726 1.00 96.06 354 HIS A N 1
ATOM 2768 C CA . HIS A 1 354 ? -25.657 6.046 38.126 1.00 96.06 354 HIS A CA 1
ATOM 2769 C C . HIS A 1 354 ? -25.375 4.770 37.341 1.00 96.06 354 HIS A C 1
ATOM 2771 O O . HIS A 1 354 ? -26.278 4.134 36.790 1.00 96.06 354 HIS A O 1
ATOM 2777 N N . ILE A 1 355 ? -24.102 4.375 37.338 1.00 97.31 355 ILE A N 1
ATOM 2778 C CA . ILE A 1 355 ? -23.674 3.068 36.855 1.00 97.31 355 ILE A CA 1
ATOM 2779 C C . ILE A 1 355 ? -23.600 2.103 38.029 1.00 97.31 355 ILE A C 1
ATOM 2781 O O . ILE A 1 355 ? -22.780 2.263 38.928 1.00 97.31 355 ILE A O 1
ATOM 2785 N N . TYR A 1 356 ? -24.432 1.072 37.990 1.00 96.56 356 TYR A N 1
ATOM 2786 C CA . TYR A 1 356 ? -24.447 -0.002 38.968 1.00 96.56 356 TYR A CA 1
ATOM 2787 C C . TYR A 1 356 ? -23.697 -1.218 38.442 1.00 96.56 356 TYR A C 1
ATOM 2789 O O . TYR A 1 356 ? -23.902 -1.660 37.312 1.00 96.56 356 TYR A O 1
ATOM 2797 N N . THR A 1 357 ? -22.849 -1.811 39.268 1.00 96.62 357 THR A N 1
ATOM 2798 C CA . THR A 1 357 ? -22.170 -3.063 38.934 1.00 96.62 357 THR A CA 1
ATOM 2799 C C . THR A 1 357 ? -21.872 -3.856 40.194 1.00 96.62 357 THR A C 1
ATOM 2801 O O . THR A 1 357 ? -21.919 -3.341 41.311 1.00 96.62 357 THR A O 1
ATOM 2804 N N . LYS A 1 358 ? -21.594 -5.141 40.014 1.00 94.88 358 LYS A N 1
ATOM 2805 C CA . LYS A 1 358 ? -21.297 -6.048 41.112 1.00 94.88 358 LYS A CA 1
ATOM 2806 C C . LYS A 1 358 ? -19.825 -5.902 41.496 1.00 94.88 358 LYS A C 1
ATOM 2808 O O . LYS A 1 358 ? -18.963 -6.265 40.698 1.00 94.88 358 LYS A O 1
ATOM 2813 N N . ILE A 1 359 ? -19.559 -5.386 42.693 1.00 94.38 359 ILE A N 1
ATOM 2814 C CA . ILE A 1 359 ? -18.224 -5.233 43.288 1.00 94.38 359 ILE A CA 1
ATOM 2815 C C . ILE A 1 359 ? -18.191 -6.089 44.561 1.00 94.38 359 ILE A C 1
ATOM 2817 O O . ILE A 1 359 ? -19.013 -5.888 45.452 1.00 94.38 359 ILE A O 1
ATOM 2821 N N . ASN A 1 360 ? -17.301 -7.085 44.637 1.00 90.19 360 ASN A N 1
ATOM 2822 C CA . ASN A 1 360 ? -17.246 -8.064 45.743 1.00 90.19 360 ASN A CA 1
ATOM 2823 C C . ASN A 1 360 ? -18.607 -8.707 46.059 1.00 90.19 360 ASN A C 1
ATOM 2825 O O . ASN A 1 360 ? -19.040 -8.807 47.202 1.00 90.19 360 ASN A O 1
ATOM 2829 N N . ASN A 1 361 ? -19.301 -9.150 45.014 1.00 88.06 361 ASN A N 1
ATOM 2830 C CA . ASN A 1 361 ? -20.613 -9.787 45.100 1.00 88.06 361 ASN A CA 1
ATOM 2831 C C . ASN A 1 361 ? -21.787 -8.879 45.542 1.00 88.06 361 ASN A C 1
ATOM 2833 O O . ASN A 1 361 ? -22.925 -9.345 45.533 1.00 88.06 361 ASN A O 1
ATOM 2837 N N . THR A 1 362 ? -21.542 -7.591 45.799 1.00 91.50 362 THR A N 1
ATOM 2838 C CA . THR A 1 362 ? -22.548 -6.585 46.176 1.00 91.50 362 THR A CA 1
ATOM 2839 C C . THR A 1 362 ? -22.806 -5.621 45.018 1.00 91.50 362 THR A C 1
ATOM 2841 O O . THR A 1 362 ? -21.879 -5.225 44.315 1.00 91.50 362 THR A O 1
ATOM 2844 N N . MET A 1 363 ? -24.065 -5.240 44.786 1.00 94.19 363 MET A N 1
ATOM 2845 C CA . MET A 1 363 ? -24.401 -4.212 43.793 1.00 94.19 363 MET A CA 1
ATOM 2846 C C . MET A 1 363 ? -24.040 -2.828 44.333 1.00 94.19 363 MET A C 1
ATOM 2848 O O . MET A 1 363 ? -24.620 -2.392 45.321 1.00 94.19 363 MET A O 1
ATOM 2852 N N . ALA A 1 364 ? -23.116 -2.134 43.671 1.00 96.19 364 ALA A N 1
ATOM 2853 C CA . ALA A 1 364 ? -22.662 -0.803 44.061 1.00 96.19 364 ALA A CA 1
ATOM 2854 C C . ALA A 1 364 ? -22.691 0.193 42.908 1.00 96.19 364 ALA A C 1
ATOM 2856 O O . ALA A 1 364 ? -22.636 -0.186 41.736 1.00 96.19 364 ALA A O 1
ATOM 2857 N N . ILE A 1 365 ? -22.743 1.472 43.278 1.00 96.56 365 ILE A N 1
ATOM 2858 C CA . ILE A 1 365 ? -22.562 2.604 42.375 1.00 96.56 365 ILE A CA 1
ATOM 2859 C C . ILE A 1 365 ? -21.071 2.703 42.059 1.00 96.56 365 ILE A C 1
ATOM 2861 O O . ILE A 1 365 ? -20.260 2.993 42.937 1.00 96.56 365 ILE A O 1
ATOM 2865 N N . LEU A 1 366 ? -20.702 2.423 40.816 1.00 97.38 366 LEU A N 1
ATOM 2866 C CA . LEU A 1 366 ? -19.327 2.482 40.340 1.00 97.38 366 LEU A CA 1
ATOM 2867 C C . LEU A 1 366 ? -18.826 3.929 40.355 1.00 97.38 366 LEU A C 1
ATOM 2869 O O . LEU A 1 366 ? -19.486 4.806 39.814 1.00 97.38 366 LEU A O 1
ATOM 2873 N N . SER A 1 367 ? -17.639 4.161 40.916 1.00 95.25 367 SER A N 1
ATOM 2874 C CA . SER A 1 367 ? -16.996 5.481 40.924 1.00 95.25 367 SER A CA 1
ATOM 2875 C C . SER A 1 367 ? -15.690 5.501 40.130 1.00 95.25 367 SER A C 1
ATOM 2877 O O . SER A 1 367 ? -15.423 6.459 39.403 1.00 95.25 367 SER A O 1
ATOM 2879 N N . ARG A 1 368 ? -14.885 4.430 40.210 1.00 96.06 368 ARG A N 1
ATOM 2880 C CA . ARG A 1 368 ? -13.589 4.340 39.523 1.00 96.06 368 ARG A CA 1
ATOM 2881 C C . ARG A 1 368 ? -13.287 2.928 39.040 1.00 96.06 368 ARG A C 1
ATOM 2883 O O . ARG A 1 368 ? -13.469 1.959 39.773 1.00 96.06 368 ARG A O 1
ATOM 2890 N N . ILE A 1 369 ? -12.714 2.837 37.844 1.00 95.56 369 ILE A N 1
ATOM 2891 C CA . ILE A 1 369 ? -12.000 1.650 37.363 1.00 95.56 369 ILE A CA 1
ATOM 2892 C C . ILE A 1 369 ? -10.512 1.998 37.225 1.00 95.56 369 ILE A C 1
ATOM 2894 O O . ILE A 1 369 ? -10.149 3.044 36.688 1.00 95.56 369 ILE A O 1
ATOM 2898 N N . TYR A 1 370 ? -9.632 1.128 37.701 1.00 93.12 370 TYR A N 1
ATOM 2899 C CA . TYR A 1 370 ? -8.189 1.278 37.582 1.00 93.12 370 TYR A CA 1
ATOM 2900 C C . TYR A 1 370 ? -7.556 0.018 36.991 1.00 93.12 370 TYR A C 1
ATOM 2902 O O . TYR A 1 370 ? -7.922 -1.092 37.364 1.00 93.12 370 TYR A O 1
ATOM 2910 N N . LEU A 1 371 ? -6.635 0.185 36.042 1.00 90.50 371 LEU A N 1
ATOM 2911 C CA . LEU A 1 371 ? -5.918 -0.917 35.401 1.00 90.50 371 LEU A CA 1
ATOM 2912 C C . LEU A 1 371 ? -4.425 -0.813 35.712 1.00 90.50 371 LEU A C 1
ATOM 2914 O O . LEU A 1 371 ? -3.787 0.175 35.342 1.00 90.50 371 LEU A O 1
ATOM 2918 N N . GLN A 1 372 ? -3.856 -1.863 36.298 1.00 84.38 372 GLN A N 1
ATOM 2919 C CA . GLN A 1 372 ? -2.408 -2.001 36.405 1.00 84.38 372 GLN A CA 1
ATOM 2920 C C . GLN A 1 372 ? -1.873 -2.692 35.152 1.00 84.38 372 GLN A C 1
ATOM 2922 O O . GLN A 1 372 ? -2.252 -3.829 34.868 1.00 84.38 372 GLN A O 1
ATOM 2927 N N . ILE A 1 373 ? -1.006 -2.019 34.397 1.00 79.19 373 ILE A N 1
ATOM 2928 C CA . ILE A 1 373 ? -0.440 -2.536 33.146 1.00 79.19 373 ILE A CA 1
ATOM 2929 C C . ILE A 1 373 ? 1.081 -2.603 33.264 1.00 79.19 373 ILE A C 1
ATOM 2931 O O . ILE A 1 373 ? 1.732 -1.593 33.522 1.00 79.19 373 ILE A O 1
ATOM 2935 N N . GLU A 1 374 ? 1.646 -3.780 33.001 1.00 74.12 374 GLU A N 1
ATOM 2936 C CA . GLU A 1 374 ? 3.092 -4.017 33.015 1.00 74.12 374 GLU A CA 1
ATOM 2937 C C . GLU A 1 374 ? 3.562 -4.559 31.666 1.00 74.12 374 GLU A C 1
ATOM 2939 O O . GLU A 1 374 ? 3.569 -5.764 31.408 1.00 74.12 374 GLU A O 1
ATOM 2944 N N . GLY A 1 375 ? 3.956 -3.646 30.779 1.00 60.47 375 GLY A N 1
ATOM 2945 C CA . GLY A 1 375 ? 4.382 -3.984 29.422 1.00 60.47 375 GLY A CA 1
ATOM 2946 C C . GLY A 1 375 ? 3.225 -4.407 28.505 1.00 60.47 375 GLY A C 1
ATOM 2947 O O . GLY A 1 375 ? 2.067 -4.029 28.693 1.00 60.47 375 GLY A O 1
ATOM 2948 N N . GLY A 1 376 ? 3.546 -5.183 27.468 1.00 52.16 376 GLY A N 1
ATOM 2949 C CA . GLY A 1 376 ? 2.609 -5.546 26.399 1.00 52.16 376 GLY A CA 1
ATOM 2950 C C . GLY A 1 376 ? 2.565 -4.532 25.249 1.00 52.16 376 GLY 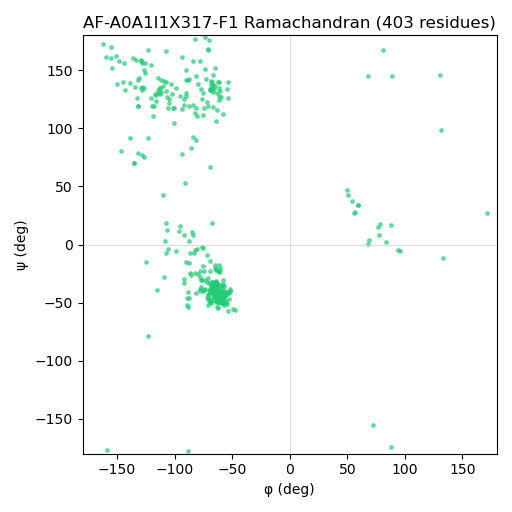A C 1
ATOM 2951 O O . GLY A 1 376 ? 3.360 -3.596 25.179 1.00 52.16 376 GLY A O 1
ATOM 2952 N N . THR A 1 377 ? 1.648 -4.749 24.306 1.00 52.03 377 THR A N 1
ATOM 2953 C CA . THR A 1 377 ? 1.430 -3.854 23.152 1.00 52.03 377 THR A CA 1
ATOM 2954 C C . THR A 1 377 ? 0.129 -3.080 23.324 1.00 52.03 377 THR A C 1
ATOM 2956 O O . THR A 1 377 ? -0.702 -3.453 24.141 1.00 52.03 377 THR A O 1
ATOM 2959 N N . PHE A 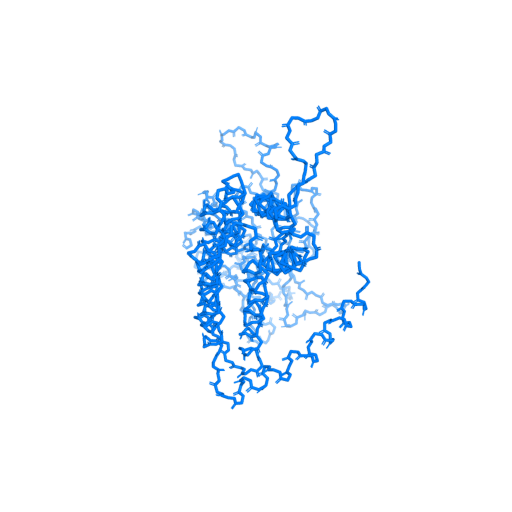1 378 ? -0.103 -2.027 22.536 1.00 52.84 378 PHE A N 1
ATOM 2960 C CA . PHE A 1 378 ? -1.356 -1.268 22.634 1.00 52.84 378 PHE A CA 1
ATOM 2961 C C . PHE A 1 378 ? -2.616 -2.144 22.486 1.00 52.84 378 PHE A C 1
ATOM 2963 O O . PHE A 1 378 ? -3.586 -1.960 23.215 1.00 52.84 378 PHE A O 1
ATOM 2970 N N . TRP A 1 379 ? -2.587 -3.107 21.563 1.00 52.41 379 TRP A N 1
ATOM 2971 C CA . TRP A 1 379 ? -3.714 -4.008 21.308 1.00 52.41 379 TRP A CA 1
ATOM 2972 C C . TRP A 1 379 ? -3.818 -5.149 22.316 1.00 52.41 379 TRP A C 1
ATOM 2974 O O . TRP A 1 379 ? -4.903 -5.676 22.540 1.00 52.41 379 TRP A O 1
ATOM 2984 N N . PHE A 1 380 ? -2.691 -5.511 22.926 1.00 59.75 380 PHE A N 1
ATOM 2985 C CA . PHE A 1 380 ? -2.586 -6.593 23.895 1.00 59.75 380 PHE A CA 1
ATOM 2986 C C . PHE A 1 380 ? -1.744 -6.116 25.083 1.00 59.75 380 PHE A C 1
ATOM 2988 O O . PHE A 1 380 ? -0.575 -6.509 25.205 1.00 59.75 380 PHE A O 1
ATOM 2995 N N . PRO A 1 381 ? -2.283 -5.198 25.909 1.00 66.69 381 PRO A N 1
ATOM 2996 C CA . PRO A 1 381 ? -1.595 -4.754 27.107 1.00 66.69 381 PRO A CA 1
ATOM 2997 C C . PRO A 1 381 ? -1.552 -5.912 28.100 1.00 66.69 381 PRO A C 1
ATOM 2999 O O . PRO A 1 381 ? -2.528 -6.650 28.253 1.00 66.69 381 PRO A O 1
ATOM 3002 N N . ASN A 1 382 ? -0.429 -6.068 28.793 1.00 73.44 382 ASN A N 1
ATOM 3003 C CA . ASN A 1 382 ? -0.343 -7.038 29.873 1.00 73.44 382 ASN A CA 1
ATOM 3004 C C . ASN A 1 382 ? -0.956 -6.419 31.136 1.00 73.44 382 ASN A C 1
ATOM 3006 O O . ASN A 1 382 ? -0.284 -5.721 31.895 1.00 73.44 382 ASN A O 1
ATOM 3010 N N . VAL A 1 383 ? -2.264 -6.615 31.305 1.00 82.56 383 VAL A N 1
ATOM 3011 C CA . VAL A 1 383 ? -3.010 -6.123 32.467 1.00 82.56 383 VAL A CA 1
ATOM 3012 C C . VAL A 1 383 ? -2.781 -7.077 33.638 1.00 82.56 383 VAL A C 1
ATOM 3014 O O . VAL A 1 383 ? -3.255 -8.213 33.628 1.00 82.56 383 VAL A O 1
ATOM 3017 N N . VAL A 1 384 ? -2.057 -6.608 34.652 1.00 83.81 384 VAL A N 1
ATOM 3018 C CA . VAL A 1 384 ? -1.738 -7.374 35.864 1.00 83.81 384 VAL A CA 1
ATOM 3019 C C . VAL A 1 384 ? -2.999 -7.594 36.693 1.00 83.81 384 VAL A C 1
ATOM 3021 O O . VAL A 1 384 ? -3.298 -8.726 37.073 1.00 83.81 384 VAL A O 1
ATOM 3024 N N . TYR A 1 385 ? -3.760 -6.521 36.925 1.00 87.88 385 TYR A N 1
ATOM 3025 C CA . TYR A 1 385 ? -5.061 -6.557 37.586 1.00 87.88 385 TYR A CA 1
ATOM 3026 C C . TYR A 1 385 ? -5.935 -5.360 37.183 1.00 87.88 385 TYR A C 1
ATOM 3028 O O . TYR A 1 385 ? -5.449 -4.327 36.713 1.00 87.88 385 TYR A O 1
ATOM 3036 N N . ILE A 1 386 ? -7.241 -5.512 37.395 1.00 92.56 386 ILE A N 1
ATOM 3037 C CA . ILE A 1 386 ? -8.247 -4.454 37.339 1.00 92.56 386 ILE A CA 1
ATOM 3038 C C . ILE A 1 386 ? -8.788 -4.249 38.751 1.00 92.56 386 ILE A C 1
ATOM 3040 O O . ILE A 1 386 ? -9.193 -5.206 39.406 1.00 92.56 386 ILE A O 1
ATOM 3044 N N . GLU A 1 387 ? -8.819 -3.002 39.204 1.00 95.25 387 GLU A N 1
ATOM 3045 C CA . GLU A 1 387 ? -9.473 -2.577 40.435 1.00 95.25 387 GLU A CA 1
ATOM 3046 C C . GLU A 1 387 ? -10.750 -1.800 40.102 1.00 95.25 387 GLU A C 1
ATOM 3048 O O . GLU A 1 387 ? -10.740 -0.880 39.284 1.00 95.25 387 GLU A O 1
ATOM 3053 N N . MET A 1 388 ? -11.856 -2.138 40.756 1.00 95.88 388 MET A N 1
ATOM 3054 C CA . MET A 1 388 ? -13.107 -1.385 40.692 1.00 95.88 388 MET A CA 1
ATOM 3055 C C . MET A 1 388 ? -13.430 -0.840 42.077 1.00 95.88 388 MET A C 1
ATOM 3057 O O . MET A 1 388 ? -13.444 -1.599 43.043 1.00 95.88 388 MET A O 1
ATOM 3061 N N . LYS A 1 389 ? -13.707 0.462 42.166 1.00 95.94 389 LYS A N 1
ATOM 3062 C CA . LYS A 1 389 ? -14.172 1.142 43.380 1.00 95.94 389 LYS A CA 1
ATOM 3063 C C . LYS A 1 389 ? -15.585 1.657 43.169 1.00 95.94 389 LYS A C 1
ATOM 3065 O O . LYS A 1 389 ? -15.913 2.145 42.086 1.00 95.94 389 LYS A O 1
ATOM 3070 N N . GLY A 1 390 ? -16.397 1.589 44.208 1.00 95.56 390 GLY A N 1
ATOM 3071 C CA . GLY A 1 390 ? -17.748 2.121 44.197 1.00 95.56 390 GLY A CA 1
ATOM 3072 C C . GLY A 1 390 ? -18.273 2.382 45.597 1.00 95.56 390 GLY A C 1
ATOM 3073 O O . GLY A 1 390 ? -17.564 2.190 46.582 1.00 95.56 390 GLY A O 1
ATOM 3074 N N . ILE A 1 391 ? -19.523 2.815 45.672 1.00 94.19 391 ILE A N 1
ATOM 3075 C CA . ILE A 1 391 ? -20.236 3.089 46.917 1.00 94.19 391 ILE A CA 1
ATOM 3076 C C . ILE A 1 391 ? -21.417 2.129 47.002 1.00 94.19 391 ILE A C 1
ATOM 3078 O O . ILE A 1 391 ? -22.193 1.998 46.051 1.00 94.19 391 ILE A O 1
ATOM 3082 N N . ASP A 1 392 ? -21.553 1.448 48.133 1.00 92.25 392 ASP A N 1
ATOM 3083 C CA . ASP A 1 392 ? -22.757 0.683 48.437 1.00 92.25 392 ASP A CA 1
ATOM 3084 C C . ASP A 1 392 ? -23.939 1.657 48.623 1.00 92.25 392 ASP A C 1
ATOM 3086 O O . ASP A 1 392 ? -23.897 2.487 49.535 1.00 92.25 392 ASP A O 1
ATOM 3090 N N . PRO A 1 393 ? -24.994 1.581 47.789 1.00 88.81 393 PRO A N 1
ATOM 3091 C CA . PRO A 1 393 ? -26.121 2.508 47.854 1.00 88.81 393 PRO A CA 1
ATOM 3092 C C . PRO A 1 393 ? -26.929 2.398 49.155 1.00 88.81 393 PRO A C 1
ATOM 3094 O O . PRO A 1 393 ? -27.686 3.315 49.457 1.00 88.81 393 PRO A O 1
ATOM 3097 N N . VAL A 1 394 ? -26.801 1.298 49.910 1.00 87.06 394 VAL A N 1
ATOM 3098 C CA . VAL A 1 394 ? -27.522 1.097 51.175 1.00 87.06 394 VAL A CA 1
ATOM 3099 C C . VAL A 1 394 ? -26.725 1.649 52.352 1.00 87.06 394 VAL A C 1
ATOM 3101 O O . VAL A 1 394 ? -27.257 2.414 53.152 1.00 87.06 394 VAL A O 1
ATOM 3104 N N . SER A 1 395 ? -25.453 1.262 52.479 1.00 88.69 395 SER A N 1
ATOM 3105 C CA . SER A 1 395 ? -24.627 1.651 53.631 1.00 88.69 395 SER A CA 1
ATOM 3106 C C . SER A 1 395 ? -23.851 2.956 53.442 1.00 88.69 395 SER A C 1
ATOM 3108 O O . SER A 1 395 ? -23.310 3.484 54.414 1.00 88.69 395 SER A O 1
ATOM 3110 N N . GLY A 1 396 ? -23.738 3.456 52.207 1.00 88.25 396 GLY A N 1
ATOM 3111 C CA . GLY A 1 396 ? -22.910 4.613 51.855 1.00 88.25 396 GLY A CA 1
ATOM 3112 C C . GLY A 1 396 ? -21.402 4.359 51.967 1.00 88.25 396 GLY A C 1
ATOM 3113 O O . GLY A 1 396 ? -20.610 5.283 51.785 1.00 88.25 396 GLY A O 1
ATOM 3114 N N . LYS A 1 397 ? -20.977 3.127 52.278 1.00 91.50 397 LYS A N 1
ATOM 3115 C CA . LYS A 1 397 ? -19.562 2.775 52.435 1.00 91.50 397 LYS A CA 1
ATOM 3116 C C . LYS A 1 397 ? -18.900 2.523 51.085 1.00 91.50 397 LYS A C 1
ATOM 3118 O O . LYS A 1 397 ? -19.500 1.959 50.170 1.00 91.50 397 LYS A O 1
ATOM 3123 N N . GLU A 1 398 ? -17.629 2.901 50.992 1.00 93.50 398 GLU A N 1
ATOM 3124 C CA . GLU A 1 398 ? -16.791 2.576 49.841 1.00 93.50 398 GLU A CA 1
ATOM 3125 C C . GLU A 1 398 ? -16.501 1.068 49.805 1.00 93.50 398 GLU A C 1
ATOM 3127 O O . GLU A 1 398 ? -16.115 0.472 50.813 1.00 93.50 398 GLU A O 1
ATOM 3132 N N . ILE A 1 399 ? -16.651 0.457 48.629 1.00 95.06 399 ILE A N 1
ATOM 3133 C CA . ILE A 1 399 ? -16.298 -0.940 48.374 1.00 95.06 399 ILE A CA 1
ATOM 3134 C C . ILE A 1 399 ? -15.357 -1.059 47.177 1.00 95.06 399 ILE A C 1
ATOM 3136 O O . ILE A 1 399 ? -15.414 -0.261 46.238 1.00 95.06 399 ILE A O 1
ATOM 3140 N N . LYS A 1 400 ? -14.465 -2.056 47.223 1.00 94.69 400 LYS A N 1
ATOM 3141 C CA . LYS A 1 400 ? -13.418 -2.273 46.216 1.00 94.69 400 LYS A CA 1
ATOM 3142 C C . LYS A 1 400 ? -13.257 -3.747 45.887 1.00 94.69 400 LYS A C 1
ATOM 3144 O O . LYS A 1 400 ? -13.239 -4.566 46.797 1.00 94.69 400 LYS A O 1
ATOM 3149 N N . GLU A 1 401 ? -13.072 -4.064 44.614 1.00 94.94 401 GLU A N 1
ATOM 3150 C CA . GLU A 1 401 ? -12.753 -5.409 44.120 1.00 94.94 401 GLU A CA 1
ATOM 3151 C C . GLU A 1 401 ? -11.528 -5.316 43.212 1.00 94.94 401 GLU A C 1
ATOM 3153 O O . GLU A 1 401 ? -11.489 -4.464 42.324 1.00 94.94 401 GLU A O 1
ATOM 3158 N N . GLN A 1 402 ? -10.552 -6.202 43.412 1.00 93.94 402 GLN A N 1
ATOM 3159 C CA . GLN A 1 402 ? -9.435 -6.399 42.491 1.00 93.94 402 GLN A CA 1
ATOM 3160 C C . GLN A 1 402 ? -9.515 -7.796 41.881 1.00 93.94 402 GLN A C 1
ATOM 3162 O O . GLN A 1 402 ? -9.711 -8.778 42.594 1.00 93.94 402 GLN A O 1
ATOM 3167 N N . PHE A 1 403 ? -9.360 -7.893 40.564 1.00 90.44 403 PHE A N 1
ATOM 3168 C CA . PHE A 1 403 ? -9.377 -9.166 39.849 1.00 90.44 403 PHE A CA 1
ATOM 3169 C C . PHE A 1 403 ? -8.468 -9.127 38.621 1.00 90.44 403 PHE A C 1
ATOM 3171 O O . PHE A 1 403 ? -8.163 -8.066 38.078 1.00 90.44 403 PHE A O 1
ATOM 3178 N N . LYS A 1 404 ? -8.046 -10.304 38.156 1.00 87.81 404 LYS A N 1
ATOM 3179 C CA . LYS A 1 404 ? -7.293 -10.450 36.908 1.00 87.81 404 LYS A CA 1
ATOM 3180 C C . LYS A 1 404 ? -8.270 -10.654 35.730 1.00 87.81 404 LYS A C 1
ATOM 3182 O O . LYS A 1 404 ? -9.179 -11.474 35.881 1.00 87.81 404 LYS A O 1
ATOM 3187 N N . PRO A 1 405 ? -8.149 -9.901 34.620 1.00 79.25 405 PRO A N 1
ATOM 3188 C CA . PRO A 1 405 ? -9.107 -9.941 33.501 1.00 79.25 405 PRO A CA 1
ATOM 3189 C C . PRO A 1 405 ? -9.079 -11.222 32.643 1.00 79.25 405 PRO A C 1
ATOM 3191 O O . PRO A 1 405 ? -8.011 -11.870 32.582 1.00 79.25 405 PRO A O 1
#